Protein 4NDO (pdb70)

Radius of gyration: 23.76 Å; Cα contacts (8 Å, |Δi|>4): 1262; chains: 2; bounding box: 60×61×62 Å

CATH classification: 3.40.1160.10

InterPro domains:
  IPR001048 Aspartate/glutamate/uridylate kinase [PF00696] (41-239)
  IPR030669 Molybdenum storage protein subunit alpha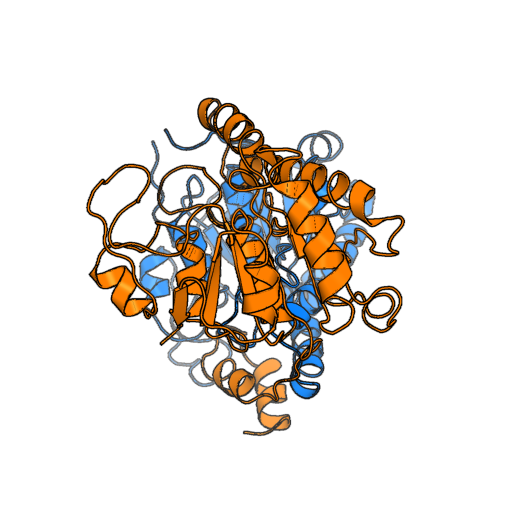/beta [PIRSF039097] (2-271)
  IPR030669 Molybdenum storage protein subunit alpha/beta [cd04255] (10-270)
  IPR036393 Acetylglutamate kinase-like superfamily [G3DSA:3.40.1160.10] (32-276)
  IPR036393 Acetylglutamate kinase-like superfamily [SSF53633] (42-270)

Solvent-accessible surface area: 20508 Å² total; per-residue (Å²): 126,58,75,60,72,16,67,105,13,0,60,119,37,29,15,11,10,64,98,0,51,63,6,0,70,64,21,66,80,105,89,34,30,62,92,1,1,0,0,11,3,2,4,109,12,0,14,51,118,32,172,91,5,12,94,57,3,10,96,19,0,27,50,5,25,155,120,41,70,0,0,0,0,0,0,12,10,69,86,2,105,119,54,5,76,99,4,37,72,113,19,35,11,4,4,28,0,1,39,55,0,23,56,2,0,73,86,0,2,43,92,5,5,136,63,0,66,184,54,36,2,47,70,32,76,55,3,1,100,12,68,103,24,7,78,73,90,127,18,13,0,0,0,11,33,1,17,3,34,0,49,3,0,4,58,28,25,89,155,41,23,53,0,11,24,59,7,3,0,0,0,0,2,10,0,7,8,6,0,1,126,45,1,0,0,0,24,22,34,66,2,3,40,67,42,85,45,125,115,40,213,134,22,83,72,18,86,130,6,11,0,90,91,0,89,93,129,52,12,90,88,60,32,4,15,78,10,0,0,56,10,0,59,48,4,80,13,6,104,84,2,15,0,0,14,4,70,55,104,16,13,0,56,81,1,13,68,52,80,133,34,11,0,10,0,23,2,121,252,70,4,86,100,55,14,66,100,0,29,0,0,13,0,5,4,77,0,8,53,135,26,58,134,7,15,94,60,4,18,76,16,0,99,122,2,3,102,75,27,91,0,0,0,0,0,0,8,12,51,88,3,19,96,33,0,10,66,2,1,96,114,1,40,8,10,1,13,0,6,37,68,0,13,57,31,0,6,87,3,0,84,83,0,6,71,86,2,59,113,52,44,1,67,38,14,101,36,82,25,1,11,97,88,4,51,112,53,3,89,87,31,93,0,3,0,0,4,1,8,5,9,3,65,58,26,6,34,12,43,36,18,1,0,36,14,18,6,5,0,0,0,1,10,1,0,13,14,8,0,2,64,12,3,7,0,0,20,44,20,49,1,0,45,67,20,34,42,109,4,98,80,141,80,140,23,158,67,31,68,81,12,16,3,87,80,9,51,154,54,147,31,33,12,37,2,9,65,11,0,6,71,4,1,75,18,14,71,9,6,42,130,0,11,0,0,14,10,56,55,99,34,62,2,27,14,9,13,137,65,90,92,47,3,0,30,0,96,6,66,17,172,92,136

Structure (mmCIF, N/CA/C/O backbone):
data_4NDO
#
_entry.id   4NDO
#
_cell.length_a   115.600
_cell.length_b   115.600
_cell.length_c   234.100
_cell.angle_alpha   90.00
_cell.angle_beta   90.00
_cell.angle_gamma   120.00
#
_symmetry.space_group_name_H-M   'P 63 2 2'
#
loop_
_entity.id
_entity.type
_entity.pdbx_description
1 polymer 'Molybdenum storage protein subunit beta'
2 polymer 'Molybdenum storage protein subunit alpha'
3 non-polymer "ADENOSINE-5'-TRIPHOSPHATE"
4 non-polymer 'bis(mu4-oxo)-tetrakis(mu3-oxo)-hexakis(mu2-oxo)-hexadecaoxo-octamolybdenum (VI)'
5 non-polymer 'MOLYBDENUM ATOM'
6 non-polymer 'PHOSPHATE ION'
7 non-polymer 'MAGNESIUM ION'
8 non-polymer '(mu3-oxo)-tris(mu2-oxo)-nonakisoxo-trimolybdenum (VI)'
9 water water
#
loop_
_atom_site.group_PDB
_atom_site.id
_atom_site.type_symbol
_atom_site.label_atom_id
_atom_site.label_alt_id
_atom_site.label_comp_id
_atom_site.label_asym_id
_atom_site.label_entity_id
_atom_site.label_seq_id
_atom_site.pdbx_PDB_ins_code
_atom_site.Cartn_x
_atom_site.Cartn_y
_atom_site.Cartn_z
_atom_site.occupancy
_atom_site.B_iso_or_equiv
_atom_site.auth_seq_id
_atom_site.auth_comp_id
_atom_site.auth_asym_id
_atom_site.auth_atom_id
_atom_site.pdbx_PDB_model_num
ATOM 1 N N . ASN A 1 3 ? 15.472 28.016 15.156 1.00 77.26 3 ASN B N 1
ATOM 2 C CA . ASN A 1 3 ? 16.779 28.525 15.574 1.00 76.89 3 ASN B CA 1
ATOM 3 C C . ASN A 1 3 ? 17.165 29.889 14.980 1.00 76.41 3 ASN B C 1
ATOM 4 O O . ASN A 1 3 ? 16.852 30.191 13.823 1.00 77.21 3 ASN B O 1
ATOM 9 N N . SER A 1 4 ? 17.830 30.707 15.794 1.00 74.67 4 SER B N 1
ATOM 10 C CA . SER A 1 4 ? 18.260 32.045 15.395 1.00 72.89 4 SER B CA 1
ATOM 11 C C . SER A 1 4 ? 19.431 32.465 16.273 1.00 71.18 4 SER B C 1
ATOM 12 O O . SER A 1 4 ? 19.619 31.905 17.366 1.00 71.17 4 SER B O 1
ATOM 15 N N . THR A 1 5 ? 20.223 33.426 15.797 1.00 69.35 5 THR B N 1
ATOM 16 C CA . THR A 1 5 ? 21.213 34.037 16.664 1.00 67.70 5 THR B CA 1
ATOM 17 C C . THR A 1 5 ? 20.501 34.463 17.937 1.00 65.89 5 THR B C 1
ATOM 18 O O . THR A 1 5 ? 20.940 34.143 19.047 1.00 66.18 5 THR B O 1
ATOM 22 N N . ALA A 1 6 ? 19.389 35.174 17.750 1.00 63.29 6 ALA B N 1
ATOM 23 C CA . ALA A 1 6 ? 18.637 35.756 18.851 1.00 61.92 6 ALA B CA 1
ATOM 24 C C . ALA A 1 6 ? 18.249 34.722 19.890 1.00 61.30 6 ALA B C 1
ATOM 25 O O . ALA A 1 6 ? 18.437 34.936 21.094 1.00 61.72 6 ALA B O 1
ATOM 27 N N . GLU A 1 7 ? 17.690 33.611 19.421 1.00 60.08 7 GLU B N 1
ATOM 28 C CA . GLU A 1 7 ? 17.335 32.507 20.298 1.00 59.09 7 GLU B CA 1
ATOM 29 C C . GLU A 1 7 ? 18.581 32.004 21.049 1.00 54.91 7 GLU B C 1
ATOM 30 O O . GLU A 1 7 ? 18.532 31.756 22.263 1.00 54.51 7 GLU B O 1
ATOM 36 N N . LEU A 1 8 ? 19.689 31.875 20.320 1.00 51.20 8 LEU B N 1
ATOM 37 C CA . LEU A 1 8 ? 20.943 31.387 20.903 1.00 47.36 8 LEU B CA 1
ATOM 38 C C . LEU A 1 8 ? 21.514 32.372 21.916 1.00 47.95 8 LEU B C 1
ATOM 39 O O . LEU A 1 8 ? 21.942 31.983 23.009 1.00 44.57 8 LEU B O 1
ATOM 44 N N . GLU A 1 9 ? 21.546 33.647 21.536 1.00 51.34 9 GLU B N 1
ATOM 45 C CA . GLU A 1 9 ? 22.114 34.660 22.418 1.00 54.03 9 GLU B CA 1
ATOM 46 C C . GLU A 1 9 ? 21.258 34.785 23.688 1.00 52.86 9 GLU B C 1
ATOM 47 O O . GLU A 1 9 ? 21.804 34.895 24.792 1.00 51.89 9 GLU B O 1
ATOM 53 N N . GLU A 1 10 ? 19.936 34.698 23.542 1.00 51.15 10 GLU B N 1
ATOM 54 C CA . GLU A 1 10 ? 19.056 34.723 24.708 1.00 50.65 10 GLU B CA 1
ATOM 55 C C . GLU A 1 10 ? 19.290 33.523 25.626 1.00 46.52 10 GLU B C 1
ATOM 56 O O . GLU A 1 10 ? 19.364 33.659 26.849 1.00 46.47 10 GLU B O 1
ATOM 62 N N . LEU A 1 11 ? 19.436 32.345 25.041 1.00 42.97 11 LEU B N 1
ATOM 63 C CA . LEU A 1 11 ? 19.717 31.162 25.843 1.00 40.14 11 LEU B CA 1
ATOM 64 C C . LEU A 1 11 ? 21.066 31.266 26.522 1.00 37.26 11 LEU B C 1
ATOM 65 O O . LEU A 1 11 ? 21.219 30.864 27.684 1.00 35.83 11 LEU B O 1
ATOM 70 N N . LEU A 1 12 ? 22.067 31.765 25.787 1.00 36.17 12 LEU B N 1
ATOM 71 C CA . LEU A 1 12 ? 23.422 31.889 26.313 1.00 35.33 12 LEU B CA 1
ATOM 72 C C . LEU A 1 12 ? 23.468 32.854 27.504 1.00 36.41 12 LEU B C 1
ATOM 73 O O . LEU A 1 12 ? 24.290 32.707 28.403 1.00 35.09 12 LEU B O 1
ATOM 78 N N . MET A 1 13 ? 22.590 33.843 27.514 1.00 39.57 13 MET B N 1
ATOM 79 C CA . MET A 1 13 ? 22.537 34.763 28.641 1.00 43.66 13 MET B CA 1
ATOM 80 C C . MET A 1 13 ? 21.704 34.252 29.828 1.00 45.98 13 MET B C 1
ATOM 81 O O . MET A 1 13 ? 22.028 34.529 30.997 1.00 46.96 13 MET B O 1
ATOM 86 N N . GLN A 1 14 ? 20.662 33.478 29.545 1.00 46.97 14 GLN B N 1
ATOM 87 C CA A GLN A 1 14 ? 19.667 33.167 30.568 0.61 47.83 14 GLN B CA 1
ATOM 88 C CA B GLN A 1 14 ? 19.656 33.166 30.558 0.39 47.76 14 GLN B CA 1
ATOM 89 C C . GLN A 1 14 ? 19.731 31.769 31.200 1.00 46.77 14 GLN B C 1
ATOM 90 O O . GLN A 1 14 ? 19.026 31.495 32.185 1.00 47.93 14 GLN B O 1
ATOM 101 N N . ARG A 1 15 ? 20.537 30.876 30.642 1.00 42.28 15 ARG B N 1
ATOM 102 C CA . ARG A 1 15 ? 20.606 29.507 31.159 1.00 39.18 15 ARG B CA 1
ATOM 103 C C . ARG A 1 15 ? 22.013 29.113 31.541 1.00 37.43 15 ARG B C 1
ATOM 104 O O . ARG A 1 15 ? 22.990 29.781 31.186 1.00 37.69 15 ARG B O 1
ATOM 112 N N . SER A 1 16 ? 22.113 27.989 32.250 1.00 34.10 16 SER B N 1
ATOM 113 C CA . SER A 1 16 ? 23.394 27.344 32.438 1.00 30.14 16 SER B CA 1
ATOM 114 C C . SER A 1 16 ? 23.854 26.734 31.116 1.00 28.33 16 SER B C 1
ATOM 115 O O . SER A 1 16 ? 23.038 26.288 30.296 1.00 27.41 16 SER B O 1
ATOM 118 N N . LEU A 1 17 ? 25.162 26.675 30.929 1.00 26.50 17 LEU B N 1
ATOM 119 C CA . LEU A 1 17 ? 25.733 26.029 29.738 1.00 26.24 17 LEU B CA 1
ATOM 120 C C . LEU A 1 17 ? 25.342 24.547 29.724 1.00 27.69 17 LEU B C 1
ATOM 121 O O . LEU A 1 17 ? 25.458 23.900 28.706 1.00 27.84 17 LEU B O 1
ATOM 126 N N . THR A 1 18 ? 24.889 24.007 30.867 1.00 28.35 18 THR B N 1
ATOM 127 C CA . THR A 1 18 ? 24.469 22.588 30.967 1.00 28.53 18 THR B CA 1
ATOM 128 C C . THR A 1 18 ? 23.032 22.388 30.490 1.00 30.71 18 THR B C 1
ATOM 129 O O . THR A 1 18 ? 22.547 21.239 30.409 1.00 30.57 18 THR B O 1
ATOM 133 N N . ASP A 1 19 ? 22.320 23.488 30.212 1.00 30.77 19 ASP B N 1
ATOM 134 C CA . ASP A 1 19 ? 20.927 23.385 29.775 1.00 32.00 19 ASP B CA 1
ATOM 135 C C . ASP A 1 19 ? 20.839 22.782 28.361 1.00 32.10 19 ASP B C 1
ATOM 136 O O . ASP A 1 19 ? 21.478 23.244 27.434 1.00 32.47 19 ASP B O 1
ATOM 141 N N . PRO A 1 20 ? 20.087 21.691 28.225 1.00 33.70 20 PRO B N 1
ATOM 142 C CA A PRO A 1 20 ? 19.881 20.979 26.959 0.58 34.71 20 PRO B CA 1
ATOM 143 C CA B PRO A 1 20 ? 19.867 20.979 26.963 0.42 34.63 20 PRO B CA 1
ATOM 144 C C . PRO A 1 20 ? 19.413 21.908 25.855 1.00 35.23 20 PRO B C 1
ATOM 145 O O . PRO A 1 20 ? 19.806 21.683 24.712 1.00 35.95 20 PRO B O 1
ATOM 152 N N . GLN A 1 21 ? 18.607 22.906 26.190 1.00 35.84 21 GLN B N 1
ATOM 153 C CA . GLN A 1 21 ? 18.040 23.789 25.181 1.00 37.64 21 GLN B CA 1
ATOM 154 C C . GLN A 1 21 ? 19.148 24.689 24.605 1.00 34.75 21 GLN B C 1
ATOM 155 O O . GLN A 1 21 ? 19.194 25.009 23.401 1.00 35.52 21 GLN B O 1
ATOM 161 N N . LEU A 1 22 ? 20.059 25.090 25.476 1.00 32.66 22 LEU B N 1
ATOM 162 C CA A LEU A 1 22 ? 21.216 25.881 25.055 0.80 30.15 22 LEU B CA 1
ATOM 163 C CA B LEU A 1 22 ? 21.212 25.868 25.058 0.20 31.60 22 LEU B CA 1
ATOM 164 C C . LEU A 1 22 ? 22.178 25.012 24.232 1.00 31.67 22 LEU B C 1
ATOM 165 O O . LEU A 1 22 ? 22.661 25.418 23.154 1.00 32.30 22 LEU B O 1
ATOM 174 N N . GLN A 1 23 ? 22.508 23.830 24.755 1.00 31.31 23 GLN B N 1
ATOM 175 C CA . GLN A 1 23 ? 23.375 22.905 24.040 1.00 30.74 23 GLN B CA 1
ATOM 176 C C . GLN A 1 23 ? 22.875 22.642 22.627 1.00 30.34 23 GLN B C 1
ATOM 177 O O . GLN A 1 23 ? 23.671 22.565 21.664 1.00 31.00 23 GLN B O 1
ATOM 183 N N . ALA A 1 24 ? 21.566 22.467 22.508 1.00 31.64 24 ALA B N 1
ATOM 184 C CA . ALA A 1 24 ? 20.994 22.216 21.177 1.00 32.24 24 ALA B CA 1
ATOM 185 C C . ALA A 1 24 ? 21.066 23.424 20.248 1.00 34.31 24 ALA B C 1
ATOM 186 O O . ALA A 1 24 ? 21.257 23.292 19.027 1.00 34.32 24 ALA B O 1
ATOM 188 N N . ALA A 1 25 ? 20.814 24.601 20.799 1.00 34.37 25 ALA B N 1
ATOM 189 C CA . ALA A 1 25 ? 20.911 25.809 19.974 1.00 34.41 25 ALA B CA 1
ATOM 190 C C . ALA A 1 25 ? 22.359 26.045 19.497 1.00 32.76 25 ALA B C 1
ATOM 191 O O . ALA A 1 25 ? 22.590 26.453 18.343 1.00 33.68 25 ALA B O 1
ATOM 193 N N . ALA A 1 26 ? 23.330 25.789 20.366 1.00 30.88 26 ALA B N 1
ATOM 194 C CA . ALA A 1 26 ? 24.724 25.936 19.964 1.00 29.67 26 ALA B CA 1
ATOM 195 C C . ALA A 1 26 ? 25.079 24.949 18.826 1.00 30.28 26 ALA B C 1
ATOM 196 O O . ALA A 1 26 ? 25.902 25.249 17.965 1.00 28.99 26 ALA B O 1
ATOM 198 N N . ALA A 1 27 ? 24.473 23.764 18.827 1.00 31.76 27 ALA B N 1
ATOM 199 C CA . ALA A 1 27 ? 24.856 22.732 17.846 1.00 32.35 27 ALA B CA 1
ATOM 200 C C . ALA A 1 27 ? 24.459 23.119 16.429 1.00 31.57 27 ALA B C 1
ATOM 201 O O . ALA A 1 27 ? 24.979 22.573 15.457 1.00 32.26 27 ALA B O 1
ATOM 203 N N . ALA A 1 28 ? 23.508 24.041 16.331 1.00 30.85 28 ALA B N 1
ATOM 204 C CA . ALA A 1 28 ? 23.017 24.512 15.051 1.00 31.60 28 ALA B CA 1
ATOM 205 C C . ALA A 1 28 ? 23.903 25.614 14.447 1.00 30.51 28 ALA B C 1
ATOM 206 O O . ALA A 1 28 ? 23.642 26.093 13.342 1.00 29.34 28 ALA B O 1
ATOM 208 N N . ALA A 1 29 ? 24.915 26.041 15.188 1.00 28.53 29 ALA B N 1
ATOM 209 C CA . ALA A 1 29 ? 25.850 27.076 14.708 1.00 27.88 29 ALA B CA 1
ATOM 210 C C . ALA A 1 29 ? 26.602 26.662 13.450 1.00 27.32 29 ALA B C 1
ATOM 211 O O . ALA A 1 29 ? 26.868 25.462 13.218 1.00 27.13 29 ALA B O 1
ATOM 213 N N . ALA A 1 30 ? 26.976 27.657 12.644 1.00 25.88 30 ALA B N 1
ATOM 214 C CA . ALA A 1 30 ? 27.858 27.429 11.498 1.00 27.06 30 ALA B CA 1
ATOM 215 C C . ALA A 1 30 ? 29.155 26.762 11.892 1.00 24.75 30 ALA B C 1
ATOM 216 O O . ALA A 1 30 ? 29.594 26.846 13.032 1.00 24.12 30 ALA B O 1
ATOM 218 N N . ASP A 1 31 ? 29.797 26.119 10.934 1.00 24.82 31 ASP B N 1
ATOM 219 C CA . ASP A 1 31 ? 30.972 25.317 11.168 1.00 25.49 31 ASP B CA 1
ATOM 220 C C . ASP A 1 31 ? 32.106 25.749 10.247 1.00 24.91 31 ASP B C 1
ATOM 221 O O . ASP A 1 31 ? 32.157 25.356 9.059 1.00 26.91 31 ASP B O 1
ATOM 226 N N . PHE A 1 32 ? 32.985 26.581 10.776 1.00 22.97 32 PHE B N 1
ATOM 227 C CA . PHE A 1 32 ? 34.170 27.053 10.076 1.00 22.83 32 PHE B CA 1
ATOM 228 C C . PHE A 1 32 ? 35.350 26.092 10.240 1.00 22.51 32 PHE B C 1
ATOM 229 O O . PHE A 1 32 ? 35.710 25.726 11.370 1.00 24.31 32 PHE B O 1
ATOM 237 N N . ARG A 1 33 ? 35.994 25.727 9.143 1.00 22.13 33 ARG B N 1
ATOM 238 C CA . ARG A 1 33 ? 37.210 24.922 9.184 1.00 21.35 33 ARG B CA 1
ATOM 239 C C . ARG A 1 33 ? 38.397 25.869 9.053 1.00 20.41 33 ARG B C 1
ATOM 240 O O . ARG A 1 33 ? 38.532 26.614 8.075 1.00 21.63 33 ARG B O 1
ATOM 248 N N . ILE A 1 34 ? 39.276 25.836 10.044 1.00 18.92 34 ILE B N 1
ATOM 249 C CA . ILE A 1 34 ? 40.368 26.811 10.097 1.00 18.75 34 ILE B CA 1
ATOM 250 C C . ILE A 1 34 ? 41.484 26.524 9.099 1.00 19.73 34 ILE B C 1
ATOM 251 O O . ILE A 1 34 ? 41.979 27.442 8.433 1.00 20.42 34 ILE B O 1
ATOM 256 N N . LEU A 1 35 ? 41.859 25.252 8.979 1.00 20.60 35 LEU B N 1
ATOM 257 C CA A LEU A 1 35 ? 42.952 24.836 8.076 0.60 21.44 35 LEU B CA 1
ATOM 258 C CA B LEU A 1 35 ? 42.944 24.831 8.096 0.40 21.46 35 LEU B CA 1
ATOM 259 C C . LEU A 1 35 ? 42.517 23.645 7.248 1.00 21.08 35 LEU B C 1
ATOM 260 O O . LEU A 1 35 ? 43.063 22.539 7.396 1.00 21.22 35 LEU B O 1
ATOM 269 N N . PRO A 1 36 ? 41.533 23.846 6.382 1.00 22.06 36 PRO B N 1
ATOM 270 C CA . PRO A 1 36 ? 40.904 22.707 5.726 1.00 22.64 36 PRO B CA 1
ATOM 271 C C . PRO A 1 36 ? 41.808 21.976 4.743 1.00 24.08 36 PRO B C 1
ATOM 272 O O . PRO A 1 36 ? 41.481 20.833 4.470 1.00 26.19 36 PRO B O 1
ATOM 276 N N . ASP A 1 37 ? 42.869 22.586 4.222 1.00 23.33 37 ASP B N 1
ATOM 277 C CA . ASP A 1 37 ? 43.684 21.913 3.205 1.00 25.21 37 ASP B CA 1
ATOM 278 C C . ASP A 1 37 ? 44.923 21.235 3.767 1.00 25.16 37 ASP B C 1
ATOM 279 O O . ASP A 1 37 ? 45.782 20.771 3.026 1.00 27.89 37 ASP B O 1
ATOM 284 N N . ALA A 1 38 ? 45.035 21.180 5.088 1.00 23.84 38 ALA B N 1
ATOM 285 C CA . ALA A 1 38 ? 46.206 20.566 5.704 1.00 23.28 38 ALA B CA 1
ATOM 286 C C . ALA A 1 38 ? 45.924 19.115 6.071 1.00 22.25 38 ALA B C 1
ATOM 287 O O . ALA A 1 38 ? 44.785 18.737 6.317 1.00 23.16 38 ALA B O 1
ATOM 289 N N . THR A 1 39 ? 46.979 18.313 6.120 1.00 22.44 39 THR B N 1
ATOM 290 C CA . THR A 1 39 ? 46.939 16.959 6.647 1.00 20.58 39 THR B CA 1
ATOM 291 C C . THR A 1 39 ? 47.799 16.932 7.896 1.00 19.32 39 THR B C 1
ATOM 292 O O . THR A 1 39 ? 48.907 17.468 7.903 1.00 20.51 39 THR B O 1
ATOM 296 N N . VAL A 1 40 ? 47.289 16.333 8.959 1.00 18.32 40 VAL B N 1
ATOM 297 C CA . VAL A 1 40 ? 48.085 16.104 10.164 1.00 18.13 40 VAL B CA 1
ATOM 298 C C . VAL A 1 40 ? 48.650 14.703 10.093 1.00 18.34 40 VAL B C 1
ATOM 299 O O . VAL A 1 40 ? 47.917 13.746 9.766 1.00 18.77 40 VAL B O 1
ATOM 303 N N . ILE A 1 41 ? 49.947 14.571 10.361 1.00 18.16 41 ILE B N 1
ATOM 304 C CA A ILE A 1 41 ? 50.609 13.278 10.405 0.59 18.28 41 ILE B CA 1
ATOM 305 C CA B ILE A 1 41 ? 50.551 13.247 10.432 0.41 18.57 41 ILE B CA 1
ATOM 306 C C . ILE A 1 41 ? 51.263 13.118 11.756 1.00 18.87 41 ILE B C 1
ATOM 307 O O . ILE A 1 41 ? 51.881 14.045 12.233 1.00 22.59 41 ILE B O 1
ATOM 316 N N . LYS A 1 42 ? 51.145 11.942 12.362 1.00 17.79 42 LYS B N 1
ATOM 317 C CA . LYS A 1 42 ? 51.910 11.698 13.593 1.00 18.72 42 LYS B CA 1
ATOM 318 C C . LYS A 1 42 ? 53.068 10.769 13.240 1.00 19.40 42 LYS B C 1
ATOM 319 O O . LYS A 1 42 ? 52.845 9.714 12.638 1.00 20.74 42 LYS B O 1
ATOM 325 N N . ILE A 1 43 ? 54.291 11.163 13.580 1.00 20.00 43 ILE B N 1
ATOM 326 C CA . ILE A 1 43 ? 55.454 10.279 13.443 1.00 20.55 43 ILE B CA 1
ATOM 327 C C . ILE A 1 43 ? 55.687 9.578 14.780 1.00 20.39 43 ILE B C 1
ATOM 328 O O . ILE A 1 43 ? 55.965 10.237 15.772 1.00 22.01 43 ILE B O 1
ATOM 333 N N . GLY A 1 44 ? 55.534 8.246 14.826 1.00 20.92 44 GLY B N 1
ATOM 334 C CA . GLY A 1 44 ? 55.620 7.530 16.108 1.00 21.52 44 GLY B CA 1
ATOM 335 C C . GLY A 1 44 ? 56.949 7.721 16.822 1.00 21.62 44 GLY B C 1
ATOM 336 O O . GLY A 1 44 ? 58.014 7.882 16.195 1.00 22.16 44 GLY B O 1
ATOM 337 N N . GLY A 1 45 ? 56.887 7.746 18.153 1.00 21.30 45 GLY B N 1
ATOM 338 C CA . GLY A 1 45 ? 58.076 7.826 18.979 1.00 20.55 45 GLY B CA 1
ATOM 339 C C . GLY A 1 45 ? 58.757 6.490 19.079 1.00 20.53 45 GLY B C 1
ATOM 340 O O . GLY A 1 45 ? 59.854 6.262 18.536 1.00 21.43 45 GLY B O 1
ATOM 341 N N . GLN A 1 46 ? 58.101 5.543 19.709 1.00 21.10 46 GLN B N 1
ATOM 342 C CA . GLN A 1 46 ? 58.689 4.219 19.800 1.00 24.03 46 GLN B CA 1
ATOM 343 C C . GLN A 1 46 ? 58.783 3.563 18.432 1.00 24.28 46 GLN B C 1
ATOM 344 O O . GLN A 1 46 ? 59.763 2.878 18.116 1.00 25.44 46 GLN B O 1
ATOM 350 N N . SER A 1 47 ? 57.759 3.760 17.598 1.00 22.72 47 SER B N 1
ATOM 351 C CA . SER A 1 47 ? 57.698 3.008 16.367 1.00 23.66 47 SER B CA 1
ATOM 352 C C . SER A 1 47 ? 58.638 3.566 15.281 1.00 22.07 47 SER B C 1
ATOM 353 O O . SER A 1 47 ? 59.041 2.823 14.386 1.00 23.83 47 SER B O 1
ATOM 356 N N . VAL A 1 48 ? 58.999 4.847 15.356 1.00 20.71 48 VAL B N 1
ATOM 357 C CA . VAL A 1 48 ? 59.839 5.448 14.320 1.00 21.21 48 VAL B CA 1
ATOM 358 C C . VAL A 1 48 ? 61.051 6.184 14.858 1.00 19.99 48 VAL B C 1
ATOM 359 O O . VAL A 1 48 ? 62.192 5.770 14.582 1.00 20.47 48 VAL B O 1
ATOM 363 N N . ILE A 1 49 ? 60.855 7.238 15.642 1.00 19.07 49 ILE B N 1
ATOM 364 C CA . ILE A 1 49 ? 61.982 8.078 15.955 1.00 18.52 49 ILE B CA 1
ATOM 365 C C . ILE A 1 49 ? 63.019 7.362 16.834 1.00 17.93 49 ILE B C 1
ATOM 366 O O . ILE A 1 49 ? 64.238 7.534 16.638 1.00 19.55 49 ILE B O 1
ATOM 371 N N . ASP A 1 50 ? 62.554 6.546 17.786 1.00 18.06 50 ASP B N 1
ATOM 372 C CA . ASP A 1 50 ? 63.470 5.775 18.631 1.00 19.50 50 ASP B CA 1
ATOM 373 C C . ASP A 1 50 ? 64.356 4.832 17.821 1.00 19.91 50 ASP B C 1
ATOM 374 O O . ASP A 1 50 ? 65.398 4.375 18.313 1.00 21.45 50 ASP B O 1
ATOM 379 N N . ARG A 1 51 ? 63.956 4.506 16.581 1.00 19.42 51 ARG B N 1
ATOM 380 C CA . ARG A 1 51 ? 64.739 3.594 15.737 1.00 20.25 51 ARG B CA 1
ATOM 381 C C . ARG A 1 51 ? 65.900 4.280 15.046 1.00 21.06 51 ARG B C 1
ATOM 382 O O . ARG A 1 51 ? 66.694 3.633 14.365 1.00 23.01 51 ARG B O 1
ATOM 390 N N . GLY A 1 52 ? 65.978 5.598 15.150 1.00 19.61 52 GLY B N 1
ATOM 391 C CA . GLY A 1 52 ? 67.133 6.293 14.611 1.00 19.54 52 GLY B CA 1
ATOM 392 C C . GLY A 1 52 ? 67.109 6.479 13.092 1.00 20.09 52 GLY B C 1
ATOM 393 O O . GLY A 1 52 ? 66.074 6.464 12.442 1.00 19.90 52 GLY B O 1
ATOM 394 N N . ARG A 1 53 ? 68.314 6.622 12.533 1.00 20.42 53 ARG B N 1
ATOM 395 C CA A ARG A 1 53 ? 68.531 7.032 11.155 0.45 21.20 53 ARG B CA 1
ATOM 396 C CA B ARG A 1 53 ? 68.525 7.037 11.148 0.55 21.11 53 ARG B CA 1
ATOM 397 C C . ARG A 1 53 ? 67.819 6.156 10.123 1.00 20.89 53 ARG B C 1
ATOM 398 O O . ARG A 1 53 ? 67.247 6.656 9.127 1.00 21.73 53 ARG B O 1
ATOM 413 N N . ALA A 1 54 ? 67.858 4.843 10.323 1.00 21.22 54 ALA B N 1
ATOM 414 C CA . ALA A 1 54 ? 67.291 3.955 9.292 1.00 22.42 54 ALA B CA 1
ATOM 415 C C . ALA A 1 54 ? 65.809 4.200 9.067 1.00 22.30 54 ALA B C 1
ATOM 416 O O . ALA A 1 54 ? 65.299 3.926 7.982 1.00 24.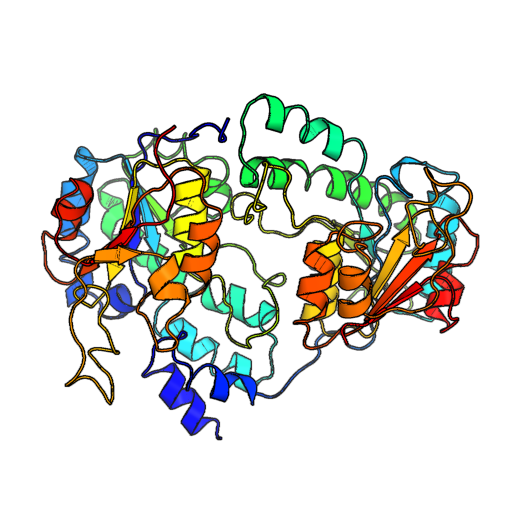16 54 ALA B O 1
ATOM 418 N N . ALA A 1 55 ? 65.110 4.625 10.123 1.00 21.70 55 ALA B N 1
ATOM 419 C CA . ALA A 1 55 ? 63.691 4.908 10.050 1.00 21.30 55 ALA B CA 1
ATOM 420 C C . ALA A 1 55 ? 63.431 6.387 9.729 1.00 19.32 55 ALA B C 1
ATOM 421 O O . ALA A 1 55 ? 62.555 6.736 8.913 1.00 21.17 55 ALA B O 1
ATOM 423 N N . VAL A 1 56 ? 64.191 7.269 10.374 1.00 18.57 56 VAL B N 1
ATOM 424 C CA . VAL A 1 56 ? 63.920 8.694 10.313 1.00 18.47 56 VAL B CA 1
ATOM 425 C C . VAL A 1 56 ? 64.370 9.325 8.997 1.00 19.68 56 VAL B C 1
ATOM 426 O O . VAL A 1 56 ? 63.625 10.129 8.417 1.00 19.44 56 VAL B O 1
ATOM 430 N N . TYR A 1 57 ? 65.567 8.983 8.503 1.00 19.38 57 TYR B N 1
ATOM 431 C CA . TYR A 1 57 ? 66.079 9.654 7.317 1.00 19.98 57 TYR B CA 1
ATOM 432 C C . TYR A 1 57 ? 65.159 9.479 6.101 1.00 20.68 57 TYR B C 1
ATOM 433 O O . TYR A 1 57 ? 64.883 10.452 5.414 1.00 20.67 57 TYR B O 1
ATOM 442 N N . PRO A 1 58 ? 64.647 8.258 5.851 1.00 21.36 58 PRO B N 1
ATOM 443 C CA . PRO A 1 58 ? 63.771 8.151 4.663 1.00 21.76 58 PRO B CA 1
ATOM 444 C C . PRO A 1 58 ? 62.490 8.943 4.866 1.00 21.85 58 PRO B C 1
ATOM 445 O O . PRO A 1 58 ? 61.964 9.487 3.891 1.00 22.36 58 PRO B O 1
ATOM 449 N N . LEU A 1 59 ? 61.993 9.044 6.106 1.00 20.49 59 LEU B N 1
ATOM 450 C CA . LEU A 1 59 ? 60.775 9.817 6.315 1.00 20.79 59 LEU B CA 1
ATOM 451 C C . LEU A 1 59 ? 61.023 11.320 6.161 1.00 20.23 59 LEU B C 1
ATOM 452 O O . LEU A 1 59 ? 60.163 12.049 5.623 1.00 20.86 59 LEU B O 1
ATOM 457 N N . VAL A 1 60 ? 62.183 11.803 6.600 1.00 19.94 60 VAL B N 1
ATOM 458 C CA . VAL A 1 60 ? 62.558 13.193 6.343 1.00 21.55 60 VAL B CA 1
ATOM 459 C C . VAL A 1 60 ? 62.562 13.441 4.842 1.00 21.17 60 VAL B C 1
ATOM 460 O O . VAL A 1 60 ? 61.976 14.419 4.373 1.00 21.25 60 VAL B O 1
ATOM 464 N N . ASP A 1 61 ? 63.167 12.551 4.061 1.00 21.14 61 ASP B N 1
ATOM 465 C CA . ASP A 1 61 ? 63.125 12.741 2.603 1.00 22.84 61 ASP B CA 1
ATOM 466 C C . ASP A 1 61 ? 61.705 12.755 2.039 1.00 22.47 61 ASP B C 1
ATOM 467 O O . ASP A 1 61 ? 61.396 13.557 1.144 1.00 23.16 61 ASP B O 1
ATOM 472 N N . GLU A 1 62 ? 60.836 11.888 2.548 1.00 22.50 62 GLU B N 1
ATOM 473 C CA . GLU A 1 62 ? 59.447 11.886 2.073 1.00 22.40 62 GLU B CA 1
ATOM 474 C C . GLU A 1 62 ? 58.706 13.151 2.401 1.00 21.65 62 GLU B C 1
ATOM 475 O O . GLU A 1 62 ? 57.914 13.644 1.599 1.00 22.86 62 GLU B O 1
ATOM 481 N N . ILE A 1 63 ? 58.946 13.665 3.599 1.00 21.04 63 ILE B N 1
ATOM 482 C CA . ILE A 1 63 ? 58.298 14.893 3.997 1.00 20.60 63 ILE B CA 1
ATOM 483 C C . ILE A 1 63 ? 58.723 16.027 3.095 1.00 21.65 63 ILE B C 1
ATOM 484 O O . ILE A 1 63 ? 57.890 16.810 2.629 1.00 22.72 63 ILE B O 1
ATOM 489 N N . VAL A 1 64 ? 60.028 16.132 2.847 1.00 21.52 64 VAL B N 1
ATOM 490 C CA . VAL A 1 64 ? 60.564 17.197 1.990 1.00 21.76 64 VAL B CA 1
ATOM 491 C C . VAL A 1 64 ? 59.950 17.120 0.597 1.00 21.69 64 VAL B C 1
ATOM 492 O O . VAL A 1 64 ? 59.607 18.142 -0.014 1.00 22.94 64 VAL B O 1
ATOM 496 N N . ALA A 1 65 ? 59.819 15.903 0.081 1.00 21.63 65 ALA B N 1
ATOM 497 C CA . ALA A 1 65 ? 59.233 15.756 -1.241 1.00 23.08 65 ALA B CA 1
ATOM 498 C C . ALA A 1 65 ? 57.717 16.028 -1.227 1.00 23.58 65 ALA B C 1
ATOM 499 O O . ALA A 1 65 ? 57.160 16.634 -2.148 1.00 24.84 65 ALA B O 1
ATOM 501 N N . ALA A 1 66 ? 57.058 15.588 -0.164 1.00 23.86 66 ALA B N 1
ATOM 502 C CA . ALA A 1 66 ? 55.604 15.622 -0.124 1.00 25.29 66 ALA B CA 1
ATOM 503 C C . ALA A 1 66 ? 55.098 17.042 0.039 1.00 25.23 66 ALA B C 1
ATOM 504 O O . ALA A 1 66 ? 54.003 17.383 -0.440 1.00 25.87 66 ALA B O 1
ATOM 506 N N . ARG A 1 67 ? 55.867 17.890 0.702 1.00 24.96 67 ARG B N 1
ATOM 507 C CA . ARG A 1 67 ? 55.348 19.214 0.965 1.00 25.12 67 ARG B CA 1
ATOM 508 C C . ARG A 1 67 ? 55.262 20.023 -0.312 1.00 26.47 67 ARG B C 1
ATOM 509 O O . ARG A 1 67 ? 54.703 21.098 -0.317 1.00 26.40 67 ARG B O 1
ATOM 517 N N . LYS A 1 68 ? 55.786 19.520 -1.426 1.00 27.20 68 LYS B N 1
ATOM 518 C CA A LYS A 1 68 ? 55.625 20.229 -2.688 0.58 28.87 68 LYS B CA 1
ATOM 519 C CA B LYS A 1 68 ? 55.615 20.250 -2.677 0.42 28.93 68 LYS B CA 1
ATOM 520 C C . LYS A 1 68 ? 54.155 20.245 -3.118 1.00 29.31 68 LYS B C 1
ATOM 521 O O . LYS A 1 68 ? 53.702 21.174 -3.783 1.00 30.98 68 LYS B O 1
ATOM 532 N N . ASN A 1 69 ? 53.430 19.190 -2.751 1.00 28.87 69 ASN B N 1
ATOM 533 C CA . ASN A 1 69 ? 52.064 18.983 -3.175 1.00 30.11 69 ASN B CA 1
ATOM 534 C C . ASN A 1 69 ? 51.058 18.952 -2.034 1.00 28.48 69 ASN B C 1
ATOM 535 O O . ASN A 1 69 ? 49.838 18.911 -2.281 1.00 28.62 69 ASN B O 1
ATOM 540 N N . HIS A 1 70 ? 51.543 18.914 -0.793 1.00 26.37 70 HIS B N 1
ATOM 541 C CA . HIS A 1 70 ? 50.656 18.698 0.335 1.00 25.18 70 HIS B CA 1
ATOM 542 C C . HIS A 1 70 ? 51.090 19.527 1.518 1.00 24.86 70 HIS B C 1
ATOM 543 O O . HIS A 1 70 ? 52.263 19.496 1.882 1.00 25.82 70 HIS B O 1
ATOM 550 N N A LYS A 1 71 ? 50.141 20.266 2.118 0.52 22.75 71 LYS B N 1
ATOM 551 N N B LYS A 1 71 ? 50.135 20.211 2.129 0.48 22.79 71 LYS B N 1
ATOM 552 C CA A LYS A 1 71 ? 50.380 21.039 3.348 0.52 22.10 71 LYS B CA 1
ATOM 553 C CA B LYS A 1 71 ? 50.362 21.011 3.313 0.48 22.12 71 LYS B CA 1
ATOM 554 C C A LYS A 1 71 ? 50.333 20.105 4.546 0.52 21.28 71 LYS B C 1
ATOM 555 C C B LYS A 1 71 ? 50.327 20.104 4.545 0.48 21.28 71 LYS B C 1
ATOM 556 O O A LYS A 1 71 ? 49.363 19.369 4.734 0.52 22.03 71 LYS B O 1
ATOM 557 O O B LYS A 1 71 ? 49.355 19.377 4.753 0.48 22.05 71 LYS B O 1
ATOM 568 N N . LEU A 1 72 ? 51.387 20.116 5.348 1.00 19.94 72 LEU B N 1
ATOM 569 C CA . LEU A 1 72 ? 51.533 19.129 6.435 1.00 20.12 72 LEU B CA 1
ATOM 570 C C . LEU A 1 72 ? 51.789 19.710 7.815 1.00 19.91 72 LEU B C 1
ATOM 571 O O . LEU A 1 72 ? 52.587 20.618 7.979 1.00 20.75 72 LEU B O 1
ATOM 576 N N . LEU A 1 73 ? 51.112 19.141 8.806 1.00 19.04 73 LEU B N 1
ATOM 577 C CA A LEU A 1 73 ? 51.400 19.420 10.212 0.64 18.36 73 LEU B CA 1
ATOM 578 C CA B LEU A 1 73 ? 51.386 19.411 10.213 0.36 18.80 73 LEU B CA 1
ATOM 579 C C . LEU A 1 73 ? 51.890 18.103 10.761 1.00 18.47 73 LEU B C 1
ATOM 580 O O . LEU A 1 73 ? 51.153 17.132 10.782 1.00 19.55 73 LEU B O 1
ATOM 589 N N . ILE A 1 74 ? 53.146 18.072 11.180 1.00 18.02 74 ILE B N 1
ATOM 590 C CA . ILE A 1 74 ? 53.799 16.806 11.507 1.00 17.66 74 ILE B CA 1
ATOM 591 C C . ILE A 1 74 ? 54.057 16.749 13.006 1.00 17.61 74 ILE B C 1
ATOM 592 O O . ILE A 1 74 ? 54.922 17.461 13.520 1.00 18.51 74 ILE B O 1
ATOM 597 N N . GLY A 1 75 ? 53.343 15.876 13.709 1.00 16.53 75 GLY B N 1
ATOM 598 C CA . GLY A 1 75 ? 53.500 15.814 15.149 1.00 16.28 75 GLY B CA 1
ATOM 599 C C . GLY A 1 75 ? 54.350 14.646 15.574 1.00 17.48 75 GLY B C 1
ATOM 600 O O . GLY A 1 75 ? 54.355 13.601 14.922 1.00 19.77 75 GLY B O 1
ATOM 601 N N . THR A 1 76 ? 55.055 14.794 16.688 1.00 17.83 76 THR B N 1
ATOM 602 C CA . THR A 1 76 ? 55.921 13.722 17.158 1.00 18.00 76 THR B CA 1
ATOM 603 C C . THR A 1 76 ? 55.312 12.921 18.287 1.00 17.68 76 THR B C 1
ATOM 604 O O . THR A 1 76 ? 54.652 13.470 19.179 1.00 19.26 76 THR B O 1
ATOM 608 N N . GLY A 1 77 ? 55.551 11.619 18.276 1.00 17.58 77 GLY B N 1
ATOM 609 C CA . GLY A 1 77 ? 55.347 10.775 19.441 1.00 17.60 77 GLY B CA 1
ATOM 610 C C . GLY A 1 77 ? 56.468 10.864 20.462 1.00 18.11 77 GLY B C 1
ATOM 611 O O . GLY A 1 77 ? 57.385 11.695 20.359 1.00 19.03 77 GLY B O 1
ATOM 612 N N . ALA A 1 78 ? 56.334 10.061 21.509 1.00 17.83 78 ALA B N 1
ATOM 613 C CA . ALA A 1 78 ? 57.250 10.131 22.690 1.00 18.44 78 ALA B CA 1
ATOM 614 C C . ALA A 1 78 ? 58.152 8.900 22.735 1.00 19.14 78 ALA B C 1
ATOM 615 O O . ALA A 1 78 ? 59.309 8.981 22.391 1.00 20.16 78 ALA B O 1
ATOM 617 N N . GLY A 1 79 ? 57.645 7.747 23.152 1.00 19.17 79 GLY B N 1
ATOM 618 C CA . GLY A 1 79 ? 58.436 6.535 23.015 1.00 19.41 79 GLY B CA 1
ATOM 619 C C . GLY A 1 79 ? 59.094 6.077 24.278 1.00 18.40 79 GLY B C 1
ATOM 620 O O . GLY A 1 79 ? 58.581 6.298 25.411 1.00 19.46 79 GLY B O 1
ATOM 621 N N . THR A 1 80 ? 60.204 5.362 24.127 1.00 18.14 80 THR B N 1
ATOM 622 C CA A THR A 1 80 ? 60.774 4.621 25.253 0.72 19.53 80 THR B CA 1
ATOM 623 C CA B THR A 1 80 ? 60.802 4.651 25.268 0.28 18.35 80 THR B CA 1
ATOM 624 C C . THR A 1 80 ? 61.200 5.508 26.430 1.00 17.86 80 THR B C 1
ATOM 625 O O . THR A 1 80 ? 61.079 5.085 27.595 1.00 19.30 80 THR B O 1
ATOM 632 N N . ARG A 1 81 ? 61.680 6.710 26.176 1.00 17.01 81 ARG B N 1
ATOM 633 C CA . ARG A 1 81 ? 62.058 7.553 27.339 1.00 17.50 81 ARG B CA 1
ATOM 634 C C . ARG A 1 81 ? 60.856 7.969 28.150 1.00 16.78 81 ARG B C 1
ATOM 635 O O . ARG A 1 81 ? 60.956 8.123 29.386 1.00 17.00 81 ARG B O 1
ATOM 643 N N . ALA A 1 82 ? 59.709 8.151 27.492 1.00 16.75 82 ALA B N 1
ATOM 644 C CA . ALA A 1 82 ? 58.483 8.443 28.250 1.00 16.33 82 ALA B CA 1
ATOM 645 C C . ALA A 1 82 ? 58.033 7.226 29.024 1.00 17.26 82 ALA B C 1
ATOM 646 O O . ALA A 1 82 ? 57.605 7.358 30.186 1.00 17.93 82 ALA B O 1
ATOM 648 N N . ARG A 1 83 ? 58.152 6.024 28.459 1.00 17.45 83 ARG B N 1
ATOM 649 C CA . ARG A 1 83 ? 57.794 4.807 29.208 1.00 18.16 83 ARG B CA 1
ATOM 650 C C . ARG A 1 83 ? 58.655 4.670 30.467 1.00 17.63 83 ARG B C 1
ATOM 651 O O . ARG A 1 83 ? 58.172 4.242 31.525 1.00 18.70 83 ARG B O 1
ATOM 659 N N . HIS A 1 84 ? 59.924 5.065 30.365 1.00 16.80 84 HIS B N 1
ATOM 660 C CA . HIS A 1 84 ? 60.835 5.018 31.494 1.00 18.06 84 HIS B CA 1
ATOM 661 C C . HIS A 1 84 ? 60.394 6.013 32.550 1.00 17.81 84 HIS B C 1
ATOM 662 O O . HIS A 1 84 ? 60.293 5.651 33.747 1.00 18.02 84 HIS B O 1
ATOM 669 N N . LEU A 1 85 ? 60.117 7.275 32.171 1.00 16.76 85 LEU B N 1
ATOM 670 C CA . LEU A 1 85 ? 59.603 8.256 33.137 1.00 16.44 85 LEU B CA 1
ATOM 671 C C . LEU A 1 85 ? 58.306 7.779 33.781 1.00 17.10 85 LEU B C 1
ATOM 672 O O . LEU A 1 85 ? 58.117 7.952 34.984 1.00 16.84 85 LEU B O 1
ATOM 677 N N . TYR A 1 86 ? 57.392 7.190 33.005 1.00 16.95 86 TYR B N 1
ATOM 678 C CA . TYR A 1 86 ? 56.136 6.714 33.571 1.00 17.48 86 TYR B CA 1
ATOM 679 C C . TYR A 1 86 ? 56.393 5.610 34.548 1.00 18.04 86 TYR B C 1
ATOM 680 O O . TYR A 1 86 ? 55.740 5.550 35.601 1.00 18.80 86 TYR B O 1
ATOM 689 N N . SER A 1 87 ? 57.351 4.727 34.289 1.00 18.51 87 SER B N 1
ATOM 690 C CA A SER A 1 87 ? 57.626 3.637 35.212 0.73 18.50 87 SER B CA 1
ATOM 691 C CA B SER A 1 87 ? 57.562 3.648 35.242 0.27 18.44 87 SER B CA 1
ATOM 692 C C . SER A 1 87 ? 58.181 4.173 36.532 1.00 18.25 87 SER B C 1
ATOM 693 O O . SER A 1 87 ? 57.760 3.751 37.627 1.00 20.48 87 SER B O 1
ATOM 698 N N . ILE A 1 88 ? 59.143 5.104 36.444 1.00 16.64 88 ILE B N 1
ATOM 699 C CA . ILE A 1 88 ? 59.715 5.682 37.658 1.00 17.59 88 ILE B CA 1
ATOM 700 C C . ILE A 1 88 ? 58.623 6.410 38.454 1.00 17.47 88 ILE B C 1
ATOM 701 O O . ILE A 1 88 ? 58.448 6.219 39.683 1.00 18.07 88 ILE B O 1
ATOM 706 N N . ALA A 1 89 ? 57.848 7.251 37.788 1.00 17.50 89 ALA B N 1
ATOM 707 C CA . ALA A 1 89 ? 56.874 8.074 38.503 1.00 17.00 89 ALA B CA 1
ATOM 708 C C . ALA A 1 89 ? 55.715 7.236 39.026 1.00 17.06 89 ALA B C 1
ATOM 709 O O . ALA A 1 89 ? 55.240 7.474 40.146 1.00 18.16 89 ALA B O 1
ATOM 711 N N . ALA A 1 90 ? 55.253 6.247 38.268 1.00 17.18 90 ALA B N 1
ATOM 712 C CA . ALA A 1 90 ? 54.167 5.404 38.768 1.00 18.33 90 ALA B CA 1
ATOM 713 C C . ALA A 1 90 ? 54.607 4.629 40.003 1.00 19.73 90 ALA B C 1
ATOM 714 O O . ALA A 1 90 ? 53.814 4.419 40.953 1.00 20.53 90 ALA B O 1
ATOM 716 N N . GLY A 1 91 ? 55.860 4.163 40.006 1.00 19.49 91 GLY B N 1
ATOM 717 C CA . GLY A 1 91 ? 56.411 3.429 41.144 1.00 18.47 91 GLY B CA 1
ATOM 718 C C . GLY A 1 91 ? 56.505 4.255 42.400 1.00 18.03 91 GLY B C 1
ATOM 719 O O . GLY A 1 91 ? 56.519 3.691 43.500 1.00 20.08 91 GLY B O 1
ATOM 720 N N . LEU A 1 92 ? 56.581 5.578 42.256 1.00 17.33 92 LEU B N 1
ATOM 721 C CA . LEU A 1 92 ? 56.552 6.519 43.388 1.00 17.03 92 LEU B CA 1
ATOM 722 C C . LEU A 1 92 ? 55.141 6.884 43.817 1.00 19.40 92 LEU B C 1
ATOM 723 O O . LEU A 1 92 ? 54.950 7.634 44.790 1.00 21.46 92 LEU B O 1
ATOM 728 N N . GLY A 1 93 ? 54.138 6.392 43.115 1.00 19.44 93 GLY B N 1
ATOM 729 C CA . GLY A 1 93 ? 52.765 6.741 43.459 1.00 20.09 93 GLY B CA 1
ATOM 730 C C . GLY A 1 93 ? 52.328 8.096 42.946 1.00 19.54 93 GLY B C 1
ATOM 731 O O . GLY A 1 93 ? 51.398 8.691 43.487 1.00 20.90 93 GLY B O 1
ATOM 732 N N . LEU A 1 94 ? 52.995 8.620 41.922 1.00 18.29 94 LEU B N 1
ATOM 733 C CA . LEU A 1 94 ? 52.583 9.932 41.421 1.00 17.72 94 LEU B CA 1
ATOM 734 C C . LEU A 1 94 ? 51.344 9.782 40.528 1.00 18.81 94 LEU B C 1
ATOM 735 O O . LEU A 1 94 ? 51.148 8.739 39.907 1.00 20.61 94 LEU B O 1
ATOM 740 N N . PRO A 1 95 ? 50.485 10.806 40.496 1.00 18.95 95 PRO B N 1
ATOM 741 C CA . PRO A 1 95 ? 49.218 10.684 39.736 1.00 19.63 95 PRO B CA 1
ATOM 742 C C . PRO A 1 95 ? 49.383 10.997 38.265 1.00 19.32 95 PRO B C 1
ATOM 743 O O . PRO A 1 95 ? 50.443 11.472 37.804 1.00 19.84 95 PRO B O 1
ATOM 747 N N . ALA A 1 96 ? 48.355 10.652 37.505 1.00 18.75 96 ALA B N 1
ATOM 748 C CA . ALA A 1 96 ? 48.402 10.777 36.046 1.00 19.74 96 ALA B CA 1
ATOM 749 C C . ALA A 1 96 ? 48.784 12.163 35.595 1.00 19.89 96 ALA B C 1
ATOM 750 O O . ALA A 1 96 ? 49.488 12.298 34.584 1.00 19.87 96 ALA B O 1
ATOM 752 N N . GLY A 1 97 ? 48.327 13.196 36.302 1.00 19.65 97 GLY B N 1
ATOM 753 C CA . GLY A 1 97 ? 48.602 14.560 35.890 1.00 18.94 97 GLY B CA 1
ATOM 754 C C . GLY A 1 97 ? 50.085 14.850 35.982 1.00 19.81 97 GLY B C 1
ATOM 755 O O . GLY A 1 97 ? 50.616 15.579 35.136 1.00 21.53 97 GLY B O 1
ATOM 756 N N . VAL A 1 98 ? 50.787 14.280 36.962 1.00 18.93 98 VAL B N 1
ATOM 757 C CA . VAL A 1 98 ? 52.220 14.505 37.004 1.00 19.26 98 VAL B CA 1
ATOM 758 C C . VAL A 1 98 ? 52.929 13.717 35.884 1.00 19.13 98 VAL B C 1
ATOM 759 O O . VAL A 1 98 ? 53.857 14.243 35.207 1.00 20.35 98 VAL B O 1
ATOM 763 N N . LEU A 1 99 ? 52.513 12.469 35.638 1.00 18.57 99 LEU B N 1
ATOM 764 C CA . LEU A 1 99 ? 53.105 11.704 34.520 1.00 17.93 99 LEU B CA 1
ATOM 765 C C . LEU A 1 99 ? 52.919 12.456 33.201 1.00 19.37 99 LEU B C 1
ATOM 766 O O . LEU A 1 99 ? 53.798 12.432 32.341 1.00 20.09 99 LEU B O 1
ATOM 771 N N . ALA A 1 100 ? 51.777 13.116 33.015 1.00 19.62 100 ALA B N 1
ATOM 772 C CA . ALA A 1 100 ? 51.479 13.777 31.732 1.00 20.25 100 ALA B CA 1
ATOM 773 C C . ALA A 1 100 ? 52.535 14.829 31.389 1.00 22.42 100 ALA B C 1
ATOM 774 O O . ALA A 1 100 ? 53.023 14.923 30.228 1.00 23.47 100 ALA B O 1
ATOM 776 N N . GLN A 1 101 ? 52.897 15.617 32.397 1.00 25.55 101 GLN B N 1
ATOM 777 C CA . GLN A 1 101 ? 53.914 16.630 32.198 1.00 28.62 101 GLN B CA 1
ATOM 778 C C . GLN A 1 101 ? 55.264 16.011 31.781 1.00 27.47 101 GLN B C 1
ATOM 779 O O . GLN A 1 101 ? 55.938 16.487 30.843 1.00 29.03 101 GLN B O 1
ATOM 785 N N . LEU A 1 102 ? 55.639 14.923 32.453 1.00 23.77 102 LEU B N 1
ATOM 786 C CA . LEU A 1 102 ? 56.892 14.241 32.132 1.00 21.98 102 LEU B CA 1
ATOM 787 C C . LEU A 1 102 ? 56.912 13.750 30.675 1.00 22.62 102 LEU B C 1
ATOM 788 O O . LEU A 1 102 ? 57.928 13.884 29.992 1.00 24.32 102 LEU B O 1
ATOM 793 N N . GLY A 1 103 ? 55.808 13.193 30.182 1.00 22.55 103 GLY B N 1
ATOM 794 C CA . GLY A 1 103 ? 55.795 12.670 28.813 1.00 21.53 103 GLY B CA 1
ATOM 795 C C . GLY A 1 103 ? 55.956 13.740 27.743 1.00 21.28 103 GLY B C 1
ATOM 796 O O . GLY A 1 103 ? 56.533 13.508 26.663 1.00 22.22 103 GLY B O 1
ATOM 797 N N . SER A 1 104 ? 55.478 14.946 28.028 1.00 20.67 104 SER B N 1
ATOM 798 C CA A SER A 1 104 ? 55.591 16.052 27.077 0.59 20.86 104 SER B CA 1
ATOM 799 C CA B SER A 1 104 ? 55.565 16.021 27.078 0.41 20.54 104 SER B CA 1
ATOM 800 C C . SER A 1 104 ? 57.024 16.353 26.724 1.00 19.68 104 SER B C 1
ATOM 801 O O . SER A 1 104 ? 57.353 16.623 25.562 1.00 20.04 104 SER B O 1
ATOM 806 N N . SER A 1 105 ? 57.909 16.304 27.708 1.00 19.10 105 SER B N 1
ATOM 807 C CA . SER A 1 105 ? 59.301 16.620 27.482 1.00 18.66 105 SER B CA 1
ATOM 808 C C . SER A 1 105 ? 59.907 15.686 26.408 1.00 17.72 105 SER B C 1
ATOM 809 O O . SER A 1 105 ? 60.771 16.087 25.632 1.00 18.28 105 SER B O 1
ATOM 814 N N . VAL A 1 106 ? 59.470 14.433 26.384 1.00 16.78 106 VAL B N 1
ATOM 815 C CA . VAL A 1 106 ? 60.055 13.457 25.487 1.00 16.81 106 VAL B CA 1
ATOM 816 C C . VAL A 1 106 ? 59.556 13.698 24.061 1.00 16.57 106 VAL B C 1
ATOM 817 O O . VAL A 1 106 ? 60.335 13.630 23.071 1.00 17.95 106 VAL B O 1
ATOM 821 N N . ALA A 1 107 ? 58.260 13.982 23.915 1.00 16.60 107 ALA B N 1
ATOM 822 C CA . ALA A 1 107 ? 57.759 14.385 22.570 1.00 17.52 107 ALA B CA 1
ATOM 823 C C . ALA A 1 107 ? 58.485 15.641 22.094 1.00 17.30 107 ALA B C 1
ATOM 824 O O . ALA A 1 107 ? 58.769 15.744 20.889 1.00 17.95 107 ALA B O 1
ATOM 826 N N . ASP A 1 108 ? 58.802 16.587 22.983 1.00 17.02 108 ASP B N 1
ATOM 827 C CA . ASP A 1 108 ? 59.536 17.801 22.594 1.00 18.14 108 ASP B CA 1
ATOM 828 C C . ASP A 1 108 ? 60.961 17.470 22.133 1.00 17.95 108 ASP B C 1
ATOM 829 O O . ASP A 1 108 ? 61.425 18.035 21.148 1.00 17.98 108 ASP B O 1
ATOM 834 N N . GLN A 1 109 ? 61.686 16.582 22.834 1.00 17.34 109 GLN B N 1
ATOM 835 C CA . GLN A 1 109 ? 63.010 16.146 22.383 1.00 17.21 109 GLN B CA 1
ATOM 836 C C . GLN A 1 109 ? 62.925 15.624 20.958 1.00 16.81 109 GLN B C 1
ATOM 837 O O . GLN A 1 109 ? 63.779 15.907 20.115 1.00 18.18 109 GLN B O 1
ATOM 843 N N . ASN A 1 110 ? 61.923 14.798 20.684 1.00 16.38 110 ASN B N 1
ATOM 844 C CA . ASN A 1 110 ? 61.791 14.180 19.380 1.00 16.73 110 ASN B CA 1
ATOM 845 C C . ASN A 1 110 ? 61.473 15.203 18.305 1.00 17.64 110 ASN B C 1
ATOM 846 O O . ASN A 1 110 ? 61.961 15.093 17.174 1.00 17.87 110 ASN B O 1
ATOM 851 N N . ALA A 1 111 ? 60.631 16.183 18.629 1.00 16.86 111 ALA B N 1
ATOM 852 C CA . ALA A 1 111 ? 60.342 17.285 17.703 1.00 16.96 111 ALA B CA 1
ATOM 853 C C . ALA A 1 111 ? 61.604 18.072 17.401 1.00 16.42 111 ALA B C 1
ATOM 854 O O . ALA A 1 111 ? 61.833 18.439 16.225 1.00 17.89 111 ALA B O 1
ATOM 856 N N . ALA A 1 112 ? 62.447 18.321 18.420 1.00 17.38 112 ALA B N 1
ATOM 857 C CA . ALA A 1 112 ? 63.716 19.047 18.196 1.00 17.96 112 ALA B CA 1
ATOM 858 C C . ALA A 1 112 ? 64.611 18.289 17.243 1.00 18.20 112 ALA B C 1
ATOM 859 O O . ALA A 1 112 ? 65.184 18.877 16.314 1.00 19.25 112 ALA B O 1
ATOM 861 N N . MET A 1 113 ? 64.756 16.969 17.447 1.00 18.40 113 MET B N 1
ATOM 862 C CA . MET A 1 113 ? 65.629 16.153 16.588 1.00 18.35 113 MET B CA 1
ATOM 863 C C . MET A 1 113 ? 65.133 16.143 15.166 1.00 18.61 113 MET B C 1
ATOM 864 O O . MET A 1 113 ? 65.910 16.352 14.216 1.00 19.52 113 MET B O 1
ATOM 869 N N . LEU A 1 114 ? 63.832 15.909 14.975 1.00 18.74 114 LEU B N 1
ATOM 870 C CA A LEU A 1 114 ? 63.276 15.930 13.619 0.71 18.65 114 LEU B CA 1
ATOM 871 C CA B LEU A 1 114 ? 63.244 15.979 13.637 0.29 18.91 114 LEU B CA 1
ATOM 872 C C . LEU A 1 114 ? 63.428 17.329 13.014 1.00 19.45 114 LEU B C 1
ATOM 873 O O . LEU A 1 114 ? 63.768 17.466 11.815 1.00 20.82 114 LEU B O 1
ATOM 882 N N . GLY A 1 115 ? 63.157 18.376 13.799 1.00 20.20 115 GLY B N 1
ATOM 883 C CA . GLY A 1 115 ? 63.225 19.733 13.255 1.00 20.45 115 GLY B CA 1
ATOM 884 C C . GLY A 1 115 ? 64.626 20.068 12.803 1.00 20.05 115 GLY B C 1
ATOM 885 O O . GLY A 1 115 ? 64.823 20.729 11.780 1.00 21.53 115 GLY B O 1
ATOM 886 N N . GLN A 1 116 ? 65.652 19.566 13.490 1.00 19.02 116 GLN B N 1
ATOM 887 C CA . GLN A 1 116 ? 67.017 19.897 13.089 1.00 19.10 116 GLN B CA 1
ATOM 888 C C . GLN A 1 116 ? 67.385 19.278 11.756 1.00 18.36 116 GLN B C 1
ATOM 889 O O . GLN A 1 116 ? 68.173 19.850 10.993 1.00 19.14 116 GLN B O 1
ATOM 895 N N . LEU A 1 117 ? 66.792 18.123 11.449 1.00 18.06 117 LEU B N 1
ATOM 896 C CA . LEU A 1 117 ? 67.025 17.458 10.153 1.00 17.57 117 LEU B CA 1
ATOM 897 C C . LEU A 1 117 ? 66.265 18.166 9.042 1.00 18.79 117 LEU B C 1
ATOM 898 O O . LEU A 1 117 ? 66.622 18.062 7.863 1.00 20.33 117 LEU B O 1
ATOM 903 N N . LEU A 1 118 ? 65.192 18.871 9.395 1.00 18.43 118 LEU B N 1
ATOM 904 C CA . LEU A 1 118 ? 64.348 19.572 8.414 1.00 18.56 118 LEU B CA 1
ATOM 905 C C . LEU A 1 118 ? 64.668 21.052 8.223 1.00 17.96 118 LEU B C 1
ATOM 906 O O . LEU A 1 118 ? 64.194 21.676 7.238 1.00 19.51 118 LEU B O 1
ATOM 911 N N . ALA A 1 119 ? 65.471 21.630 9.120 1.00 18.46 119 ALA B N 1
ATOM 912 C CA . ALA A 1 119 ? 65.681 23.089 9.112 1.00 19.24 119 ALA B CA 1
ATOM 913 C C . ALA A 1 119 ? 66.230 23.609 7.785 1.00 20.08 119 ALA B C 1
ATOM 914 O O . ALA A 1 119 ? 65.766 24.639 7.289 1.00 20.33 119 ALA B O 1
ATOM 916 N N . LYS A 1 120 ? 67.192 22.908 7.181 1.00 19.73 120 LYS B N 1
ATOM 917 C CA A LYS A 1 120 ? 67.795 23.398 5.929 0.73 20.54 120 LYS B CA 1
ATOM 918 C CA B LYS A 1 120 ? 67.794 23.401 5.942 0.27 20.70 120 LYS B CA 1
ATOM 919 C C . LYS A 1 120 ? 66.826 23.324 4.773 1.00 20.99 120 LYS B C 1
ATOM 920 O O . LYS A 1 120 ? 67.100 23.873 3.706 1.00 23.14 120 LYS B O 1
ATOM 931 N N . HIS A 1 121 ? 65.720 22.612 4.975 1.00 20.61 121 HIS B N 1
ATOM 932 C CA . HIS A 1 121 ? 64.632 22.502 3.982 1.00 22.00 121 HIS B CA 1
ATOM 933 C C . HIS A 1 121 ? 63.530 23.532 4.210 1.00 23.92 121 HIS B C 1
ATOM 934 O O . HIS A 1 121 ? 62.548 23.563 3.474 1.00 26.28 121 HIS B O 1
ATOM 941 N N . GLY A 1 122 ? 63.710 24.379 5.213 1.00 23.26 122 GLY B N 1
ATOM 942 C CA . GLY A 1 122 ? 62.799 25.474 5.479 1.00 24.81 122 GLY B CA 1
ATOM 943 C C . GLY A 1 122 ? 61.632 25.134 6.384 1.00 25.84 122 GLY B C 1
ATOM 944 O O . GLY A 1 122 ? 60.758 25.994 6.555 1.00 28.11 122 GLY B O 1
ATOM 945 N N . ILE A 1 123 ? 61.633 23.953 7.005 1.00 23.45 123 ILE B N 1
ATOM 946 C CA . ILE A 1 123 ? 60.483 23.483 7.776 1.00 22.59 123 ILE B CA 1
ATOM 947 C C . ILE A 1 123 ? 60.798 23.654 9.246 1.00 22.55 123 ILE B C 1
ATOM 948 O O . ILE A 1 123 ? 61.756 23.050 9.775 1.00 24.09 123 ILE B O 1
ATOM 953 N N . PRO A 1 124 ? 60.004 24.513 9.920 1.00 21.35 124 PRO B N 1
ATOM 954 C CA . PRO A 1 124 ? 60.275 24.833 11.329 1.00 21.52 124 PRO B CA 1
ATOM 955 C C . PRO A 1 124 ? 59.564 23.909 12.323 1.00 21.16 124 PRO B C 1
ATOM 956 O O . PRO A 1 124 ? 58.550 23.280 12.030 1.00 21.40 124 PRO B O 1
ATOM 960 N N . VAL A 1 125 ? 60.098 23.861 13.546 1.00 21.46 125 VAL B N 1
ATOM 961 C CA . VAL A 1 125 ? 59.372 23.307 14.699 1.00 21.53 125 VAL B CA 1
ATOM 962 C C . VAL A 1 125 ? 58.616 24.464 15.256 1.00 22.86 125 VAL B C 1
ATOM 963 O O . VAL A 1 125 ? 59.173 25.565 15.371 1.00 26.11 125 VAL B O 1
ATOM 967 N N . VAL A 1 126 ? 57.354 24.267 15.589 1.00 20.93 126 VAL B N 1
ATOM 968 C CA . VAL A 1 126 ? 56.552 25.382 16.057 1.00 22.83 126 VAL B CA 1
ATOM 969 C C . VAL A 1 126 ? 55.749 24.962 17.259 1.00 23.89 126 VAL B C 1
ATOM 970 O O . VAL A 1 126 ? 55.496 23.779 17.496 1.00 23.89 126 VAL B O 1
ATOM 974 N N . GLY A 1 127 ? 55.354 25.961 18.034 1.00 26.52 127 GLY B N 1
ATOM 975 C CA . GLY A 1 127 ? 54.225 25.810 18.919 1.00 27.72 127 GLY B CA 1
ATOM 976 C C . GLY A 1 127 ? 53.082 26.480 18.150 1.00 29.61 127 GLY B C 1
ATOM 977 O O . GLY A 1 127 ? 53.291 27.443 17.361 1.00 31.10 127 GLY B O 1
ATOM 978 N N . GLY A 1 128 ? 51.882 25.934 18.279 1.00 28.50 128 GLY B N 1
ATOM 979 C CA . GLY A 1 128 ? 50.730 26.531 17.605 1.00 28.42 128 GLY B CA 1
ATOM 980 C C . GLY A 1 128 ? 50.672 26.122 16.161 1.00 27.90 128 GLY B C 1
ATOM 981 O O . GLY A 1 128 ? 50.584 26.979 15.265 1.00 28.69 128 GLY B O 1
ATOM 982 N N . ALA A 1 129 ? 50.717 24.818 15.918 1.00 26.17 129 ALA B N 1
ATOM 983 C CA . ALA A 1 129 ? 50.824 24.391 14.519 1.00 26.40 129 ALA B CA 1
ATOM 984 C C . ALA A 1 129 ? 49.597 24.767 13.705 1.00 28.60 129 ALA B C 1
ATOM 985 O O . ALA A 1 129 ? 49.714 25.139 12.517 1.00 30.07 129 ALA B O 1
ATOM 987 N N . GLY A 1 130 ? 48.418 24.594 14.306 1.00 29.13 130 GLY B N 1
ATOM 988 C CA . GLY A 1 130 ? 47.151 24.811 13.614 1.00 29.77 130 GLY B CA 1
ATOM 989 C C . GLY A 1 130 ? 47.001 26.216 13.067 1.00 30.38 130 GLY B C 1
ATOM 990 O O . GLY A 1 130 ? 46.312 26.469 12.037 1.00 31.90 130 GLY B O 1
ATOM 991 N N . LEU A 1 131 ? 47.664 27.169 13.700 1.00 29.75 131 LEU B N 1
ATOM 992 C CA A LEU A 1 131 ? 47.539 28.568 13.286 0.85 29.50 131 LEU B CA 1
ATOM 993 C CA B LEU A 1 131 ? 47.544 28.548 13.280 0.15 29.89 131 LEU B CA 1
ATOM 994 C C . LEU A 1 131 ? 48.877 29.087 12.787 1.00 30.51 131 LEU B C 1
ATOM 995 O O . LEU A 1 131 ? 49.142 30.300 12.781 1.00 30.71 131 LEU B O 1
ATOM 1004 N N . SER A 1 132 ? 49.717 28.170 12.349 1.00 32.57 132 SER B N 1
ATOM 1005 C CA A SER A 1 132 ? 50.992 28.545 11.748 0.71 33.17 132 SER B CA 1
ATOM 1006 C CA B SER A 1 132 ? 50.974 28.598 11.778 0.29 33.25 132 SER B CA 1
ATOM 1007 C C . SER A 1 132 ? 50.783 29.003 10.334 1.00 32.02 132 SER B C 1
ATOM 1008 O O . SER A 1 132 ? 51.244 28.331 9.366 1.00 30.60 132 SER B O 1
ATOM 1013 N N . ALA A 1 133 ? 50.112 30.129 10.223 1.00 29.68 133 ALA B N 1
ATOM 1014 C CA . ALA A 1 133 ? 49.631 30.659 8.997 1.00 28.67 133 ALA B CA 1
ATOM 1015 C C . ALA A 1 133 ? 50.753 30.903 8.020 1.00 27.27 133 ALA B C 1
ATOM 1016 O O . ALA A 1 133 ? 50.606 30.595 6.841 1.00 27.68 133 ALA B O 1
ATOM 1018 N N . VAL A 1 134 ? 51.856 31.499 8.473 1.00 26.01 134 VAL B N 1
ATOM 1019 C CA . VAL A 1 134 ? 52.902 31.877 7.502 1.00 25.95 134 VAL B CA 1
ATOM 1020 C C . VAL A 1 134 ? 53.597 30.666 6.821 1.00 25.64 134 VAL B C 1
ATOM 1021 O O . VAL A 1 134 ? 53.546 30.506 5.579 1.00 26.09 134 VAL B O 1
ATOM 1025 N N . PRO A 1 135 ? 54.171 29.758 7.612 1.00 27.14 135 PRO B N 1
ATOM 1026 C CA . PRO A 1 135 ? 54.883 28.636 6.971 1.00 27.79 135 PRO B CA 1
ATOM 1027 C C . PRO A 1 135 ? 53.968 27.824 6.090 1.00 28.63 135 PRO B C 1
ATOM 1028 O O . PRO A 1 135 ? 54.325 27.369 4.980 1.00 28.74 135 PRO B O 1
ATOM 1032 N N . LEU A 1 136 ? 52.727 27.668 6.537 1.00 30.57 136 LEU B N 1
ATOM 1033 C CA A LEU A 1 136 ? 51.779 26.897 5.742 0.76 30.18 136 LEU B CA 1
ATOM 1034 C CA B LEU A 1 136 ? 51.768 26.902 5.759 0.24 30.90 136 LEU B CA 1
ATOM 1035 C C . LEU A 1 136 ? 51.283 27.618 4.483 1.00 31.82 136 LEU B C 1
ATOM 1036 O O . LEU A 1 136 ? 50.533 27.051 3.675 1.00 34.32 136 LEU B O 1
ATOM 1045 N N . SER A 1 137 ? 51.694 28.861 4.250 1.00 30.28 137 SER B N 1
ATOM 1046 C CA A SER A 1 137 ? 51.230 29.540 3.039 0.69 30.74 137 SER B CA 1
ATOM 1047 C CA B SER A 1 137 ? 51.281 29.585 3.057 0.31 30.74 137 SER B CA 1
ATOM 1048 C C . SER A 1 137 ? 52.326 29.693 1.979 1.00 30.02 137 SER B C 1
ATOM 1049 O O . SER A 1 137 ? 52.110 30.330 0.916 1.00 31.52 137 SER B O 1
ATOM 1054 N N . LEU A 1 138 ? 53.460 29.101 2.249 1.00 28.09 138 LEU B N 1
ATOM 1055 C CA . LEU A 1 138 ? 54.621 29.290 1.423 1.00 27.77 138 LEU B CA 1
ATOM 1056 C C . LEU A 1 138 ? 54.988 27.977 0.752 1.00 27.42 138 LEU B C 1
ATOM 1057 O O . LEU A 1 138 ? 55.154 26.941 1.424 1.00 27.61 138 LEU B O 1
ATOM 1062 N N . ALA A 1 139 ? 55.110 28.001 -0.580 1.00 28.21 139 ALA B N 1
ATOM 1063 C CA . ALA A 1 139 ? 55.575 26.813 -1.292 1.00 28.08 139 ALA B CA 1
ATOM 1064 C C . ALA A 1 139 ? 56.953 26.350 -0.811 1.00 28.67 139 ALA B C 1
ATOM 1065 O O . ALA A 1 139 ? 57.232 25.122 -0.822 1.00 29.23 139 ALA B O 1
ATOM 1067 N N . GLU A 1 140 ? 57.792 27.295 -0.357 1.00 29.09 140 GLU B N 1
ATOM 1068 C CA . GLU A 1 140 ? 59.142 26.978 0.135 1.00 29.55 140 GLU B CA 1
ATOM 1069 C C . GLU A 1 140 ? 59.122 26.218 1.442 1.00 28.16 140 GLU B C 1
ATOM 1070 O O . GLU A 1 140 ? 60.167 25.687 1.870 1.00 29.65 140 GLU B O 1
ATOM 1076 N N . VAL A 1 141 ? 57.957 26.218 2.118 1.00 25.66 141 VAL B N 1
ATOM 1077 C CA . VAL A 1 141 ? 57.813 25.660 3.447 1.00 23.48 141 VAL B CA 1
ATOM 1078 C C . VAL A 1 141 ? 56.683 24.643 3.428 1.00 21.96 141 VAL B C 1
ATOM 1079 O O . VAL A 1 141 ? 56.950 23.480 3.161 1.00 23.51 141 VAL B O 1
ATOM 1083 N N . ASN A 1 142 ? 55.430 25.061 3.682 1.00 20.85 142 ASN B N 1
ATOM 1084 C CA A ASN A 1 142 ? 54.257 24.187 3.471 0.61 20.87 142 ASN B CA 1
ATOM 1085 C CA B ASN A 1 142 ? 54.252 24.196 3.482 0.39 21.14 142 ASN B CA 1
ATOM 1086 C C . ASN A 1 142 ? 54.137 23.048 4.475 1.00 20.95 142 ASN B C 1
ATOM 1087 O O . ASN A 1 142 ? 53.369 22.095 4.281 1.00 22.06 142 ASN B O 1
ATOM 1096 N N . ALA A 1 143 ? 54.890 23.153 5.551 1.00 20.63 143 ALA B N 1
ATOM 1097 C CA . ALA A 1 143 ? 54.867 22.110 6.578 1.00 20.31 143 ALA B CA 1
ATOM 1098 C C . ALA A 1 143 ? 55.450 22.665 7.835 1.00 19.97 143 ALA B C 1
ATOM 1099 O O . ALA A 1 143 ? 56.278 23.564 7.773 1.00 21.16 143 ALA B O 1
ATOM 1101 N N . VAL A 1 144 ? 55.022 22.138 8.976 1.00 18.46 144 VAL B N 1
ATOM 1102 C CA . VAL A 1 144 ? 55.642 22.457 10.267 1.00 18.32 144 VAL B CA 1
ATOM 1103 C C . VAL A 1 144 ? 55.707 21.183 11.085 1.00 19.46 144 VAL B C 1
ATOM 1104 O O . VAL A 1 144 ? 54.948 20.243 10.851 1.00 19.82 144 VAL B O 1
ATOM 1108 N N . VAL A 1 145 ? 56.592 21.185 12.074 1.00 18.18 145 VAL B N 1
ATOM 1109 C CA . VAL A 1 145 ? 56.704 20.094 13.049 1.00 17.83 145 VAL B CA 1
ATOM 1110 C C . VAL A 1 145 ? 56.209 20.571 14.395 1.00 17.82 145 VAL B C 1
ATOM 1111 O O . VAL A 1 145 ? 56.509 21.711 14.774 1.00 19.70 145 VAL B O 1
ATOM 1115 N N . PHE A 1 146 ? 55.476 19.737 15.128 1.00 17.37 146 PHE B N 1
ATOM 1116 C CA . PHE A 1 146 ? 55.026 20.119 16.479 1.00 17.87 146 PHE B CA 1
ATOM 1117 C C . PHE A 1 146 ? 55.174 18.929 17.399 1.00 17.23 146 PHE B C 1
ATOM 1118 O O . PHE A 1 146 ? 55.269 17.792 16.951 1.00 17.43 146 PHE B O 1
ATOM 1126 N N . SER A 1 147 ? 55.168 19.180 18.703 1.00 18.19 147 SER B N 1
ATOM 1127 C CA . SER A 1 147 ? 55.264 18.135 19.689 1.00 18.92 147 SER B CA 1
ATOM 1128 C C . SER A 1 147 ? 53.859 17.582 19.962 1.00 18.54 147 SER B C 1
ATOM 1129 O O . SER A 1 147 ? 52.919 18.335 20.201 1.00 19.60 147 SER B O 1
ATOM 1132 N N . GLY A 1 148 ? 53.691 16.261 19.930 1.00 18.64 148 GLY B N 1
ATOM 1133 C CA . GLY A 1 148 ? 52.365 15.676 19.861 1.00 18.74 148 GLY B CA 1
ATOM 1134 C C . GLY A 1 148 ? 51.587 15.513 21.156 1.00 19.02 148 GLY B C 1
ATOM 1135 O O . GLY A 1 148 ? 50.445 15.043 21.112 1.00 20.00 148 GLY B O 1
ATOM 1136 N N . MET A 1 149 ? 52.135 15.851 22.322 1.00 19.09 149 MET B N 1
ATOM 1137 C CA A MET A 1 149 ? 51.355 15.662 23.551 0.67 19.42 149 MET B CA 1
ATOM 1138 C CA B MET A 1 149 ? 51.353 15.669 23.550 0.33 19.66 149 MET B CA 1
ATOM 1139 C C . MET A 1 149 ? 50.279 16.726 23.661 1.00 19.99 149 MET B C 1
ATOM 1140 O O . MET A 1 149 ? 50.447 17.858 23.167 1.00 23.74 149 MET B O 1
ATOM 1149 N N . PRO A 1 150 ? 49.152 16.377 24.283 1.00 18.83 150 PRO B N 1
ATOM 1150 C CA . PRO A 1 150 ? 48.177 17.439 24.571 1.00 18.31 150 PRO B CA 1
ATOM 1151 C C . PRO A 1 150 ? 48.618 18.340 25.722 1.00 19.33 150 PRO B C 1
ATOM 1152 O O . PRO A 1 150 ? 49.551 18.022 26.436 1.00 20.68 150 PRO B O 1
ATOM 1156 N N . PRO A 1 151 ? 47.943 19.477 25.874 1.00 18.74 151 PRO B N 1
ATOM 1157 C CA . PRO A 1 151 ? 48.347 20.513 26.826 1.00 20.20 151 PRO B CA 1
ATOM 1158 C C . PRO A 1 151 ? 47.882 20.205 28.268 1.00 20.79 151 PRO B C 1
ATOM 1159 O O . PRO A 1 151 ? 48.106 21.034 29.157 1.00 20.78 151 PRO B O 1
ATOM 1163 N N . TYR A 1 152 ? 47.216 19.071 28.539 1.00 20.56 152 TYR B N 1
ATOM 1164 C CA . TYR A 1 152 ? 46.425 18.965 29.793 1.00 19.17 152 TYR B CA 1
ATOM 1165 C C . TYR A 1 152 ? 47.229 18.972 31.028 1.00 20.84 152 TYR B C 1
ATOM 1166 O O . TYR A 1 152 ? 46.818 19.497 32.049 1.00 19.51 152 TYR B O 1
ATOM 1175 N N . LYS A 1 153 ? 48.335 18.267 30.903 1.00 23.51 153 LYS B N 1
ATOM 1176 C CA A LYS A 1 153 ? 49.325 18.180 31.946 0.34 23.23 153 LYS B CA 1
ATOM 1177 C CA B LYS A 1 153 ? 49.341 18.208 31.933 0.66 23.40 153 LYS B CA 1
ATOM 1178 C C . LYS A 1 153 ? 48.719 17.856 33.299 1.00 21.30 153 LYS B C 1
ATOM 1179 O O . LYS A 1 153 ? 48.046 16.871 33.400 1.00 20.30 153 LYS B O 1
ATOM 1190 N N . LEU A 1 154 ? 48.926 18.669 34.344 1.00 20.41 154 LEU B N 1
ATOM 1191 C CA . LEU A 1 154 ? 48.350 18.329 35.667 1.00 18.70 154 LEU B CA 1
ATOM 1192 C C . LEU A 1 154 ? 46.836 18.164 35.685 1.00 18.23 154 LEU B C 1
ATOM 1193 O O . LEU A 1 154 ? 46.289 17.457 36.548 1.00 19.64 154 LEU B O 1
ATOM 1198 N N . TRP A 1 155 ? 46.155 18.749 34.686 1.00 17.24 155 TRP B N 1
ATOM 1199 C CA . TRP A 1 155 ? 44.720 18.643 34.520 1.00 16.66 155 TRP B CA 1
ATOM 1200 C C . TRP A 1 155 ? 44.285 17.476 33.611 1.00 16.79 155 TRP B C 1
ATOM 1201 O O . TRP A 1 155 ? 43.113 17.410 33.218 1.00 18.38 155 TRP B O 1
ATOM 1212 N N . MET A 1 156 ? 45.204 16.553 33.331 1.00 16.27 156 MET B N 1
ATOM 1213 C CA . MET A 1 156 ? 44.901 15.348 32.571 1.00 17.58 156 MET B CA 1
ATOM 1214 C C . MET A 1 156 ? 43.824 14.523 33.288 1.00 18.55 156 MET B C 1
ATOM 1215 O O . MET A 1 156 ? 43.956 14.266 34.496 1.00 19.22 156 MET B O 1
ATOM 1220 N N . ARG A 1 157 ? 42.774 14.055 32.599 1.00 20.41 157 ARG B N 1
ATOM 1221 C CA A ARG A 1 157 ? 41.855 13.152 33.277 0.74 21.96 157 ARG B CA 1
ATOM 1222 C CA B ARG A 1 157 ? 41.816 13.129 33.207 0.26 22.02 157 ARG B CA 1
ATOM 1223 C C . ARG A 1 157 ? 42.512 11.792 33.318 1.00 21.63 157 ARG B C 1
ATOM 1224 O O . ARG A 1 157 ? 43.033 11.303 32.311 1.00 22.09 157 ARG B O 1
ATOM 1239 N N . PRO A 1 158 ? 42.538 11.178 34.506 1.00 20.98 158 PRO B N 1
ATOM 1240 C CA . PRO A 1 158 ? 43.111 9.827 34.548 1.00 20.81 158 PRO B CA 1
ATOM 1241 C C . PRO A 1 158 ? 42.229 8.801 33.875 1.00 21.58 158 PRO B C 1
ATOM 1242 O O . PRO A 1 158 ? 41.042 9.002 33.639 1.00 22.26 158 PRO B O 1
ATOM 1246 N N . ALA A 1 159 ? 42.839 7.679 33.539 1.00 21.67 159 ALA B N 1
ATOM 1247 C CA . ALA A 1 159 ? 42.092 6.509 33.119 1.00 21.96 159 ALA B CA 1
ATOM 1248 C C . ALA A 1 159 ? 41.289 5.930 34.294 1.00 24.44 159 ALA B C 1
ATOM 1249 O O . ALA A 1 159 ? 41.464 6.331 35.451 1.00 24.31 159 ALA B O 1
ATOM 1251 N N . ALA A 1 160 ? 40.429 4.968 33.994 1.00 26.50 160 ALA B N 1
ATOM 1252 C CA . ALA A 1 160 ? 39.636 4.327 35.034 1.00 26.85 160 ALA B CA 1
ATOM 1253 C C . ALA A 1 160 ? 40.532 3.517 35.988 1.00 27.90 160 ALA B C 1
ATOM 1254 O O . ALA A 1 160 ? 40.211 3.359 37.161 1.00 28.96 160 ALA B O 1
ATOM 1256 N N . GLU A 1 161 ? 41.666 3.034 35.485 1.00 28.54 161 GLU B N 1
ATOM 1257 C CA . GLU A 1 161 ? 42.601 2.250 36.291 1.00 29.96 161 GLU B CA 1
ATOM 1258 C C . GLU A 1 161 ? 44.005 2.726 36.010 1.00 27.47 161 GLU B C 1
ATOM 1259 O O . GLU A 1 161 ? 44.360 2.978 34.847 1.00 27.83 161 GLU B O 1
ATOM 1265 N N . GLY A 1 162 ? 44.792 2.844 37.064 1.00 26.26 162 GLY B N 1
ATOM 1266 C CA . GLY A 1 162 ? 46.202 3.194 36.961 1.00 24.29 162 GLY B CA 1
ATOM 1267 C C . GLY A 1 162 ? 46.477 4.660 36.676 1.00 22.62 162 GLY B C 1
ATOM 1268 O O . GLY A 1 162 ? 45.536 5.455 36.547 1.00 23.13 162 GLY B O 1
ATOM 1269 N N . VAL A 1 163 ? 47.755 5.023 36.577 1.00 21.23 163 VAL B N 1
ATOM 1270 C CA . VAL A 1 163 ? 48.156 6.433 36.506 1.00 19.88 163 VAL B CA 1
ATOM 1271 C C . VAL A 1 163 ? 48.806 6.769 35.164 1.00 19.08 163 VAL B C 1
ATOM 1272 O O . VAL A 1 163 ? 49.298 7.879 35.006 1.00 20.22 163 VAL B O 1
ATOM 1276 N N . ILE A 1 164 ? 48.838 5.847 34.191 1.00 19.90 164 ILE B N 1
ATOM 1277 C CA . ILE A 1 164 ? 49.392 6.221 32.881 1.00 20.08 164 ILE B CA 1
ATOM 1278 C C . ILE A 1 164 ? 48.421 7.223 32.229 1.00 19.74 164 ILE B C 1
ATOM 1279 O O . ILE A 1 164 ? 47.218 6.972 32.149 1.00 20.45 164 ILE B O 1
ATOM 1284 N N . PRO A 1 165 ? 48.935 8.356 31.734 1.00 19.73 165 PRO B N 1
ATOM 1285 C CA . PRO A 1 165 ? 48.023 9.344 31.129 1.00 20.14 165 PRO B CA 1
ATOM 1286 C C . PRO A 1 165 ? 47.309 8.705 29.943 1.00 19.31 165 PRO B C 1
ATOM 1287 O O . PRO A 1 165 ? 47.966 8.114 29.099 1.00 19.84 165 PRO B O 1
ATOM 1291 N N . PRO A 1 166 ? 45.983 8.808 29.861 1.00 19.23 166 PRO B N 1
ATOM 1292 C CA . PRO A 1 166 ? 45.312 8.090 28.766 1.00 19.86 166 PRO B CA 1
ATOM 1293 C C . PRO A 1 166 ? 45.307 8.887 27.486 1.00 19.17 166 PRO B C 1
ATOM 1294 O O . PRO A 1 166 ? 45.100 8.247 26.439 1.00 21.72 166 PRO B O 1
ATOM 1298 N N . TYR A 1 167 ? 45.513 10.207 27.536 1.00 18.48 167 TYR B N 1
ATOM 1299 C CA . TYR A 1 167 ? 45.558 11.012 26.300 1.00 17.81 167 TYR B CA 1
ATOM 1300 C C . TYR A 1 167 ? 47.003 11.339 26.061 1.00 18.47 167 TYR B C 1
ATOM 1301 O O . TYR A 1 167 ? 47.588 12.151 26.794 1.00 20.91 167 TYR B O 1
ATOM 1310 N N . ARG A 1 168 ? 47.620 10.684 25.087 1.00 17.90 168 ARG B N 1
ATOM 1311 C CA . ARG A 1 168 ? 49.041 10.917 24.829 1.00 17.35 168 ARG B CA 1
ATOM 1312 C C . ARG A 1 168 ? 49.203 11.434 23.405 1.00 17.09 168 ARG B C 1
ATOM 1313 O O . ARG A 1 168 ? 48.349 12.203 22.963 1.00 17.58 168 ARG B O 1
ATOM 1321 N N . THR A 1 169 ? 50.247 11.052 22.677 1.00 17.39 169 THR B N 1
ATOM 1322 C CA . THR A 1 169 ? 50.507 11.729 21.418 1.00 17.00 169 THR B CA 1
ATOM 1323 C C . THR A 1 169 ? 49.569 11.350 20.270 1.00 17.63 169 THR B C 1
ATOM 1324 O O . THR A 1 169 ? 49.385 12.161 19.345 1.00 19.24 169 THR B O 1
ATOM 1328 N N . ASP A 1 170 ? 48.966 10.184 20.302 1.00 17.28 170 ASP B N 1
ATOM 1329 C CA . ASP A 1 170 ? 47.938 9.917 19.289 1.00 17.84 170 ASP B CA 1
ATOM 1330 C C . ASP A 1 170 ? 46.775 10.871 19.491 1.00 18.28 170 ASP B C 1
ATOM 1331 O O . ASP A 1 170 ? 46.241 11.421 18.526 1.00 19.12 170 ASP B O 1
ATOM 1336 N N . ALA A 1 171 ? 46.323 11.048 20.729 1.00 17.68 171 ALA B N 1
ATOM 1337 C CA . ALA A 1 171 ? 45.221 11.951 21.017 1.00 18.14 171 ALA B CA 1
ATOM 1338 C C . ALA A 1 171 ? 45.595 13.410 20.746 1.00 18.76 171 ALA B C 1
ATOM 1339 O O . ALA A 1 171 ? 44.756 14.173 20.234 1.00 18.89 171 ALA B O 1
ATOM 1341 N N . GLY A 1 172 ? 46.825 13.805 21.077 1.00 18.25 172 GLY B N 1
ATOM 1342 C CA . GLY A 1 172 ? 47.266 15.175 20.854 1.00 18.69 172 GLY B CA 1
ATOM 1343 C C . GLY A 1 172 ? 47.157 15.504 19.380 1.00 19.20 172 GLY B C 1
ATOM 1344 O O . GLY A 1 172 ? 46.583 16.528 18.982 1.00 19.91 172 GLY B O 1
ATOM 1345 N N . CYS A 1 173 ? 47.705 14.631 18.549 1.00 18.01 173 CYS B N 1
ATOM 1346 C CA . CYS A 1 173 ? 47.707 14.914 17.107 1.00 18.53 173 CYS B CA 1
ATOM 1347 C C . CYS A 1 173 ? 46.290 14.873 16.537 1.00 17.92 173 CYS B C 1
ATOM 1348 O O . CYS A 1 173 ? 45.915 15.690 15.684 1.00 18.71 173 CYS B O 1
ATOM 1351 N N . PHE A 1 174 ? 45.508 13.881 16.952 1.00 17.69 174 PHE B N 1
ATOM 1352 C CA . PHE A 1 174 ? 44.143 13.773 16.475 1.00 18.30 174 PHE B CA 1
ATOM 1353 C C . PHE A 1 174 ? 43.314 15.015 16.775 1.00 18.19 174 PHE B C 1
ATOM 1354 O O . PHE A 1 174 ? 42.553 15.511 15.919 1.00 19.03 174 PHE B O 1
ATOM 1362 N N . LEU A 1 175 ? 43.389 15.475 18.019 1.00 18.33 175 LEU B N 1
ATOM 1363 C CA . LEU A 1 175 ? 42.578 16.621 18.395 1.00 18.48 175 LEU B CA 1
ATOM 1364 C C . LEU A 1 175 ? 42.991 17.890 17.656 1.00 20.17 175 LEU B C 1
ATOM 1365 O O . LEU A 1 175 ? 42.144 18.752 17.393 1.00 20.59 175 LEU B O 1
ATOM 1370 N N . LEU A 1 176 ? 44.275 18.030 17.333 1.00 19.87 176 LEU B N 1
ATOM 1371 C CA . LEU A 1 176 ? 44.708 19.178 16.549 1.00 19.72 176 LEU B CA 1
ATOM 1372 C C . LEU A 1 176 ? 44.073 19.087 15.151 1.00 19.47 176 LEU B C 1
ATOM 1373 O O . LEU A 1 176 ? 43.530 20.069 14.640 1.00 21.54 176 LEU B O 1
ATOM 1378 N N . ALA A 1 177 ? 44.121 17.915 14.522 1.00 18.89 177 ALA B N 1
ATOM 1379 C CA . ALA A 1 177 ? 43.432 17.736 13.239 1.00 18.20 177 ALA B CA 1
ATOM 1380 C C . ALA A 1 177 ? 41.942 18.084 13.298 1.00 19.32 177 ALA B C 1
ATOM 1381 O O . ALA A 1 177 ? 41.377 18.751 12.411 1.00 19.24 177 ALA B O 1
ATOM 1383 N N . GLU A 1 178 ? 41.287 17.629 14.359 1.00 19.05 178 GLU B N 1
ATOM 1384 C CA . GLU A 1 178 ? 39.880 17.863 14.540 1.00 19.84 178 GLU B CA 1
ATOM 1385 C C . GLU A 1 178 ? 39.589 19.343 14.754 1.00 19.82 178 GLU B C 1
ATOM 1386 O O . GLU A 1 178 ? 38.690 19.914 14.118 1.00 21.66 178 GLU B O 1
ATOM 1392 N N . GLN A 1 179 ? 40.310 19.983 15.679 1.00 19.57 179 GLN B N 1
ATOM 1393 C CA . GLN A 1 179 ? 40.092 21.394 15.978 1.00 20.79 179 GLN B CA 1
ATOM 1394 C C . GLN A 1 179 ? 40.263 22.286 14.747 1.00 20.61 179 GLN B C 1
ATOM 1395 O O . GLN A 1 179 ? 39.471 23.213 14.519 1.00 22.29 179 GLN B O 1
ATOM 1401 N N . PHE A 1 180 ? 41.303 22.002 13.966 1.00 20.21 180 PHE B N 1
ATOM 1402 C CA . PHE A 1 180 ? 41.601 22.843 12.823 1.00 20.81 180 PHE B CA 1
ATOM 1403 C C . PHE A 1 180 ? 40.884 22.452 11.576 1.00 20.64 180 PHE B C 1
ATOM 1404 O O . PHE A 1 180 ? 41.018 23.109 10.546 1.00 21.23 180 PHE B O 1
ATOM 1412 N N . GLY A 1 181 ? 40.058 21.420 11.659 1.00 20.17 181 GLY B N 1
ATOM 1413 C CA . GLY A 1 181 ? 39.230 21.061 10.507 1.00 21.07 181 GLY B CA 1
ATOM 1414 C C . GLY A 1 181 ? 40.033 20.553 9.340 1.00 21.90 181 GLY B C 1
ATOM 1415 O O . GLY A 1 181 ? 39.641 20.737 8.178 1.00 22.82 181 GLY B O 1
ATOM 1416 N N . CYS A 1 182 ? 41.139 19.878 9.621 1.00 20.97 182 CYS B N 1
ATOM 1417 C CA . CYS A 1 182 ? 42.036 19.376 8.575 1.00 20.86 182 CYS B CA 1
ATOM 1418 C C . CYS A 1 182 ? 41.364 18.280 7.779 1.00 22.75 182 CYS B C 1
ATOM 1419 O O . CYS A 1 182 ? 40.384 17.648 8.200 1.00 23.89 182 CYS B O 1
ATOM 1422 N N . LYS A 1 183 ? 41.896 18.060 6.589 1.00 22.94 183 LYS B N 1
ATOM 1423 C CA . LYS A 1 183 ? 41.237 17.118 5.682 1.00 23.94 183 LYS B CA 1
ATOM 1424 C C . LYS A 1 18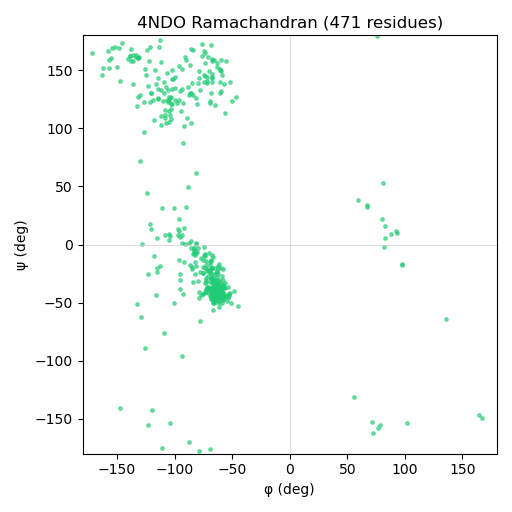3 ? 41.571 15.662 5.937 1.00 23.83 183 LYS B C 1
ATOM 1425 O O . LYS A 1 183 ? 40.874 14.774 5.441 1.00 25.64 183 LYS B O 1
ATOM 1431 N N . GLN A 1 184 ? 42.620 15.390 6.702 1.00 22.69 184 GLN B N 1
ATOM 1432 C CA . GLN A 1 184 ? 43.131 14.022 6.756 1.00 23.77 184 GLN B CA 1
ATOM 1433 C C . GLN A 1 184 ? 44.027 13.902 7.980 1.00 21.78 184 GLN B C 1
ATOM 1434 O O . GLN A 1 184 ? 44.690 14.871 8.343 1.00 21.60 184 GLN B O 1
ATOM 1440 N N . MET A 1 185 ? 44.031 12.735 8.625 1.00 21.55 185 MET B N 1
ATOM 1441 C CA . MET A 1 185 ? 44.885 12.425 9.771 1.00 20.56 185 MET B CA 1
ATOM 1442 C C . MET A 1 185 ? 45.525 11.071 9.524 1.00 19.54 185 MET B C 1
ATOM 1443 O O . MET A 1 185 ? 44.810 10.075 9.367 1.00 20.80 185 MET B O 1
ATOM 1448 N N . ILE A 1 186 ? 46.860 11.029 9.465 1.00 18.42 186 ILE B N 1
ATOM 1449 C CA . ILE A 1 186 ? 47.614 9.806 9.182 1.00 19.29 186 ILE B CA 1
ATOM 1450 C C . ILE A 1 186 ? 48.554 9.533 10.336 1.00 19.36 186 ILE B C 1
ATOM 1451 O O . ILE A 1 186 ? 49.376 10.377 10.689 1.00 20.98 186 ILE B O 1
ATOM 1456 N N . PHE A 1 187 ? 48.421 8.356 10.936 1.00 18.90 187 PHE B N 1
ATOM 1457 C CA . PHE A 1 187 ? 49.333 7.912 11.999 1.00 18.68 187 PHE B CA 1
ATOM 1458 C C . PHE A 1 187 ? 50.396 7.046 11.355 1.00 19.93 187 PHE B C 1
ATOM 1459 O O . PHE A 1 187 ? 50.072 6.061 10.670 1.00 20.68 187 PHE B O 1
ATOM 1467 N N . VAL A 1 188 ? 51.659 7.414 11.563 1.00 19.52 188 VAL B N 1
ATOM 1468 C CA . VAL A 1 188 ? 52.788 6.677 10.986 1.00 20.17 188 VAL B CA 1
ATOM 1469 C C . VAL A 1 188 ? 53.452 5.842 12.054 1.00 20.93 188 VAL B C 1
ATOM 1470 O O . VAL A 1 188 ? 54.047 6.374 13.001 1.00 22.00 188 VAL B O 1
ATOM 1474 N N . LYS A 1 189 ? 53.319 4.528 11.928 1.00 20.93 189 LYS B N 1
ATOM 1475 C CA . LYS A 1 189 ? 53.794 3.588 12.936 1.00 23.04 189 LYS B CA 1
ATOM 1476 C C . LYS A 1 189 ? 54.765 2.614 12.309 1.00 21.53 189 LYS B C 1
ATOM 1477 O O . LYS A 1 189 ? 55.358 2.912 11.276 1.00 21.69 189 LYS B O 1
ATOM 1483 N N . ASP A 1 190 ? 54.913 1.439 12.891 1.00 21.23 190 ASP B N 1
ATOM 1484 C CA . ASP A 1 190 ? 55.886 0.456 12.426 1.00 22.15 190 ASP B CA 1
ATOM 1485 C C . ASP A 1 190 ? 55.262 -0.865 12.023 1.00 22.78 190 ASP B C 1
ATOM 1486 O O . ASP A 1 190 ? 55.956 -1.888 11.938 1.00 24.59 190 ASP B O 1
ATOM 1491 N N . GLU A 1 191 ? 53.951 -0.853 11.784 1.00 23.19 191 GLU B N 1
ATOM 1492 C CA . GLU A 1 191 ? 53.263 -2.017 11.250 1.00 23.64 191 GLU B CA 1
ATOM 1493 C C . GLU A 1 191 ? 52.403 -1.576 10.094 1.00 23.83 191 GLU B C 1
ATOM 1494 O O . GLU A 1 191 ? 52.057 -0.395 9.991 1.00 23.39 191 GLU B O 1
ATOM 1500 N N . ASP A 1 192 ? 52.032 -2.525 9.252 1.00 23.73 192 ASP B N 1
ATOM 1501 C CA . ASP A 1 192 ? 51.308 -2.163 8.040 1.00 24.00 192 ASP B CA 1
ATOM 1502 C C . ASP A 1 192 ? 49.941 -1.566 8.315 1.00 24.01 192 ASP B C 1
ATOM 1503 O O . ASP A 1 192 ? 49.393 -0.829 7.493 1.00 24.99 192 ASP B O 1
ATOM 1508 N N . GLY A 1 193 ? 49.356 -1.903 9.450 1.00 24.32 193 GLY B N 1
ATOM 1509 C CA . GLY A 1 193 ? 48.086 -1.319 9.818 1.00 24.90 193 GLY B CA 1
ATOM 1510 C C . GLY A 1 193 ? 47.555 -2.134 10.970 1.00 26.10 193 GLY B C 1
ATOM 1511 O O . GLY A 1 193 ? 48.331 -2.705 11.757 1.00 26.19 193 GLY B O 1
ATOM 1512 N N . LEU A 1 194 ? 46.227 -2.209 11.059 1.00 26.17 194 LEU B N 1
ATOM 1513 C CA . LEU A 1 194 ? 45.566 -2.958 12.098 1.00 27.63 194 LEU B CA 1
ATOM 1514 C C . LEU A 1 194 ? 45.435 -4.429 11.729 1.00 27.84 194 LEU B C 1
ATOM 1515 O O . LEU A 1 194 ? 45.157 -4.766 10.564 1.00 27.36 194 LEU B O 1
ATOM 1520 N N . TYR A 1 195 ? 45.664 -5.307 12.699 1.00 28.89 195 TYR B N 1
ATOM 1521 C CA . TYR A 1 195 ? 45.453 -6.737 12.529 1.00 30.17 195 TYR B CA 1
ATOM 1522 C C . TYR A 1 195 ? 44.453 -7.234 13.559 1.00 32.16 195 TYR B C 1
ATOM 1523 O O . TYR A 1 195 ? 44.105 -6.517 14.514 1.00 32.96 195 TYR B O 1
ATOM 1532 N N . THR A 1 196 ? 44.017 -8.479 13.379 1.00 33.92 196 THR B N 1
ATOM 1533 C CA . THR A 1 196 ? 43.075 -9.099 14.316 1.00 36.26 196 THR B CA 1
ATOM 1534 C C . THR A 1 196 ? 43.693 -9.368 15.688 1.00 38.34 196 THR B C 1
ATOM 1535 O O . THR A 1 196 ? 42.972 -9.638 16.669 1.00 38.57 196 THR B O 1
ATOM 1539 N N . ALA A 1 197 ? 45.019 -9.285 15.760 1.00 39.81 197 ALA B N 1
ATOM 1540 C CA . ALA A 1 197 ? 45.748 -9.319 17.028 1.00 42.28 197 ALA B CA 1
ATOM 1541 C C . ALA A 1 197 ? 47.109 -8.678 16.822 1.00 44.80 197 ALA B C 1
ATOM 1542 O O . ALA A 1 197 ? 47.525 -8.484 15.682 1.00 44.53 197 ALA B O 1
ATOM 1544 N N . ASN A 1 198 ? 47.815 -8.364 17.907 1.00 47.34 198 ASN B N 1
ATOM 1545 C CA . ASN A 1 198 ? 49.126 -7.720 17.803 1.00 48.57 198 ASN B CA 1
ATOM 1546 C C . ASN A 1 198 ? 50.096 -8.538 16.954 1.00 47.32 198 ASN B C 1
ATOM 1547 O O . ASN A 1 198 ? 50.504 -9.633 17.339 1.00 47.61 198 ASN B O 1
ATOM 1552 N N . PRO A 1 199 ? 50.472 -8.000 15.780 1.00 45.43 199 PRO B N 1
ATOM 1553 C CA . PRO A 1 199 ? 51.284 -8.795 14.860 1.00 45.75 199 PRO B CA 1
ATOM 1554 C C . PRO A 1 199 ? 52.668 -9.118 15.412 1.00 48.43 199 PRO B C 1
ATOM 1555 O O . PRO A 1 199 ? 53.286 -10.062 14.921 1.00 48.76 199 PRO B O 1
ATOM 1559 N N . LYS A 1 200 ? 53.150 -8.371 16.402 1.00 50.81 200 LYS B N 1
ATOM 1560 C CA . LYS A 1 200 ? 54.487 -8.632 16.933 1.00 53.37 200 LYS B CA 1
ATOM 1561 C C . LYS A 1 200 ? 54.487 -9.874 17.812 1.00 56.44 200 LYS B C 1
ATOM 1562 O O . LYS A 1 200 ? 55.541 -10.418 18.141 1.00 57.38 200 LYS B O 1
ATOM 1568 N N . THR A 1 201 ? 53.289 -10.321 18.171 1.00 58.80 201 THR B N 1
ATOM 1569 C CA . THR A 1 201 ? 53.104 -11.332 19.202 1.00 62.04 201 THR B CA 1
ATOM 1570 C C . THR A 1 201 ? 52.342 -12.537 18.666 1.00 64.36 201 THR B C 1
ATOM 1571 O O . THR A 1 201 ? 52.476 -13.661 19.162 1.00 64.36 201 THR B O 1
ATOM 1575 N N . SER A 1 202 ? 51.541 -12.306 17.636 1.00 66.72 202 SER B N 1
ATOM 1576 C CA . SER A 1 202 ? 50.739 -13.378 17.069 1.00 68.63 202 SER B CA 1
ATOM 1577 C C . SER A 1 202 ? 51.095 -13.633 15.615 1.00 69.56 202 SER B C 1
ATOM 1578 O O . SER A 1 202 ? 51.019 -12.726 14.780 1.00 69.63 202 SER B O 1
ATOM 1581 N N . LYS A 1 203 ? 51.440 -14.881 15.315 1.00 70.77 203 LYS B N 1
ATOM 1582 C CA . LYS A 1 203 ? 52.007 -15.236 14.015 1.00 71.37 203 LYS B CA 1
ATOM 1583 C C . LYS A 1 203 ? 50.979 -15.219 12.877 1.00 69.16 203 LYS B C 1
ATOM 1584 O O . LYS A 1 203 ? 51.311 -14.892 11.730 1.00 69.02 203 LYS B O 1
ATOM 1590 N N . ASP A 1 204 ? 49.733 -15.549 13.208 1.00 66.73 204 ASP B N 1
ATOM 1591 C CA . ASP A 1 204 ? 48.673 -15.661 12.211 1.00 63.88 204 ASP B CA 1
ATOM 1592 C C . ASP A 1 204 ? 47.600 -14.578 12.309 1.00 58.30 204 ASP B C 1
ATOM 1593 O O . ASP A 1 204 ? 46.430 -14.826 12.004 1.00 57.91 204 ASP B O 1
ATOM 1598 N N . ALA A 1 205 ? 47.986 -13.386 12.751 1.00 53.53 205 ALA B N 1
ATOM 1599 C CA . ALA A 1 205 ? 47.044 -12.286 12.786 1.00 49.00 205 ALA B CA 1
ATOM 1600 C C . ALA A 1 205 ? 46.700 -11.915 11.341 1.00 46.06 205 ALA B C 1
ATOM 1601 O O . ALA A 1 205 ? 47.547 -12.002 10.446 1.00 46.61 205 ALA B O 1
ATOM 1603 N N . THR A 1 206 ? 45.461 -11.486 11.135 1.00 42.60 206 THR B N 1
ATOM 1604 C CA . THR A 1 206 ? 44.953 -11.162 9.808 1.00 39.68 206 THR B CA 1
ATOM 1605 C C . THR A 1 206 ? 44.788 -9.662 9.620 1.00 34.55 206 THR B C 1
ATOM 1606 O O . THR A 1 206 ? 44.297 -8.953 10.502 1.00 34.22 206 THR B O 1
ATOM 1610 N N . PHE A 1 207 ? 45.232 -9.161 8.471 1.00 31.00 207 PHE B N 1
ATOM 1611 C CA . PHE A 1 207 ? 45.237 -7.732 8.207 1.00 28.51 207 PHE B CA 1
ATOM 1612 C C . PHE A 1 207 ? 43.812 -7.219 7.983 1.00 28.27 207 PHE B C 1
ATOM 1613 O O . PHE A 1 207 ? 43.008 -7.862 7.292 1.00 29.61 207 PHE B O 1
ATOM 1621 N N . ILE A 1 208 ? 43.533 -6.036 8.508 1.00 27.13 208 ILE B N 1
ATOM 1622 C CA . ILE A 1 208 ? 42.234 -5.379 8.386 1.00 27.11 208 ILE B CA 1
ATOM 1623 C C . ILE A 1 208 ? 42.407 -4.059 7.630 1.00 26.34 208 ILE B C 1
ATOM 1624 O O . ILE A 1 208 ? 42.938 -3.077 8.168 1.00 27.20 208 ILE B O 1
ATOM 1629 N N . PRO A 1 209 ? 41.944 -4.025 6.371 1.00 26.55 209 PRO B N 1
ATOM 1630 C CA . PRO A 1 209 ? 42.130 -2.784 5.603 1.00 27.13 209 PRO B CA 1
ATOM 1631 C C . PRO A 1 209 ? 41.232 -1.635 6.039 1.00 26.45 209 PRO B C 1
ATOM 1632 O O . PRO A 1 209 ? 41.589 -0.474 5.869 1.00 25.08 209 PRO B O 1
ATOM 1636 N N . ARG A 1 210 ? 40.060 -1.958 6.564 1.00 27.42 210 ARG B N 1
ATOM 1637 C CA A ARG A 1 210 ? 39.065 -0.937 6.842 0.72 27.84 210 ARG B CA 1
ATOM 1638 C CA B ARG A 1 210 ? 39.064 -0.945 6.845 0.28 27.69 210 ARG B CA 1
ATOM 1639 C C . ARG A 1 210 ? 38.116 -1.416 7.939 1.00 27.48 210 ARG B C 1
ATOM 1640 O O . ARG A 1 210 ? 37.606 -2.542 7.886 1.00 28.38 210 ARG B O 1
ATOM 1655 N N . ILE A 1 211 ? 37.869 -0.560 8.924 1.00 27.37 211 ILE B N 1
ATOM 1656 C CA . ILE A 1 211 ? 37.017 -0.971 10.022 1.00 27.42 211 ILE B CA 1
ATOM 1657 C C . ILE A 1 211 ? 36.426 0.251 10.698 1.00 27.39 211 ILE B C 1
ATOM 1658 O O . ILE A 1 211 ? 37.032 1.317 10.674 1.00 27.26 211 ILE B O 1
ATOM 1663 N N . SER A 1 212 ? 35.241 0.099 11.292 1.00 28.05 212 SER B N 1
ATOM 1664 C CA . SER A 1 212 ? 34.672 1.170 12.101 1.00 29.36 212 SER B CA 1
ATOM 1665 C C . SER A 1 212 ? 35.088 1.014 13.562 1.00 29.18 212 SER B C 1
ATOM 1666 O O . SER A 1 212 ? 35.471 -0.069 14.005 1.00 29.59 212 SER B O 1
ATOM 1669 N N . VAL A 1 213 ? 34.968 2.099 14.311 1.00 29.69 213 VAL B N 1
ATOM 1670 C CA . VAL A 1 213 ? 35.215 2.056 15.746 1.00 30.58 213 VAL B CA 1
ATOM 1671 C C . VAL A 1 213 ? 34.311 1.045 16.456 1.00 31.81 213 VAL B C 1
ATOM 1672 O O . VAL A 1 213 ? 34.804 0.259 17.290 1.00 32.42 213 VAL B O 1
ATOM 1676 N N . ASP A 1 214 ? 33.009 1.029 16.132 1.00 33.62 214 ASP B N 1
ATOM 1677 C CA . ASP A 1 214 ? 32.119 0.044 16.767 1.00 36.01 214 ASP B CA 1
ATOM 1678 C C . ASP A 1 214 ? 32.580 -1.393 16.506 1.00 36.62 214 ASP B C 1
ATOM 1679 O O . ASP A 1 214 ? 32.558 -2.231 17.420 1.00 37.38 214 ASP B O 1
ATOM 1684 N N . GLU A 1 215 ? 32.994 -1.666 15.258 1.00 36.16 215 GLU B N 1
ATOM 1685 C CA . GLU A 1 215 ? 33.460 -3.001 14.875 1.00 36.79 215 GLU B CA 1
ATOM 1686 C C . GLU A 1 215 ? 34.737 -3.367 15.642 1.00 36.29 215 GLU B C 1
ATOM 1687 O O . GLU A 1 215 ? 34.890 -4.507 16.088 1.00 37.70 215 GLU B O 1
ATOM 1693 N N . MET A 1 216 ? 35.656 -2.407 15.781 1.00 35.24 216 MET B N 1
ATOM 1694 C CA . MET A 1 216 ? 36.884 -2.634 16.556 1.00 34.54 216 MET B CA 1
ATOM 1695 C C . MET A 1 216 ? 36.568 -3.017 17.991 1.00 36.73 216 MET B C 1
ATOM 1696 O O . MET A 1 216 ? 37.180 -3.926 18.565 1.00 37.67 216 MET B O 1
ATOM 1701 N N . LYS A 1 217 ? 35.625 -2.294 18.578 1.00 37.64 217 LYS B N 1
ATOM 1702 C CA . LYS A 1 217 ? 35.250 -2.567 19.960 1.00 40.08 217 LYS B CA 1
ATOM 1703 C C . LYS A 1 217 ? 34.689 -3.975 20.107 1.00 42.96 217 LYS B C 1
ATOM 1704 O O . LYS A 1 217 ? 35.063 -4.735 21.017 1.00 43.06 217 LYS B O 1
ATOM 1710 N N . ALA A 1 218 ? 33.797 -4.335 19.192 1.00 44.84 218 ALA B N 1
ATOM 1711 C CA . ALA A 1 218 ? 33.164 -5.644 19.228 1.00 47.65 218 ALA B CA 1
ATOM 1712 C C . ALA A 1 218 ? 34.157 -6.811 19.078 1.00 49.86 218 ALA B C 1
ATOM 1713 O O . ALA A 1 218 ? 33.842 -7.950 19.425 1.00 50.22 218 ALA B O 1
ATOM 1715 N N . LYS A 1 219 ? 35.336 -6.543 18.535 1.00 52.21 219 LYS B N 1
ATOM 1716 C CA . LYS A 1 219 ? 36.338 -7.584 18.372 1.00 55.13 219 LYS B CA 1
ATOM 1717 C C . LYS A 1 219 ? 37.456 -7.450 19.401 1.00 58.60 219 LYS B C 1
ATOM 1718 O O . LYS A 1 219 ? 38.493 -8.115 19.271 1.00 60.26 219 LYS B O 1
ATOM 1724 N N . GLY A 1 220 ? 37.269 -6.565 20.381 1.00 59.28 220 GLY B N 1
ATOM 1725 C CA . GLY A 1 220 ? 38.332 -6.173 21.328 1.00 60.66 220 GLY B CA 1
ATOM 1726 C C . GLY A 1 220 ? 39.621 -5.548 20.739 1.00 60.30 220 GLY B C 1
ATOM 1727 O O . GLY A 1 220 ? 40.738 -5.774 21.229 1.00 62.16 220 GLY B O 1
ATOM 1728 N N . LEU A 1 221 ? 39.474 -4.728 19.722 1.00 57.14 221 LEU B N 1
ATOM 1729 C CA . LEU A 1 221 ? 40.633 -3.983 19.272 1.00 54.59 221 LEU B CA 1
ATOM 1730 C C . LEU A 1 221 ? 40.606 -2.534 19.793 1.00 55.30 221 LEU B C 1
ATOM 1731 O O . LEU A 1 221 ? 41.126 -1.642 19.139 1.00 53.94 221 LEU B O 1
ATOM 1736 N N . HIS A 1 222 ? 40.028 -2.296 20.976 1.00 58.35 222 HIS B N 1
ATOM 1737 C CA . HIS A 1 222 ? 39.940 -0.910 21.469 1.00 61.29 222 HIS B CA 1
ATOM 1738 C C . HIS A 1 222 ? 41.300 -0.254 21.784 1.00 61.53 222 HIS B C 1
ATOM 1739 O O . HIS A 1 222 ? 41.485 0.932 21.520 1.00 60.41 222 HIS B O 1
ATOM 1746 N N . ASP A 1 223 ? 42.258 -1.030 22.290 1.00 62.57 223 ASP B N 1
ATOM 1747 C CA . ASP A 1 223 ? 43.537 -0.466 22.725 1.00 63.01 223 ASP B CA 1
ATOM 1748 C C . ASP A 1 223 ? 44.741 -1.128 22.031 1.00 60.00 223 ASP B C 1
ATOM 1749 O O . ASP A 1 223 ? 45.749 -1.437 22.669 1.00 61.89 223 ASP B O 1
ATOM 1754 N N . SER A 1 224 ? 44.634 -1.333 20.721 1.00 53.99 224 SER B N 1
ATOM 1755 C CA . SER A 1 224 ? 45.672 -2.018 19.956 1.00 48.30 224 SER B CA 1
ATOM 1756 C C . SER A 1 224 ? 46.655 -1.011 19.341 1.00 45.43 224 SER B C 1
ATOM 1757 O O . SER A 1 224 ? 47.599 -0.580 19.998 1.00 46.15 224 SER B O 1
ATOM 1760 N N . ILE A 1 225 ? 46.456 -0.634 18.080 1.00 42.00 225 ILE B N 1
ATOM 1761 C CA . ILE A 1 225 ? 47.477 0.187 17.410 1.00 38.82 225 ILE B CA 1
ATOM 1762 C C . ILE A 1 225 ? 47.301 1.701 17.665 1.00 35.01 225 ILE B C 1
ATOM 1763 O O . ILE A 1 225 ? 48.238 2.487 17.503 1.00 34.68 225 ILE B O 1
ATOM 1768 N N . LEU A 1 226 ? 46.115 2.092 18.111 1.00 33.09 226 LEU B N 1
ATOM 1769 C CA . LEU A 1 226 ? 45.900 3.468 18.578 1.00 32.84 226 LEU B CA 1
ATOM 1770 C C . LEU A 1 226 ? 45.518 3.556 20.067 1.00 33.43 226 LEU B C 1
ATOM 1771 O O . LEU A 1 226 ? 44.879 2.661 20.582 1.00 34.04 226 LEU B O 1
ATOM 1776 N N . GLU A 1 227 ? 45.874 4.652 20.747 1.00 33.12 227 GLU B N 1
ATOM 1777 C CA . GLU A 1 227 ? 45.289 4.898 22.072 1.00 33.35 227 GLU B CA 1
ATOM 1778 C C . GLU A 1 227 ? 43.746 4.684 22.049 1.00 34.88 227 GLU B C 1
ATOM 1779 O O . GLU A 1 227 ? 43.071 5.250 21.221 1.00 33.79 227 GLU B O 1
ATOM 1785 N N . PHE A 1 228 ? 43.192 3.850 22.941 1.00 36.70 228 PHE B N 1
ATOM 1786 C CA . PHE A 1 228 ? 41.729 3.628 22.927 1.00 37.55 228 PHE B CA 1
ATOM 1787 C C . PHE A 1 228 ? 40.906 4.928 23.062 1.00 34.38 228 PHE B C 1
ATOM 1788 O O . PHE A 1 228 ? 39.879 5.102 22.413 1.00 32.73 228 PHE B O 1
ATOM 1796 N N . PRO A 1 229 ? 41.383 5.871 23.878 1.00 33.00 229 PRO B N 1
ATOM 1797 C CA . PRO A 1 229 ? 40.552 7.070 23.939 1.00 32.77 229 PRO B CA 1
ATOM 1798 C C . PRO A 1 229 ? 40.455 7.803 22.606 1.00 31.32 229 PRO B C 1
ATOM 1799 O O . PRO A 1 229 ? 39.452 8.476 22.393 1.00 32.97 229 PRO B O 1
ATOM 1803 N N . VAL A 1 230 ? 41.415 7.622 21.690 1.00 29.47 230 VAL B N 1
ATOM 1804 C CA . VAL A 1 230 ? 41.295 8.261 20.382 1.00 30.02 230 VAL B CA 1
ATOM 1805 C C . VAL A 1 230 ? 40.083 7.772 19.594 1.00 29.45 230 VAL B C 1
ATOM 1806 O O . VAL A 1 230 ? 39.463 8.536 18.830 1.00 28.98 230 VAL B O 1
ATOM 1810 N N . LEU A 1 231 ? 39.746 6.493 19.763 1.00 28.63 231 LEU B N 1
ATOM 1811 C CA . LEU A 1 231 ? 38.618 5.943 19.043 1.00 29.72 231 LEU B CA 1
ATOM 1812 C C . LEU A 1 231 ? 37.333 6.595 19.489 1.00 29.12 231 LEU B C 1
ATOM 1813 O O . LEU A 1 231 ? 36.417 6.814 18.686 1.00 29.13 231 LEU B O 1
ATOM 1818 N N . ASP A 1 232 ? 37.272 6.909 20.787 1.00 29.01 232 ASP B N 1
ATOM 1819 C CA . ASP A 1 232 ? 36.114 7.601 21.298 1.00 30.11 232 ASP B CA 1
ATOM 1820 C C . ASP A 1 232 ? 36.080 9.052 20.872 1.00 28.75 232 ASP B C 1
ATOM 1821 O O . ASP A 1 232 ? 35.008 9.568 20.547 1.00 30.07 232 ASP B O 1
ATOM 1826 N N . LEU A 1 233 ? 37.239 9.704 20.845 1.00 26.14 233 LEU B N 1
ATOM 1827 C CA . LEU A 1 233 ? 37.286 11.082 20.336 1.00 24.56 233 LEU B CA 1
ATOM 1828 C C . LEU A 1 233 ? 36.848 11.112 18.870 1.00 25.43 233 LEU B C 1
ATOM 1829 O O . LEU A 1 233 ? 36.165 12.035 18.419 1.00 26.08 233 LEU B O 1
ATOM 1834 N N . LEU A 1 234 ? 37.261 10.093 18.132 1.00 25.39 234 LEU B N 1
ATOM 1835 C CA . LEU A 1 234 ? 36.961 10.022 16.713 1.00 25.01 234 LEU B CA 1
ATOM 1836 C C . LEU A 1 234 ? 35.438 9.951 16.516 1.00 26.69 234 LEU B C 1
ATOM 1837 O O . LEU A 1 234 ? 34.886 10.571 15.594 1.00 26.81 234 LEU B O 1
ATOM 1842 N N . GLN A 1 235 ? 34.737 9.210 17.373 1.00 27.91 235 GLN B N 1
ATOM 1843 C CA . GLN A 1 235 ? 33.288 9.077 17.200 1.00 29.32 235 GLN B CA 1
ATOM 1844 C C . GLN A 1 235 ? 32.558 10.387 17.490 1.00 29.75 235 GLN B C 1
ATOM 1845 O O . GLN A 1 235 ? 31.447 10.613 16.990 1.00 31.86 235 GLN B O 1
ATOM 1851 N N . SER A 1 236 ? 33.175 11.255 18.289 1.00 27.85 236 SER B N 1
ATOM 1852 C CA A SER A 1 236 ? 32.576 12.533 18.667 0.63 27.10 236 SER B CA 1
ATOM 1853 C CA B SER A 1 236 ? 32.513 12.507 18.623 0.37 27.29 236 SER B CA 1
ATOM 1854 C C . SER A 1 236 ? 33.016 13.668 17.752 1.00 26.25 236 SER B C 1
ATOM 1855 O O . SER A 1 236 ? 32.542 14.795 17.873 1.00 26.08 236 SER B O 1
ATOM 1860 N N . ALA A 1 237 ? 33.947 13.378 16.846 1.00 23.98 237 ALA B N 1
ATOM 1861 C CA . ALA A 1 237 ? 34.563 14.443 16.036 1.00 23.52 237 ALA B CA 1
ATOM 1862 C C . ALA A 1 237 ? 33.585 15.105 15.038 1.00 24.27 237 ALA B C 1
ATOM 1863 O O . ALA A 1 237 ? 32.706 14.467 14.516 1.00 25.83 237 ALA B O 1
ATOM 1865 N N . GLN A 1 238 ? 33.756 16.410 14.835 1.00 24.43 238 GLN B N 1
ATOM 1866 C CA A GLN A 1 238 ? 32.928 17.181 13.900 0.52 25.17 238 GLN B CA 1
ATOM 1867 C CA B GLN A 1 238 ? 32.917 17.161 13.902 0.48 25.20 238 GLN B CA 1
ATOM 1868 C C . GLN A 1 238 ? 33.512 17.164 12.494 1.00 25.11 238 GLN B C 1
ATOM 1869 O O . GLN A 1 238 ? 32.776 17.230 11.500 1.00 27.06 238 GLN B O 1
ATOM 1880 N N . HIS A 1 239 ? 34.830 17.098 12.420 1.00 23.86 239 HIS B N 1
ATOM 1881 C CA . HIS A 1 239 ? 35.557 17.327 11.168 1.00 23.81 239 HIS B CA 1
ATOM 1882 C C . HIS A 1 239 ? 36.314 16.162 10.641 1.00 23.88 239 HIS B C 1
ATOM 1883 O O . HIS A 1 239 ? 36.265 15.924 9.452 1.00 27.37 239 HIS B O 1
ATOM 1890 N N . VAL A 1 240 ? 37.013 15.431 11.488 1.00 23.88 240 VAL B N 1
ATOM 1891 C CA . VAL A 1 240 ? 37.819 14.311 11.053 1.00 23.25 240 VAL B CA 1
ATOM 1892 C C . VAL A 1 240 ? 37.121 13.058 11.496 1.00 25.43 240 VAL B C 1
ATOM 1893 O O . VAL A 1 240 ? 37.166 12.724 12.695 1.00 26.06 240 VAL B O 1
ATOM 1897 N N . ARG A 1 241 ? 36.482 12.380 10.545 1.00 25.76 241 ARG B N 1
ATOM 1898 C CA . ARG A 1 241 ? 35.616 11.241 10.855 1.00 28.88 241 ARG B CA 1
ATOM 1899 C C . ARG A 1 241 ? 36.218 9.925 10.435 1.00 27.98 241 ARG B C 1
ATOM 1900 O O . ARG A 1 241 ? 35.530 8.918 10.437 1.00 28.95 241 ARG B O 1
ATOM 1908 N N . GLU A 1 242 ? 37.475 9.942 10.011 1.00 26.17 242 GLU B N 1
ATOM 1909 C CA . GLU A 1 242 ? 38.213 8.698 9.775 1.00 26.51 242 GLU B CA 1
ATOM 1910 C C . GLU A 1 242 ? 39.688 9.021 9.923 1.00 25.47 242 GLU B C 1
ATOM 1911 O O . GLU A 1 242 ? 40.070 10.202 9.891 1.00 25.87 242 GLU B O 1
ATOM 1917 N N . VAL A 1 243 ? 40.503 7.990 10.149 1.00 23.80 243 VAL B N 1
ATOM 1918 C CA . VAL A 1 243 ? 41.953 8.153 10.254 1.00 22.31 243 VAL B CA 1
ATOM 1919 C C . VAL A 1 243 ? 42.619 7.014 9.493 1.00 22.43 243 VAL B C 1
ATOM 1920 O O . VAL A 1 243 ? 41.993 5.997 9.226 1.00 23.42 243 VAL B O 1
ATOM 1924 N N . GLN A 1 244 ? 43.868 7.208 9.085 1.00 22.34 244 GLN B N 1
ATOM 1925 C CA . GLN A 1 244 ? 44.554 6.164 8.364 1.00 22.06 244 GLN B CA 1
ATOM 1926 C C . GLN A 1 244 ? 45.818 5.846 9.144 1.00 22.17 244 GLN B C 1
ATOM 1927 O O . GLN A 1 244 ? 46.501 6.745 9.642 1.00 24.42 244 GLN B O 1
ATOM 1933 N N . VAL A 1 245 ? 46.107 4.561 9.284 1.00 21.17 245 VAL B N 1
ATOM 1934 C CA . VAL A 1 245 ? 47.306 4.099 9.994 1.00 20.91 245 VAL B CA 1
ATOM 1935 C C . VAL A 1 245 ? 48.207 3.412 8.984 1.00 20.87 245 VAL B C 1
ATOM 1936 O O . VAL A 1 245 ? 47.741 2.516 8.280 1.00 22.21 245 VAL B O 1
ATOM 1940 N N . VAL A 1 246 ? 49.466 3.859 8.886 1.00 20.01 246 VAL B N 1
ATOM 1941 C CA . VAL A 1 246 ? 50.394 3.336 7.885 1.00 20.19 246 VAL B CA 1
ATOM 1942 C C . VAL A 1 246 ? 51.749 3.005 8.476 1.00 19.55 246 VAL B C 1
ATOM 1943 O O . VAL A 1 246 ? 52.111 3.459 9.561 1.00 20.83 246 VAL B O 1
ATOM 1947 N N . ASN A 1 247 ? 52.506 2.185 7.753 1.00 20.13 247 ASN B N 1
ATOM 1948 C CA . ASN A 1 247 ? 53.832 1.792 8.185 1.00 19.83 247 ASN B CA 1
ATOM 1949 C C . ASN A 1 247 ? 54.891 2.764 7.673 1.00 20.32 247 ASN B C 1
ATOM 1950 O O . ASN A 1 247 ? 55.174 2.807 6.470 1.00 21.78 247 ASN B O 1
ATOM 1955 N N . GLY A 1 248 ? 55.478 3.571 8.542 1.00 20.95 248 GLY B N 1
ATOM 1956 C CA . GLY A 1 248 ? 56.508 4.472 8.089 1.00 22.14 248 GLY B CA 1
ATOM 1957 C C . GLY A 1 248 ? 57.830 3.827 7.757 1.00 22.49 248 GLY B C 1
ATOM 1958 O O . GLY A 1 248 ? 58.718 4.507 7.223 1.00 23.61 248 GLY B O 1
ATOM 1959 N N . LEU A 1 249 ? 57.986 2.542 8.070 1.00 22.18 249 LEU B N 1
ATOM 1960 C CA . LEU A 1 249 ? 59.231 1.839 7.737 1.00 23.61 249 LEU B CA 1
ATOM 1961 C C . LEU A 1 249 ? 59.259 1.344 6.306 1.00 25.33 249 LEU B C 1
ATOM 1962 O O . LEU A 1 249 ? 60.280 0.841 5.863 1.00 29.03 249 LEU B O 1
ATOM 1967 N N . VAL A 1 250 ? 58.135 1.426 5.607 1.00 24.05 250 VAL B N 1
ATOM 1968 C CA . VAL A 1 250 ? 58.059 1.025 4.201 1.00 24.94 250 VAL B CA 1
ATOM 1969 C C . VAL A 1 250 ? 58.328 2.275 3.366 1.00 26.47 250 VAL B C 1
ATOM 1970 O O . VAL A 1 250 ? 57.592 3.256 3.425 1.00 24.59 250 VAL B O 1
ATOM 1974 N N . PRO A 1 251 ? 59.357 2.229 2.518 1.00 29.15 251 PRO B N 1
ATOM 1975 C CA A PRO A 1 251 ? 59.674 3.440 1.748 0.70 30.03 251 PRO B CA 1
ATOM 1976 C CA B PRO A 1 251 ? 59.684 3.412 1.706 0.30 29.29 251 PRO B CA 1
ATOM 1977 C C . PRO A 1 251 ? 58.498 3.915 0.881 1.00 28.27 251 PRO B C 1
ATOM 1978 O O . PRO A 1 251 ? 57.854 3.123 0.191 1.00 28.81 251 PRO B O 1
ATOM 1985 N N . GLY A 1 252 ? 58.217 5.210 0.974 1.00 27.30 252 GLY B N 1
ATOM 1986 C CA . GLY A 1 252 ? 57.191 5.831 0.153 1.00 25.97 252 GLY B CA 1
ATOM 1987 C C . GLY A 1 252 ? 55.763 5.670 0.638 1.00 25.88 252 GLY B C 1
ATOM 1988 O O . GLY A 1 252 ? 54.830 6.189 0.033 1.00 25.73 252 GLY B O 1
ATOM 1989 N N . ASN A 1 253 ? 55.585 4.935 1.736 1.00 25.12 253 ASN B N 1
ATOM 1990 C CA . ASN A 1 253 ? 54.242 4.679 2.238 1.00 26.04 253 ASN B CA 1
ATOM 1991 C C . ASN A 1 253 ? 53.487 5.959 2.628 1.00 24.86 253 ASN B C 1
ATOM 1992 O O . ASN A 1 253 ? 52.306 6.122 2.304 1.00 25.61 253 ASN B O 1
ATOM 1997 N N . LEU A 1 254 ? 54.171 6.864 3.314 1.00 24.48 254 LEU B N 1
ATOM 1998 C CA . LEU A 1 254 ? 53.548 8.130 3.640 1.00 24.77 254 LEU B CA 1
ATOM 1999 C C . LEU A 1 254 ? 53.139 8.933 2.380 1.00 26.14 254 LEU B C 1
ATOM 2000 O O . LEU A 1 254 ? 52.016 9.451 2.281 1.00 26.39 254 LEU B O 1
ATOM 2005 N N . THR A 1 255 ? 54.056 8.983 1.414 1.00 26.33 255 THR B N 1
ATOM 2006 C CA . THR A 1 255 ? 53.844 9.650 0.142 1.00 27.57 255 THR B CA 1
ATOM 2007 C C . THR A 1 255 ? 52.609 9.079 -0.558 1.00 25.85 255 THR B C 1
ATOM 2008 O O . THR A 1 255 ? 51.756 9.822 -1.061 1.00 26.30 255 THR B O 1
ATOM 2012 N N . ARG A 1 256 ? 52.516 7.755 -0.569 1.00 23.72 256 ARG B N 1
ATOM 2013 C CA . ARG A 1 256 ? 51.391 7.082 -1.199 1.00 23.21 256 ARG B CA 1
ATOM 2014 C C . ARG A 1 256 ? 50.078 7.386 -0.487 1.00 24.34 256 ARG B C 1
ATOM 2015 O O . ARG A 1 256 ? 49.054 7.634 -1.146 1.00 24.62 256 ARG B O 1
ATOM 2029 N N . ALA A 1 257 ? 50.104 7.402 0.840 1.00 23.12 257 ALA B N 1
ATOM 2030 C CA . ALA A 1 257 ? 48.892 7.736 1.571 1.00 23.23 257 ALA B CA 1
ATOM 2031 C C . ALA A 1 257 ? 48.441 9.163 1.254 1.00 23.33 257 ALA B C 1
ATOM 2032 O O . ALA A 1 257 ? 47.248 9.432 1.078 1.00 23.96 257 ALA B O 1
ATOM 2034 N N . LEU A 1 258 ? 49.392 10.092 1.196 1.00 23.22 258 LEU B N 1
ATOM 2035 C CA . LEU A 1 258 ? 49.051 11.487 0.851 1.00 22.92 258 LEU B CA 1
ATOM 2036 C C . LEU A 1 258 ? 48.486 11.608 -0.575 1.00 24.94 258 LEU B C 1
ATOM 2037 O O . LEU A 1 258 ? 47.727 12.548 -0.875 1.00 27.12 258 LEU B O 1
ATOM 2042 N N . ALA A 1 259 ? 48.884 10.693 -1.470 1.00 24.97 259 ALA B N 1
ATOM 2043 C CA . ALA A 1 259 ? 48.381 10.665 -2.832 1.00 25.74 259 ALA B CA 1
ATOM 2044 C C . ALA A 1 259 ? 47.006 9.983 -2.953 1.00 26.66 259 ALA B C 1
ATOM 2045 O O . ALA A 1 259 ? 46.469 9.848 -4.048 1.00 28.10 259 ALA B O 1
ATOM 2047 N N . GLY A 1 260 ? 46.453 9.521 -1.846 1.00 27.07 260 GLY B N 1
ATOM 2048 C CA . GLY A 1 260 ? 45.136 8.905 -1.887 1.00 26.49 260 GLY B CA 1
ATOM 2049 C C . GLY A 1 260 ? 45.189 7.399 -2.043 1.00 26.66 260 GLY B C 1
ATOM 2050 O O . GLY A 1 260 ? 44.155 6.781 -2.277 1.00 27.20 260 GLY B O 1
ATOM 2051 N N . GLU A 1 261 ? 46.365 6.791 -1.922 1.00 24.72 261 GLU B N 1
ATOM 2052 C CA . GLU A 1 261 ? 46.426 5.324 -2.015 1.00 25.39 261 GLU B CA 1
ATOM 2053 C C . GLU A 1 261 ? 45.977 4.710 -0.708 1.00 27.62 261 GLU B C 1
ATOM 2054 O O . GLU A 1 261 ? 46.256 5.254 0.380 1.00 27.98 261 GLU B O 1
ATOM 2060 N N . HIS A 1 262 ? 45.280 3.583 -0.816 1.00 28.97 262 HIS B N 1
ATOM 2061 C CA . HIS A 1 262 ? 44.682 2.980 0.362 1.00 32.81 262 HIS B CA 1
ATOM 2062 C C . HIS A 1 262 ? 45.576 2.032 1.091 1.00 32.71 262 HIS B C 1
ATOM 2063 O O . 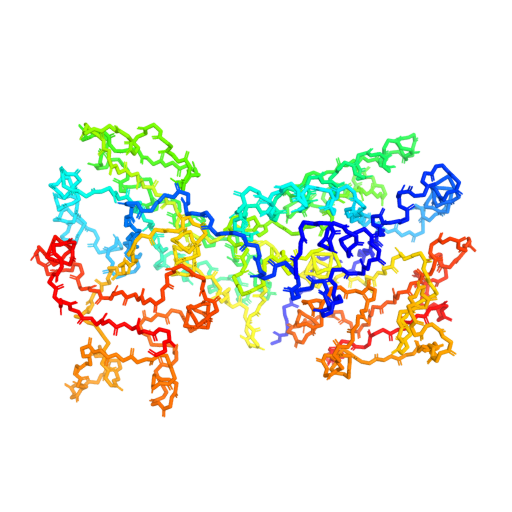HIS A 1 262 ? 45.203 0.911 1.490 1.00 36.54 262 HIS B O 1
ATOM 2070 N N . VAL A 1 263 ? 46.760 2.525 1.325 1.00 28.10 263 VAL B N 1
ATOM 2071 C CA A VAL A 1 263 ? 47.721 1.741 2.085 0.86 25.98 263 VAL B CA 1
ATOM 2072 C CA B VAL A 1 263 ? 47.773 1.860 2.061 0.14 26.59 263 VAL B CA 1
ATOM 2073 C C . VAL A 1 263 ? 47.352 1.785 3.562 1.00 27.02 263 VAL B C 1
ATOM 2074 O O . VAL A 1 263 ? 46.658 2.672 4.049 1.00 30.42 263 VAL B O 1
ATOM 2081 N N . GLY A 1 264 ? 47.748 0.753 4.261 1.00 26.00 264 GLY B N 1
ATOM 2082 C CA . GLY A 1 264 ? 47.446 0.675 5.675 1.00 23.54 264 GLY B CA 1
ATOM 2083 C C . GLY A 1 264 ? 45.980 0.420 5.970 1.00 23.48 264 GLY B C 1
ATOM 2084 O O . GLY A 1 264 ? 45.243 -0.184 5.191 1.00 24.59 264 GLY B O 1
ATOM 2085 N N . THR A 1 265 ? 45.554 0.893 7.142 1.00 22.75 265 THR B N 1
ATOM 2086 C CA . THR A 1 265 ? 44.188 0.674 7.590 1.00 22.93 265 THR B CA 1
ATOM 2087 C C . THR A 1 265 ? 43.466 1.984 7.706 1.00 22.39 265 THR B C 1
ATOM 2088 O O . THR A 1 265 ? 43.999 2.953 8.259 1.00 23.69 265 THR B O 1
ATOM 2092 N N . ILE A 1 266 ? 42.223 2.009 7.266 1.00 22.83 266 ILE B N 1
ATOM 2093 C CA . ILE A 1 266 ? 41.364 3.168 7.458 1.00 24.22 266 ILE B CA 1
ATOM 2094 C C . ILE A 1 266 ? 40.373 2.813 8.561 1.00 24.26 266 ILE B C 1
ATOM 2095 O O . ILE A 1 266 ? 39.655 1.807 8.460 1.00 25.55 266 ILE B O 1
ATOM 2100 N N . ILE A 1 267 ? 40.347 3.622 9.624 1.00 23.82 267 ILE B N 1
ATOM 2101 C CA . ILE A 1 267 ? 39.453 3.405 10.760 1.00 23.36 267 ILE B CA 1
ATOM 2102 C C . ILE A 1 267 ? 38.429 4.529 10.700 1.00 23.66 267 ILE B C 1
ATOM 2103 O O . ILE A 1 267 ? 38.798 5.721 10.660 1.00 24.38 267 ILE B O 1
ATOM 2108 N N . THR A 1 268 ? 37.155 4.161 10.642 1.00 25.98 268 THR B N 1
ATOM 2109 C CA . THR A 1 268 ? 36.087 5.140 10.508 1.00 26.86 268 THR B CA 1
ATOM 2110 C C . THR A 1 268 ? 35.294 5.332 11.799 1.00 27.65 268 THR B C 1
ATOM 2111 O O . THR A 1 268 ? 35.129 4.392 12.586 1.00 28.69 268 THR B O 1
ATOM 2115 N N . ALA A 1 269 ? 34.806 6.556 12.009 1.00 28.72 269 ALA B N 1
ATOM 2116 C CA . ALA A 1 269 ? 33.979 6.853 13.177 1.00 30.38 269 ALA B CA 1
ATOM 2117 C C . ALA A 1 269 ? 32.718 6.002 13.129 1.00 33.57 269 ALA B C 1
ATOM 2118 O O . ALA A 1 269 ? 32.279 5.453 14.145 1.00 34.23 269 ALA B O 1
ATOM 2120 N N . SER A 1 270 ? 32.123 5.883 11.948 1.00 35.39 270 SER B N 1
ATOM 2121 C CA . SER A 1 270 ? 30.875 5.134 11.857 1.00 38.99 270 SER B CA 1
ATOM 2122 C C . SER A 1 270 ? 30.922 4.170 10.689 1.00 39.66 270 SER B C 1
ATOM 2123 O O . SER A 1 270 ? 31.822 4.251 9.842 1.00 38.96 270 SER B O 1
ATOM 2127 N N . LYS B 2 32 ? 48.194 0.679 45.114 1.00 56.36 32 LYS A N 1
ATOM 2128 C CA . LYS B 2 32 ? 47.600 1.784 45.864 1.00 52.84 32 LYS A CA 1
ATOM 2129 C C . LYS B 2 32 ? 47.209 2.980 44.985 1.00 48.60 32 LYS A C 1
ATOM 2130 O O . LYS B 2 32 ? 47.704 3.167 43.872 1.00 52.31 32 LYS A O 1
ATOM 2136 N N . ARG B 2 33 ? 46.330 3.809 45.518 1.00 37.93 33 ARG A N 1
ATOM 2137 C CA . ARG B 2 33 ? 46.022 5.057 44.861 1.00 32.51 33 ARG A CA 1
ATOM 2138 C C . ARG B 2 33 ? 47.281 5.942 44.929 1.00 29.17 33 ARG A C 1
ATOM 2139 O O . ARG B 2 33 ? 48.155 5.757 45.801 1.00 29.29 33 ARG A O 1
ATOM 2147 N N . PRO B 2 34 ? 47.370 6.905 44.020 1.00 25.01 34 PRO A N 1
ATOM 2148 C CA . PRO B 2 34 ? 48.540 7.787 44.052 1.00 22.71 34 PRO A CA 1
ATOM 2149 C C . PRO B 2 34 ? 48.577 8.583 45.334 1.00 21.88 34 PRO A C 1
ATOM 2150 O O . PRO B 2 34 ? 47.552 8.816 46.011 1.00 23.36 34 PRO A O 1
ATOM 2154 N N . ILE B 2 35 ? 49.779 9.004 45.690 1.00 20.20 35 ILE A N 1
ATOM 2155 C CA . ILE B 2 35 ? 49.971 9.793 46.896 1.00 20.90 35 ILE A CA 1
ATOM 2156 C C . ILE B 2 35 ? 49.305 11.146 46.788 1.00 19.95 35 ILE A C 1
ATOM 2157 O O . ILE B 2 35 ? 49.084 11.644 45.675 1.00 21.27 35 ILE A O 1
ATOM 2162 N N . ARG B 2 36 ? 49.033 11.766 47.931 1.00 19.21 36 ARG A N 1
ATOM 2163 C CA . ARG B 2 36 ? 48.576 13.139 47.956 1.00 17.30 36 ARG A CA 1
ATOM 2164 C C . ARG B 2 36 ? 49.783 14.061 47.894 1.00 18.78 36 ARG A C 1
ATOM 2165 O O . ARG B 2 36 ? 50.707 13.957 48.698 1.00 24.61 36 ARG A O 1
ATOM 2173 N N . LEU B 2 37 ? 49.774 15.011 46.970 1.00 16.50 37 LEU A N 1
ATOM 2174 C CA . LEU B 2 37 ? 50.874 15.950 46.846 1.00 17.15 37 LEU A CA 1
ATOM 2175 C C . LEU B 2 37 ? 50.824 17.056 47.882 1.00 15.78 37 LEU A C 1
ATOM 2176 O O . LEU B 2 37 ? 51.853 17.423 48.467 1.00 16.62 37 LEU A O 1
ATOM 2181 N N . LEU B 2 38 ? 49.635 17.636 48.069 1.00 15.76 38 LEU A N 1
ATOM 2182 C CA . LEU B 2 38 ? 49.395 18.784 48.969 1.00 14.94 38 LEU A CA 1
ATOM 2183 C C . LEU B 2 38 ? 48.202 18.478 49.881 1.00 15.30 38 LEU A C 1
ATOM 2184 O O . LEU B 2 38 ? 47.074 19.002 49.686 1.00 15.24 38 LEU A O 1
ATOM 2189 N N . PRO B 2 39 ? 48.400 17.568 50.845 1.00 15.87 39 PRO A N 1
ATOM 2190 C CA . PRO B 2 39 ? 47.248 17.043 51.594 1.00 15.72 39 PRO A CA 1
ATOM 2191 C C . PRO B 2 39 ? 46.581 18.083 52.482 1.00 15.27 39 PRO A C 1
ATOM 2192 O O . PRO B 2 39 ? 45.423 17.912 52.866 1.00 16.93 39 PRO A O 1
ATOM 2196 N N . TRP B 2 40 ? 47.309 19.142 52.797 1.00 14.94 40 TRP A N 1
ATOM 2197 C CA . TRP B 2 40 ? 46.841 20.198 53.678 1.00 15.26 40 TRP A CA 1
ATOM 2198 C C . TRP B 2 40 ? 46.148 21.340 52.917 1.00 15.00 40 TRP A C 1
ATOM 2199 O O . TRP B 2 40 ? 45.716 22.306 53.551 1.00 17.06 40 TRP A O 1
ATOM 2210 N N . LEU B 2 41 ? 46.032 21.251 51.586 1.00 14.81 41 LEU A N 1
ATOM 2211 C CA . LEU B 2 41 ? 45.442 22.315 50.778 1.00 14.49 41 LEU A CA 1
ATOM 2212 C C . LEU B 2 41 ? 43.928 22.303 50.793 1.00 14.39 41 LEU A C 1
ATOM 2213 O O . LEU B 2 41 ? 43.301 21.242 50.700 1.00 15.29 41 LEU A O 1
ATOM 2218 N N . GLN B 2 42 ? 43.308 23.482 50.884 1.00 14.88 42 GLN A N 1
ATOM 2219 C CA . GLN B 2 42 ? 41.868 23.607 50.604 1.00 15.72 42 GLN A CA 1
ATOM 2220 C C . GLN B 2 42 ? 41.704 24.354 49.294 1.00 15.02 42 GLN A C 1
ATOM 2221 O O . GLN B 2 42 ? 42.301 25.421 49.132 1.00 15.84 42 GLN A O 1
ATOM 2227 N N . VAL B 2 43 ? 40.890 23.814 48.388 1.00 15.15 43 VAL A N 1
ATOM 2228 C CA . VAL B 2 43 ? 40.625 24.478 47.112 1.00 14.18 43 VAL A CA 1
ATOM 2229 C C . VAL B 2 43 ? 39.219 25.077 47.133 1.00 14.11 43 VAL A C 1
ATOM 2230 O O . VAL B 2 43 ? 38.272 24.421 47.561 1.00 15.74 43 VAL A O 1
ATOM 2234 N N . VAL B 2 44 ? 39.081 26.332 46.713 1.00 14.28 44 VAL A N 1
ATOM 2235 C CA . VAL B 2 44 ? 37.789 27.009 46.719 1.00 14.49 44 VAL A CA 1
ATOM 2236 C C . VAL B 2 44 ? 37.573 27.538 45.314 1.00 14.89 44 VAL A C 1
ATOM 2237 O O . VAL B 2 44 ? 38.408 28.281 44.819 1.00 16.12 44 VAL A O 1
ATOM 2241 N N . LYS B 2 45 ? 36.480 27.148 44.653 1.00 14.75 45 LYS A N 1
ATOM 2242 C CA . LYS B 2 45 ? 36.163 27.669 43.311 1.00 15.21 45 LYS A CA 1
ATOM 2243 C C . LYS B 2 45 ? 35.059 28.703 43.477 1.00 14.87 45 LYS A C 1
ATOM 2244 O O . LYS B 2 45 ? 34.021 28.436 44.115 1.00 16.11 45 LYS A O 1
ATOM 2250 N N . ILE B 2 46 ? 35.275 29.913 42.953 1.00 14.76 46 ILE A N 1
ATOM 2251 C CA . ILE B 2 46 ? 34.303 30.993 43.033 1.00 16.20 46 ILE A CA 1
ATOM 2252 C C . ILE B 2 46 ? 33.616 31.135 41.687 1.00 15.88 46 ILE A C 1
ATOM 2253 O O . ILE B 2 46 ? 34.289 31.342 40.653 1.00 16.77 46 ILE A O 1
ATOM 2258 N N . GLY B 2 47 ? 32.283 30.992 41.640 1.00 16.24 47 GLY A N 1
ATOM 2259 C CA . GLY B 2 47 ? 31.587 31.069 40.350 1.00 16.81 47 GLY A CA 1
ATOM 2260 C C . GLY B 2 47 ?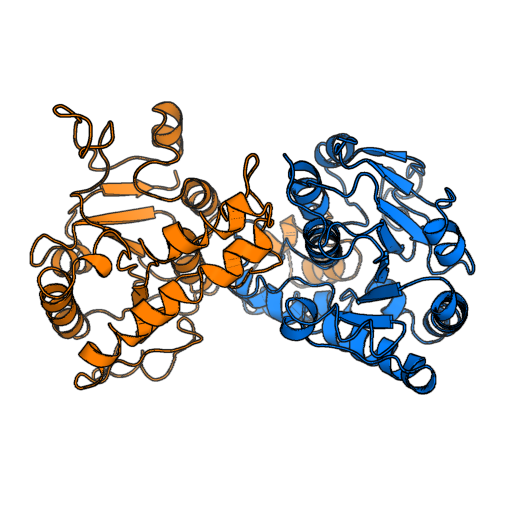 31.760 32.395 39.659 1.00 17.08 47 GLY A C 1
ATOM 2261 O O . GLY B 2 47 ? 31.734 33.460 40.316 1.00 16.88 47 GLY A O 1
ATOM 2262 N N . GLY B 2 48 ? 31.937 32.369 38.341 1.00 17.12 48 GLY A N 1
ATOM 2263 C CA . GLY B 2 48 ? 32.004 33.607 37.581 1.00 17.46 48 GLY A CA 1
ATOM 2264 C C . GLY B 2 48 ? 30.752 34.453 37.763 1.00 17.74 48 GLY A C 1
ATOM 2265 O O . GLY B 2 48 ? 30.821 35.677 37.764 1.00 19.25 48 GLY A O 1
ATOM 2266 N N . ARG B 2 49 ? 29.581 33.834 37.922 1.00 18.24 49 ARG A N 1
ATOM 2267 C CA . ARG B 2 49 ? 28.365 34.618 38.107 1.00 18.90 49 ARG A CA 1
ATOM 2268 C C . ARG B 2 49 ? 28.262 35.297 39.471 1.00 20.36 49 ARG A C 1
ATOM 2269 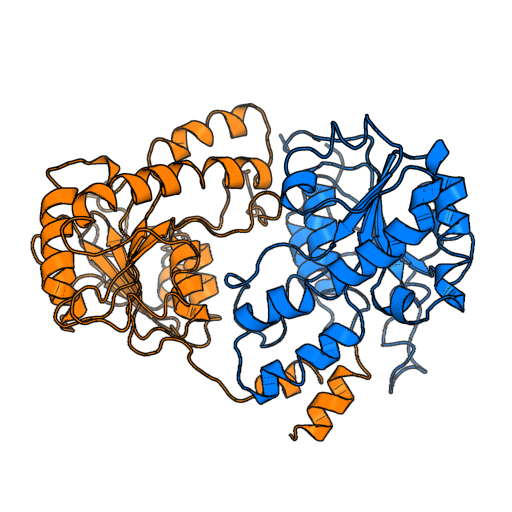O O . ARG B 2 49 ? 27.514 36.265 39.642 1.00 23.46 49 ARG A O 1
ATOM 2277 N N . VAL B 2 50 ? 29.012 34.788 40.456 1.00 18.69 50 VAL A N 1
ATOM 2278 C CA . VAL B 2 50 ? 29.148 35.542 41.688 1.00 18.86 50 VAL A CA 1
ATOM 2279 C C . VAL B 2 50 ? 29.962 36.796 41.438 1.00 18.10 50 VAL A C 1
ATOM 2280 O O . VAL B 2 50 ? 29.556 37.904 41.865 1.00 19.06 50 VAL A O 1
ATOM 2284 N N . MET B 2 51 ? 31.100 36.672 40.746 1.00 17.35 51 MET A N 1
ATOM 2285 C CA . MET B 2 51 ? 31.911 37.858 40.451 1.00 17.65 51 MET A CA 1
ATOM 2286 C C . MET B 2 51 ? 31.116 38.854 39.601 1.00 17.89 51 MET A C 1
ATOM 2287 O O . MET B 2 51 ? 31.271 40.073 39.752 1.00 19.45 51 MET A O 1
ATOM 2292 N N . ASP B 2 52 ? 30.246 38.363 38.712 1.00 17.32 52 ASP A N 1
ATOM 2293 C CA . ASP B 2 52 ? 29.467 39.269 37.853 1.00 17.62 52 ASP A CA 1
ATOM 2294 C C . ASP B 2 52 ? 28.539 40.189 38.625 1.00 18.82 52 ASP A C 1
ATOM 2295 O O . ASP B 2 52 ? 28.025 41.194 38.074 1.00 20.32 52 ASP A O 1
ATOM 2300 N N . ARG B 2 53 ? 28.252 39.827 39.868 1.00 18.58 53 ARG A N 1
ATOM 2301 C CA . ARG B 2 53 ? 27.365 40.665 40.676 1.00 19.17 53 ARG A CA 1
ATOM 2302 C C . ARG B 2 53 ? 28.062 41.927 41.158 1.00 20.39 53 ARG A C 1
ATOM 2303 O O . ARG B 2 53 ? 27.419 42.836 41.711 1.00 21.90 53 ARG A O 1
ATOM 2311 N N . GLY B 2 54 ? 29.378 42.004 40.957 1.00 20.03 54 GLY A N 1
ATOM 2312 C CA . GLY B 2 54 ? 30.130 43.196 41.331 1.00 19.95 54 GLY A CA 1
ATOM 2313 C C . GLY B 2 54 ? 30.313 43.363 42.828 1.00 19.82 54 GLY A C 1
ATOM 2314 O O . GLY B 2 54 ? 30.160 42.425 43.605 1.00 19.43 54 GLY A O 1
ATOM 2315 N N . ALA B 2 55 ? 30.653 44.592 43.229 1.00 18.94 55 ALA A N 1
ATOM 2316 C CA . ALA B 2 55 ? 30.973 44.927 44.605 1.00 19.00 55 ALA A CA 1
ATOM 2317 C C . ALA B 2 55 ? 29.964 44.408 45.634 1.00 19.38 55 ALA A C 1
ATOM 2318 O O . ALA B 2 55 ? 30.374 43.966 46.724 1.00 19.97 55 ALA A O 1
ATOM 2320 N N . ASP B 2 56 ? 28.664 44.464 45.330 1.00 20.56 56 ASP A N 1
ATOM 2321 C CA . ASP B 2 56 ? 27.687 44.011 46.309 1.00 22.94 56 ASP A CA 1
ATOM 2322 C C . ASP B 2 56 ? 27.902 42.567 46.769 1.00 22.55 56 ASP A C 1
ATOM 2323 O O . ASP B 2 56 ? 27.653 42.243 47.932 1.00 22.76 56 ASP A O 1
ATOM 2328 N N . ALA B 2 57 ? 28.388 41.716 45.869 1.00 21.23 57 ALA A N 1
ATOM 2329 C CA . ALA B 2 57 ? 28.717 40.326 46.203 1.00 20.31 57 ALA A CA 1
ATOM 2330 C C . ALA B 2 57 ? 30.172 40.157 46.544 1.00 19.97 57 ALA A C 1
ATOM 2331 O O . ALA B 2 57 ? 30.539 39.351 47.418 1.00 20.74 57 ALA A O 1
ATOM 2333 N N . ILE B 2 58 ? 31.026 40.868 45.828 1.00 18.26 58 ILE A N 1
ATOM 2334 C CA . ILE B 2 58 ? 32.468 40.677 45.974 1.00 18.00 58 ILE A CA 1
ATOM 2335 C C . ILE B 2 58 ? 33.019 41.198 47.307 1.00 18.37 58 ILE A C 1
ATOM 2336 O O . ILE B 2 58 ? 33.871 40.548 47.928 1.00 18.72 58 ILE A O 1
ATOM 2341 N N . LEU B 2 59 ? 32.562 42.369 47.758 1.00 18.97 59 LEU A N 1
ATOM 2342 C CA . LEU B 2 59 ? 33.131 42.932 48.987 1.00 19.29 59 LEU A CA 1
ATOM 2343 C C . LEU B 2 59 ? 32.871 42.008 50.203 1.00 18.90 59 LEU A C 1
ATOM 2344 O O . LEU B 2 59 ? 33.814 41.750 50.961 1.00 18.79 59 LEU A O 1
ATOM 2349 N N . PRO B 2 60 ? 31.631 41.482 50.377 1.00 19.26 60 PRO A N 1
ATOM 2350 C CA . PRO B 2 60 ? 31.467 40.559 51.525 1.00 19.11 60 PRO A CA 1
ATOM 2351 C C . PRO B 2 60 ? 32.261 39.281 51.383 1.00 19.08 60 PRO A C 1
ATOM 2352 O O . PRO B 2 60 ? 32.793 38.762 52.374 1.00 19.61 60 PRO A O 1
ATOM 2356 N N . LEU B 2 61 ? 32.368 38.768 50.158 1.00 18.67 61 LEU A N 1
ATOM 2357 C CA A LEU B 2 61 ? 33.195 37.578 49.917 0.78 19.38 61 LEU A CA 1
ATOM 2358 C CA B LEU B 2 61 ? 33.194 37.580 49.903 0.22 19.16 61 LEU A CA 1
ATOM 2359 C C . LEU B 2 61 ? 34.657 37.838 50.242 1.00 18.40 61 LEU A C 1
ATOM 2360 O O . LEU B 2 61 ? 35.352 36.991 50.867 1.00 19.28 61 LEU A O 1
ATOM 2369 N N . VAL B 2 62 ? 35.161 39.001 49.846 1.00 17.32 62 VAL A N 1
ATOM 2370 C CA . VAL B 2 62 ? 36.537 39.351 50.145 1.00 17.29 62 VAL A CA 1
ATOM 2371 C C . VAL B 2 62 ? 36.771 39.450 51.651 1.00 18.37 62 VAL A C 1
ATOM 2372 O O . VAL B 2 62 ? 37.800 38.990 52.154 1.00 18.42 62 VAL A O 1
ATOM 2376 N N . GLU B 2 63 ? 35.817 40.029 52.383 1.00 18.30 63 GLU A N 1
ATOM 2377 C CA . GLU B 2 63 ? 35.986 40.140 53.820 1.00 19.85 63 GLU A CA 1
ATOM 2378 C C . GLU B 2 63 ? 35.950 38.743 54.437 1.00 18.19 63 GLU A C 1
ATOM 2379 O O . GLU B 2 63 ? 36.735 38.447 55.356 1.00 18.76 63 GLU A O 1
ATOM 2385 N N . GLU B 2 64 ? 35.096 37.855 53.936 1.00 17.65 64 GLU A N 1
ATOM 2386 C CA . GLU B 2 64 ? 35.077 36.481 54.449 1.00 17.52 64 GLU A CA 1
ATOM 2387 C C . GLU B 2 64 ? 36.402 35.745 54.156 1.00 17.22 64 GLU A C 1
ATOM 2388 O O . GLU B 2 64 ? 36.982 35.061 55.041 1.00 17.77 64 GLU A O 1
ATOM 2394 N N . LEU B 2 65 ? 36.915 35.900 52.938 1.00 17.53 65 LEU A N 1
ATOM 2395 C CA . LEU B 2 65 ? 38.194 35.273 52.594 1.00 16.84 65 LEU A CA 1
ATOM 2396 C C . LEU B 2 65 ? 39.306 35.827 53.462 1.00 15.86 65 LEU A C 1
ATOM 2397 O O . LEU B 2 65 ? 40.166 35.068 53.921 1.00 17.70 65 LEU A O 1
ATOM 2402 N N . ARG B 2 66 ? 39.343 37.146 53.708 1.00 16.22 66 ARG A N 1
ATOM 2403 C CA . ARG B 2 66 ? 40.386 37.732 54.563 1.00 17.15 66 ARG A CA 1
ATOM 2404 C C . ARG B 2 66 ? 40.420 37.021 55.919 1.00 16.53 66 ARG A C 1
ATOM 2405 O O . ARG B 2 66 ? 41.508 36.684 56.439 1.00 18.38 66 ARG A O 1
ATOM 2413 N N . LYS B 2 67 ? 39.247 36.749 56.492 1.00 17.07 67 LYS A N 1
ATOM 2414 C CA . LYS B 2 67 ? 39.172 36.144 57.824 1.00 17.79 67 LYS A CA 1
ATOM 2415 C C . LYS B 2 67 ? 39.561 34.668 57.805 1.00 17.04 67 LYS A C 1
ATOM 2416 O O . LYS B 2 67 ? 39.951 34.118 58.855 1.00 19.61 67 LYS A O 1
ATOM 2422 N N . LEU B 2 68 ? 39.492 34.039 56.614 1.00 17.01 68 LEU A N 1
ATOM 2423 C CA . LEU B 2 68 ? 39.848 32.635 56.438 1.00 16.91 68 LEU A CA 1
ATOM 2424 C C . LEU B 2 68 ? 41.345 32.434 56.224 1.00 16.35 68 LEU A C 1
ATOM 2425 O O . LEU B 2 68 ? 41.839 31.310 56.416 1.00 16.75 68 LEU A O 1
ATOM 2430 N N . LEU B 2 69 ? 42.064 33.473 55.796 1.00 16.78 69 LEU A N 1
ATOM 2431 C CA . LEU B 2 69 ? 43.507 33.347 55.511 1.00 16.36 69 LEU A CA 1
ATOM 2432 C C . LEU B 2 69 ? 44.308 32.720 56.677 1.00 15.79 69 LEU A C 1
ATOM 2433 O O . LEU B 2 69 ? 45.183 31.884 56.436 1.00 17.42 69 LEU A O 1
ATOM 2438 N N . PRO B 2 70 ? 44.037 33.097 57.945 1.00 15.89 70 PRO A N 1
ATOM 2439 C CA . PRO B 2 70 ? 44.857 32.477 59.007 1.00 15.91 70 PRO A CA 1
ATOM 2440 C C . PRO B 2 70 ? 44.440 31.048 59.326 1.00 16.55 70 PRO A C 1
ATOM 2441 O O . PRO B 2 70 ? 45.167 30.370 60.040 1.00 18.70 70 PRO A O 1
ATOM 2445 N N . GLU B 2 71 ? 43.302 30.596 58.826 1.00 15.79 71 GLU A N 1
ATOM 2446 C CA . GLU B 2 71 ? 42.723 29.330 59.209 1.00 15.53 71 GLU A CA 1
ATOM 2447 C C . GLU B 2 71 ? 43.110 28.199 58.237 1.00 15.79 71 GLU A C 1
ATOM 2448 O O . GLU B 2 71 ? 43.184 27.030 58.620 1.00 17.59 71 GLU A O 1
ATOM 2454 N N . HIS B 2 72 ? 43.320 28.536 56.970 1.00 16.34 72 HIS A N 1
ATOM 2455 C CA . HIS B 2 72 ? 43.477 27.507 55.927 1.00 16.63 72 HIS A CA 1
ATOM 2456 C C . HIS B 2 72 ? 44.573 27.886 54.973 1.00 17.57 72 HIS A C 1
ATOM 2457 O O . HIS B 2 72 ? 44.969 29.056 54.924 1.00 21.53 72 HIS A O 1
ATOM 2464 N N . ARG B 2 73 ? 45.078 26.925 54.200 1.00 16.72 73 ARG A N 1
ATOM 2465 C CA . ARG B 2 73 ? 46.046 27.179 53.126 1.00 17.14 73 ARG A CA 1
ATOM 2466 C C . ARG B 2 73 ? 45.212 27.093 51.862 1.00 16.43 73 ARG A C 1
ATOM 2467 O O . ARG B 2 73 ? 44.778 25.990 51.483 1.00 17.69 73 ARG A O 1
ATOM 2475 N N . LEU B 2 74 ? 44.944 28.208 51.214 1.00 15.92 74 LEU A N 1
ATOM 2476 C CA . LEU B 2 74 ? 43.892 28.232 50.171 1.00 15.94 74 LEU A CA 1
ATOM 2477 C C . LEU B 2 74 ? 44.381 28.425 48.773 1.00 14.46 74 LEU A C 1
ATOM 2478 O O . LEU B 2 74 ? 45.188 29.346 48.505 1.00 15.23 74 LEU A O 1
ATOM 2483 N N . LEU B 2 75 ? 43.887 27.611 47.848 1.00 13.30 75 LEU A N 1
ATOM 2484 C CA . LEU B 2 75 ? 43.994 27.903 46.406 1.00 13.58 75 LEU A CA 1
ATOM 2485 C C . LEU B 2 75 ? 42.613 28.359 45.989 1.00 13.72 75 LEU A C 1
ATOM 2486 O O . LEU B 2 75 ? 41.662 27.562 46.066 1.00 14.51 75 LEU A O 1
ATOM 2491 N N . ILE B 2 76 ? 42.488 29.624 45.569 1.00 14.26 76 ILE A N 1
ATOM 2492 C CA . ILE B 2 76 ? 41.185 30.172 45.209 1.00 13.68 76 ILE A CA 1
ATOM 2493 C C . ILE B 2 76 ? 41.124 30.271 43.703 1.00 14.50 76 ILE A C 1
ATOM 2494 O O . ILE B 2 76 ? 41.976 30.927 43.098 1.00 15.91 76 ILE A O 1
ATOM 2499 N N . LEU B 2 77 ? 40.141 29.626 43.092 1.00 14.08 77 LEU A N 1
ATOM 2500 C CA . LEU B 2 77 ? 40.104 29.547 41.618 1.00 14.61 77 LEU A CA 1
ATOM 2501 C C . LEU B 2 77 ? 38.828 30.170 41.130 1.00 15.13 77 LEU A C 1
ATOM 2502 O O . LEU B 2 77 ? 37.755 29.817 41.623 1.00 16.85 77 LEU A O 1
ATOM 2507 N N . THR B 2 78 ? 38.878 31.072 40.161 1.00 14.68 78 THR A N 1
ATOM 2508 C CA . THR B 2 78 ? 37.673 31.769 39.697 1.00 14.07 78 THR A CA 1
ATOM 2509 C C . THR B 2 78 ? 37.167 31.181 38.387 1.00 14.53 78 THR A C 1
ATOM 2510 O O . THR B 2 78 ? 37.958 30.815 37.483 1.00 15.38 78 THR A O 1
ATOM 2514 N N . GLY B 2 79 ? 35.845 31.105 38.259 1.00 15.03 79 GLY A N 1
ATOM 2515 C CA . GLY B 2 79 ? 35.210 30.796 36.987 1.00 15.17 79 GLY A CA 1
ATOM 2516 C C . GLY B 2 79 ? 34.960 32.028 36.135 1.00 15.93 79 GLY A C 1
ATOM 2517 O O . GLY B 2 79 ? 35.476 33.137 36.399 1.00 16.66 79 GLY A O 1
ATOM 2518 N N . ALA B 2 80 ? 34.202 31.839 35.058 1.00 15.60 80 ALA A N 1
ATOM 2519 C CA . ALA B 2 80 ? 34.152 32.818 33.946 1.00 16.66 80 ALA A CA 1
ATOM 2520 C C . ALA B 2 80 ? 32.939 33.715 33.975 1.00 17.23 80 ALA A C 1
ATOM 2521 O O . ALA B 2 80 ? 33.051 34.958 33.843 1.00 18.38 80 ALA A O 1
ATOM 2523 N N . GLY B 2 81 ? 31.753 33.131 34.097 1.00 17.46 81 GLY A N 1
ATOM 2524 C CA . GLY B 2 81 ? 30.557 33.971 34.144 1.00 17.87 81 GLY A CA 1
ATOM 2525 C C . GLY B 2 81 ? 30.110 34.531 32.792 1.00 18.09 81 GLY A C 1
ATOM 2526 O O . GLY B 2 81 ? 30.392 33.962 31.699 1.00 18.15 81 GLY A O 1
ATOM 2527 N N . VAL B 2 82 ? 29.356 35.624 32.827 1.00 18.37 82 VAL A N 1
ATOM 2528 C CA . VAL B 2 82 ? 28.586 36.083 31.660 1.00 18.97 82 VAL A CA 1
ATOM 2529 C C . VAL B 2 82 ? 29.447 36.538 30.503 1.00 17.74 82 VAL A C 1
ATOM 2530 O O . VAL B 2 82 ? 29.031 36.409 29.330 1.00 19.47 82 VAL A O 1
ATOM 2534 N N . ARG B 2 83 ? 30.647 37.085 30.741 1.00 17.60 83 ARG A N 1
ATOM 2535 C CA . ARG B 2 83 ? 31.466 37.483 29.584 1.00 17.75 83 ARG A CA 1
ATOM 2536 C C . ARG B 2 83 ? 31.803 36.296 28.712 1.00 18.12 83 ARG A C 1
ATOM 2537 O O . ARG B 2 83 ? 31.924 36.439 27.486 1.00 18.64 83 ARG A O 1
ATOM 2545 N N . ALA B 2 84 ? 31.966 35.098 29.286 1.00 18.37 84 ALA A N 1
ATOM 2546 C CA . ALA B 2 84 ? 32.214 33.925 28.413 1.00 18.54 84 ALA A CA 1
ATOM 2547 C C . ALA B 2 84 ? 30.991 33.616 27.564 1.00 18.35 84 ALA A C 1
ATOM 2548 O O . ALA B 2 84 ? 31.120 33.095 26.442 1.00 18.75 84 ALA A O 1
ATOM 2550 N N . ARG B 2 85 ? 29.778 33.885 28.064 1.00 19.21 85 ARG A N 1
ATOM 2551 C CA . ARG B 2 85 ? 28.580 33.689 27.221 1.00 19.56 85 ARG A CA 1
ATOM 2552 C C . ARG B 2 85 ? 28.613 34.638 26.034 1.00 19.21 85 ARG A C 1
ATOM 2553 O O . ARG B 2 85 ? 28.204 34.266 24.924 1.00 20.74 85 ARG A O 1
ATOM 2561 N N . HIS B 2 86 ? 29.104 35.861 26.236 1.00 18.73 86 HIS A N 1
ATOM 2562 C CA . HIS B 2 86 ? 29.197 36.799 25.137 1.00 18.40 86 HIS A CA 1
ATOM 2563 C C . HIS B 2 86 ? 30.247 36.340 24.118 1.00 18.73 86 HIS A C 1
ATOM 2564 O O . HIS B 2 86 ? 29.996 36.352 22.903 1.00 19.89 86 HIS A O 1
ATOM 2571 N N . VAL B 2 87 ? 31.432 35.906 24.574 1.00 18.75 87 VAL A N 1
ATOM 2572 C CA . VAL B 2 87 ? 32.424 35.479 23.604 1.00 18.59 87 VAL A CA 1
ATOM 2573 C C . VAL B 2 87 ? 31.949 34.208 22.883 1.00 18.52 87 VAL A C 1
ATOM 2574 O O . VAL B 2 87 ? 32.259 34.013 21.684 1.00 19.21 87 VAL A O 1
ATOM 2578 N N . PHE B 2 88 ? 31.167 33.348 23.550 1.00 18.73 88 PHE A N 1
ATOM 2579 C CA . PHE B 2 88 ? 30.578 32.192 22.845 1.00 18.73 88 PHE A CA 1
ATOM 2580 C C . PHE B 2 88 ? 29.604 32.653 21.793 1.00 19.77 88 PHE A C 1
ATOM 2581 O O . PHE B 2 88 ? 29.543 32.099 20.683 1.00 20.49 88 PHE A O 1
ATOM 2589 N N . SER B 2 89 ? 28.801 33.674 22.101 1.00 18.46 89 SER A N 1
ATOM 2590 C CA A SER B 2 89 ? 27.852 34.189 21.126 0.69 19.83 89 SER A CA 1
ATOM 2591 C CA B SER B 2 89 ? 27.845 34.153 21.108 0.31 19.20 89 SER A CA 1
ATOM 2592 C C . SER B 2 89 ? 28.580 34.673 19.872 1.00 19.02 89 SER A C 1
ATOM 2593 O O . SER B 2 89 ? 28.203 34.342 18.733 1.00 21.49 89 SER A O 1
ATOM 2598 N N . VAL B 2 90 ? 29.628 35.475 20.061 1.00 18.86 90 VAL A N 1
ATOM 2599 C CA . VAL B 2 90 ? 30.396 35.963 18.905 1.00 18.59 90 VAL A CA 1
ATOM 2600 C C . VAL B 2 90 ? 31.090 34.814 18.185 1.00 18.43 90 VAL A C 1
ATOM 2601 O O . VAL B 2 90 ? 31.029 34.690 16.952 1.00 18.21 90 VAL A O 1
ATOM 2605 N N . GLY B 2 91 ? 31.800 33.965 18.931 1.00 17.50 91 GLY A N 1
ATOM 2606 C CA . GLY B 2 91 ? 32.589 32.888 18.339 1.00 18.31 91 GLY A CA 1
ATOM 2607 C C . GLY B 2 91 ? 31.730 31.891 17.597 1.00 17.96 91 GLY A C 1
ATOM 2608 O O . GLY B 2 91 ? 32.087 31.454 16.483 1.00 18.72 91 GLY A O 1
ATOM 2609 N N . LEU B 2 92 ? 30.575 31.528 18.153 1.00 18.49 92 LEU A N 1
ATOM 2610 C CA . LEU B 2 92 ? 29.646 30.612 17.458 1.00 18.95 92 LEU A CA 1
ATOM 2611 C C . LEU B 2 92 ? 29.085 31.281 16.216 1.00 19.31 92 LEU A C 1
ATOM 2612 O O . LEU B 2 92 ? 28.859 30.616 15.185 1.00 21.10 92 LEU A O 1
ATOM 2617 N N . ASP B 2 93 ? 28.821 32.590 16.281 1.00 19.39 93 ASP A N 1
ATOM 2618 C CA . ASP B 2 93 ? 28.282 33.280 15.094 1.00 20.18 93 ASP A CA 1
ATOM 2619 C C . ASP B 2 93 ? 29.353 33.278 13.996 1.00 18.88 93 ASP A C 1
ATOM 2620 O O . ASP B 2 93 ? 29.038 33.204 12.794 1.00 21.10 93 ASP A O 1
ATOM 2625 N N . LEU B 2 94 ? 30.626 33.353 14.391 1.00 18.45 94 LEU A N 1
ATOM 2626 C CA . LEU B 2 94 ? 31.732 33.266 13.406 1.00 18.88 94 LEU A CA 1
ATOM 2627 C C . LEU B 2 94 ? 32.026 31.820 12.984 1.00 19.90 94 LEU A C 1
ATOM 2628 O O . LEU B 2 94 ? 32.900 31.588 12.132 1.00 21.26 94 LEU A O 1
ATOM 2633 N N . GLY B 2 95 ? 31.318 30.853 13.577 1.00 19.65 95 GLY A N 1
ATOM 2634 C CA . GLY B 2 95 ? 31.460 29.444 13.218 1.00 20.37 95 GLY A CA 1
ATOM 2635 C C . GLY B 2 95 ? 32.621 28.723 13.880 1.00 20.09 95 GLY A C 1
ATOM 2636 O O . GLY B 2 95 ? 32.995 27.610 13.479 1.00 20.83 95 GLY A O 1
ATOM 2637 N N . LEU B 2 96 ? 33.184 29.307 14.932 1.00 18.49 96 LEU A N 1
ATOM 2638 C CA . LEU B 2 96 ? 34.424 28.760 15.462 1.00 18.82 96 LEU A CA 1
ATOM 2639 C C . LEU B 2 96 ? 34.192 27.450 16.228 1.00 18.59 96 LEU A C 1
ATOM 2640 O O . LEU B 2 96 ? 33.151 27.269 16.868 1.00 19.92 96 LEU A O 1
ATOM 2645 N N . PRO B 2 97 ? 35.156 26.502 16.135 1.00 18.37 97 PRO A N 1
ATOM 2646 C CA . PRO B 2 97 ? 34.990 25.177 16.765 1.00 18.37 97 PRO A CA 1
ATOM 2647 C C . PRO B 2 97 ? 35.210 25.224 18.271 1.00 17.93 97 PRO A C 1
ATOM 2648 O O . PRO B 2 97 ? 35.608 26.242 18.866 1.00 18.21 97 PRO A O 1
ATOM 2652 N N . VAL B 2 98 ? 34.923 24.111 18.920 1.00 18.13 98 VAL A N 1
ATOM 2653 C CA . VAL B 2 98 ? 34.852 24.140 20.389 1.00 17.70 98 VAL A CA 1
ATOM 2654 C C . VAL B 2 98 ? 36.227 24.406 20.995 1.00 17.80 98 VAL A C 1
ATOM 2655 O O . VAL B 2 98 ? 36.340 25.061 22.031 1.00 18.60 98 VAL A O 1
ATOM 2659 N N . GLY B 2 99 ? 37.285 23.931 20.322 1.00 17.18 99 GLY A N 1
ATOM 2660 C CA . GLY B 2 99 ? 38.638 24.217 20.786 1.00 18.04 99 GLY A CA 1
ATOM 2661 C C . GLY B 2 99 ? 39.025 25.673 20.652 1.00 17.86 99 GLY A C 1
ATOM 2662 O O . GLY B 2 99 ? 39.891 26.153 21.370 1.00 19.95 99 GLY A O 1
ATOM 2663 N N . SER B 2 100 ? 38.407 26.406 19.746 1.00 17.26 100 SER A N 1
ATOM 2664 C CA . SER B 2 100 ? 38.645 27.855 19.708 1.00 17.46 100 SER A CA 1
ATOM 2665 C C . SER B 2 100 ? 37.967 28.554 20.879 1.00 17.63 100 SER A C 1
ATOM 2666 O O . SER B 2 100 ? 38.485 29.524 21.453 1.00 19.72 100 SER A O 1
ATOM 2669 N N . LEU B 2 101 ? 36.762 28.099 21.209 1.00 17.96 101 LEU A N 1
ATOM 2670 C CA . LEU B 2 101 ? 35.989 28.761 22.260 1.00 17.97 101 LEU A CA 1
ATOM 2671 C C . LEU B 2 101 ? 36.566 28.523 23.647 1.00 17.97 101 LEU A C 1
ATOM 2672 O O . LEU B 2 101 ? 36.358 29.347 24.545 1.00 18.37 101 LEU A O 1
ATOM 2677 N N . ALA B 2 102 ? 37.271 27.401 23.852 1.00 17.67 102 ALA A N 1
ATOM 2678 C CA . ALA B 2 102 ? 37.731 27.045 25.201 1.00 16.85 102 ALA A CA 1
ATOM 2679 C C . ALA B 2 102 ? 38.678 28.103 25.790 1.00 16.59 102 ALA A C 1
ATOM 2680 O O . ALA B 2 102 ? 38.415 28.614 26.888 1.00 17.80 102 ALA A O 1
ATOM 2682 N N . PRO B 2 103 ? 39.758 28.475 25.076 1.00 16.69 103 PRO A N 1
ATOM 2683 C CA . PRO B 2 103 ? 40.638 29.484 25.683 1.00 17.11 103 PRO A CA 1
ATOM 2684 C C . PRO B 2 103 ? 39.986 30.854 25.771 1.00 16.97 103 PRO A C 1
ATOM 2685 O O . PRO B 2 103 ? 40.359 31.651 26.645 1.00 18.48 103 PRO A O 1
ATOM 2689 N N . LEU B 2 104 ? 39.064 31.181 24.850 1.00 17.06 104 LEU A N 1
ATOM 2690 C CA . LEU B 2 104 ? 38.395 32.463 24.926 1.00 18.44 104 LEU A CA 1
ATOM 2691 C C . LEU B 2 104 ? 37.547 32.585 26.190 1.00 17.91 104 LEU A C 1
ATOM 2692 O O . LEU B 2 104 ? 37.481 33.664 26.805 1.00 18.67 104 LEU A O 1
ATOM 2697 N N . ALA B 2 105 ? 36.866 31.521 26.588 1.00 17.81 105 ALA A N 1
ATOM 2698 C CA . ALA B 2 105 ? 36.113 31.529 27.855 1.00 17.96 105 ALA A CA 1
ATOM 2699 C C . ALA B 2 105 ? 37.063 31.585 29.031 1.00 17.35 105 ALA A C 1
ATOM 2700 O O . ALA B 2 105 ? 36.807 32.273 30.057 1.00 18.15 105 ALA A O 1
ATOM 2702 N N . ALA B 2 106 ? 38.164 30.812 28.932 1.00 16.49 106 ALA A N 1
ATOM 2703 C CA . ALA B 2 106 ? 39.118 30.710 30.050 1.00 16.72 106 ALA A CA 1
ATOM 2704 C C . ALA B 2 106 ? 39.629 32.104 30.397 1.00 16.60 106 ALA A C 1
ATOM 2705 O O . ALA B 2 106 ? 39.833 32.416 31.579 1.00 17.35 106 ALA A O 1
ATOM 2707 N N . SER B 2 107 ? 39.821 32.956 29.391 1.00 15.76 107 SER A N 1
ATOM 2708 C CA A SER B 2 107 ? 40.348 34.293 29.617 0.51 16.41 107 SER A CA 1
ATOM 2709 C CA B SER B 2 107 ? 40.343 34.294 29.653 0.49 16.21 107 SER A CA 1
ATOM 2710 C C . SER B 2 107 ? 39.470 35.058 30.592 1.00 16.33 107 SER A C 1
ATOM 2711 O O . SER B 2 107 ? 39.982 35.818 31.410 1.00 16.32 107 SER A O 1
ATOM 2716 N N . GLU B 2 108 ? 38.150 34.847 30.499 1.00 16.30 108 GLU A N 1
ATOM 2717 C CA . GLU B 2 108 ? 37.245 35.590 31.402 1.00 16.50 108 GLU A CA 1
ATOM 2718 C C . GLU B 2 108 ? 37.392 35.115 32.836 1.00 15.81 108 GLU A C 1
ATOM 2719 O O . GLU B 2 108 ? 37.254 35.907 33.770 1.00 17.34 108 GLU A O 1
ATOM 2725 N N . ALA B 2 109 ? 37.701 33.826 33.034 1.00 14.98 109 ALA A N 1
ATOM 2726 C CA . ALA B 2 109 ? 37.973 33.293 34.375 1.00 15.09 109 ALA A CA 1
ATOM 2727 C C . ALA B 2 109 ? 39.274 33.878 34.883 1.00 15.37 109 ALA A C 1
ATOM 2728 O O . ALA B 2 109 ? 39.371 34.254 36.071 1.00 15.96 109 ALA A O 1
ATOM 2730 N N . GLY B 2 110 ? 40.292 34.019 34.027 1.00 15.13 110 GLY A N 1
ATOM 2731 C CA . GLY B 2 110 ? 41.539 34.644 34.450 1.00 15.24 110 GLY A CA 1
ATOM 2732 C C . GLY B 2 110 ? 41.291 36.089 34.865 1.00 14.17 110 GLY A C 1
ATOM 2733 O O . GLY B 2 110 ? 41.881 36.579 35.857 1.00 15.08 110 GLY A O 1
ATOM 2734 N N . GLN B 2 111 ? 40.452 36.828 34.123 1.00 14.77 111 GLN A N 1
ATOM 2735 C CA . GLN B 2 111 ? 40.214 38.240 34.503 1.00 14.92 111 GLN A CA 1
ATOM 2736 C C . GLN B 2 111 ? 39.521 38.333 35.834 1.00 13.89 111 GLN A C 1
ATOM 2737 O O . GLN B 2 111 ? 39.853 39.188 36.647 1.00 15.18 111 GLN A O 1
ATOM 2743 N N . ASN B 2 112 ? 38.530 37.474 36.049 1.00 14.76 112 ASN A N 1
ATOM 2744 C CA . ASN B 2 112 ? 37.895 37.439 37.379 1.00 14.19 112 ASN A CA 1
ATOM 2745 C C . ASN B 2 112 ? 38.925 37.159 38.464 1.00 14.37 112 ASN A C 1
ATOM 2746 O O . ASN B 2 112 ? 38.831 37.734 39.561 1.00 15.40 112 ASN A O 1
ATOM 2751 N N . GLY B 2 113 ? 39.918 36.312 38.185 1.00 14.78 113 GLY A N 1
ATOM 2752 C CA . GLY B 2 113 ? 40.944 36.015 39.185 1.00 14.05 113 GLY A CA 1
ATOM 2753 C C . GLY B 2 113 ? 41.809 37.200 39.473 1.00 13.08 113 GLY A C 1
ATOM 2754 O O . GLY B 2 113 ? 42.174 37.418 40.627 1.00 15.16 113 GLY A O 1
ATOM 2755 N N . HIS B 2 114 ? 42.151 37.985 38.438 1.00 14.03 114 HIS A N 1
ATOM 2756 C CA . HIS B 2 114 ? 42.931 39.206 38.675 1.00 14.38 114 HIS A CA 1
ATOM 2757 C C . HIS B 2 114 ? 42.167 40.232 39.482 1.00 14.50 114 HIS A C 1
ATOM 2758 O O . HIS B 2 114 ? 42.735 40.874 40.371 1.00 16.43 114 HIS A O 1
ATOM 2765 N N . ILE B 2 115 ? 40.862 40.352 39.219 1.00 14.61 115 ILE A N 1
ATOM 2766 C CA . ILE B 2 115 ? 40.035 41.248 40.025 1.00 15.42 115 ILE A CA 1
ATOM 2767 C C . ILE B 2 115 ? 40.025 40.805 41.469 1.00 15.23 115 ILE A C 1
ATOM 2768 O O . ILE B 2 115 ? 40.222 41.642 42.382 1.00 15.75 115 ILE A O 1
ATOM 2773 N N . LEU B 2 116 ? 39.748 39.516 41.718 1.00 15.08 116 LEU A N 1
ATOM 2774 C CA . LEU B 2 116 ? 39.646 39.049 43.105 1.00 15.17 116 LEU A CA 1
ATOM 2775 C C . LEU B 2 116 ? 40.993 39.209 43.789 1.00 14.81 116 LEU A C 1
ATOM 2776 O O . LEU B 2 116 ? 41.041 39.632 44.981 1.00 15.26 116 LEU A O 1
ATOM 2781 N N . ALA B 2 117 ? 42.091 38.827 43.115 1.00 13.69 117 ALA A N 1
ATOM 2782 C CA . ALA B 2 117 ? 43.410 38.933 43.732 1.00 14.28 117 ALA A CA 1
ATOM 2783 C C . ALA B 2 117 ? 43.749 40.401 44.097 1.00 14.41 117 ALA A C 1
ATOM 2784 O O . ALA B 2 117 ? 44.322 40.660 45.154 1.00 15.47 117 ALA A O 1
ATOM 2786 N N . ALA B 2 118 ? 43.391 41.366 43.251 1.00 14.64 118 ALA A N 1
ATOM 2787 C CA . ALA B 2 118 ? 43.682 42.762 43.548 1.00 14.28 118 ALA A CA 1
ATOM 2788 C C . ALA B 2 118 ? 43.004 43.160 44.840 1.00 14.82 118 ALA A C 1
ATOM 2789 O O . ALA B 2 118 ? 43.546 43.960 45.622 1.00 15.99 118 ALA A O 1
ATOM 2791 N N . MET B 2 119 ? 41.781 42.671 45.059 1.00 15.53 119 MET A N 1
ATOM 2792 C CA . MET B 2 119 ? 41.076 43.016 46.308 1.00 15.33 119 MET A CA 1
ATOM 2793 C C . MET B 2 119 ? 41.710 42.423 47.544 1.00 15.93 119 MET A C 1
ATOM 2794 O O . MET B 2 119 ? 41.474 42.950 48.665 1.00 17.00 119 MET A O 1
ATOM 2799 N N . LEU B 2 120 ? 42.513 41.368 47.381 1.00 14.87 120 LEU A N 1
ATOM 2800 C CA . LEU B 2 120 ? 43.195 40.696 48.473 1.00 15.14 120 LEU A CA 1
ATOM 2801 C C . LEU B 2 120 ? 44.681 41.028 48.516 1.00 14.12 120 LEU A C 1
ATOM 2802 O O . LEU B 2 120 ? 45.406 40.497 49.380 1.00 15.31 120 LEU A O 1
ATOM 2807 N N . ALA B 2 121 ? 45.173 41.933 47.644 1.00 14.49 121 ALA A N 1
ATOM 2808 C CA . ALA B 2 121 ? 46.620 42.211 47.537 1.00 15.00 121 ALA A CA 1
ATOM 2809 C C . ALA B 2 121 ? 47.151 42.683 48.881 1.00 14.97 121 ALA A C 1
ATOM 2810 O O . ALA B 2 121 ? 48.275 42.334 49.277 1.00 15.77 121 ALA A O 1
ATOM 2812 N N . SER B 2 122 ? 46.385 43.490 49.611 1.00 15.21 122 SER A N 1
ATOM 2813 C CA . SER B 2 122 ? 46.944 44.041 50.855 1.00 15.51 122 SER A CA 1
ATOM 2814 C C . SER B 2 122 ? 47.156 42.987 51.923 1.00 15.72 122 SER A C 1
ATOM 2815 O O . SER B 2 122 ? 47.875 43.242 52.893 1.00 17.58 122 SER A O 1
ATOM 2818 N N . GLU B 2 123 ? 46.568 41.796 51.716 1.00 15.95 123 GLU A N 1
ATOM 2819 C CA . GLU B 2 123 ? 46.773 40.629 52.585 1.00 17.30 123 GLU A CA 1
ATOM 2820 C C . GLU B 2 123 ? 47.845 39.668 52.097 1.00 17.38 123 GLU A C 1
ATOM 2821 O O . GLU B 2 123 ? 48.007 38.575 52.647 1.00 19.83 123 GLU A O 1
ATOM 2827 N N . GLY B 2 124 ? 48.564 40.048 51.040 1.00 16.68 124 GLY A N 1
ATOM 2828 C CA . GLY B 2 124 ? 49.651 39.206 50.554 1.00 16.52 124 GLY A CA 1
ATOM 2829 C C . GLY B 2 124 ? 49.227 38.241 49.469 1.00 15.63 124 GLY A C 1
ATOM 2830 O O . GLY B 2 124 ? 50.011 37.372 49.074 1.00 17.36 124 GLY A O 1
ATOM 2831 N N . VAL B 2 125 ? 48.021 38.403 48.912 1.00 15.73 125 VAL A N 1
ATOM 2832 C CA . VAL B 2 125 ? 47.470 37.431 47.936 1.00 15.58 125 VAL A CA 1
ATOM 2833 C C . VAL B 2 125 ? 47.670 37.976 46.520 1.00 14.95 125 VAL A C 1
ATOM 2834 O O . VAL B 2 125 ? 47.422 39.169 46.289 1.00 15.74 125 VAL A O 1
ATOM 2838 N N . SER B 2 126 ? 48.142 37.128 45.603 1.00 14.12 126 SER A N 1
ATOM 2839 C CA . SER B 2 126 ? 48.226 37.516 44.191 1.00 14.79 126 SER A CA 1
ATOM 2840 C C . SER B 2 126 ? 47.677 36.411 43.327 1.00 14.03 126 SER A C 1
ATOM 2841 O O . SER B 2 126 ? 47.579 35.247 43.756 1.00 14.75 126 SER A O 1
ATOM 2844 N N . TYR B 2 127 ? 47.370 36.753 42.078 1.00 14.17 127 TYR A N 1
ATOM 2845 C CA . TYR B 2 127 ? 47.040 35.790 41.049 1.00 14.50 127 TYR A CA 1
ATOM 2846 C C . TYR B 2 127 ? 48.306 35.087 40.601 1.00 14.33 127 TYR A C 1
ATOM 2847 O O . TYR B 2 127 ? 49.357 35.730 40.446 1.00 16.77 127 TYR A O 1
ATOM 2856 N N . VAL B 2 128 ? 48.224 33.779 40.369 1.00 13.54 128 VAL A N 1
ATOM 2857 C CA . VAL B 2 128 ? 49.361 33.018 39.805 1.00 14.93 128 VAL A CA 1
ATOM 2858 C C . VAL B 2 128 ? 48.898 32.306 38.556 1.00 15.06 128 VAL A C 1
ATOM 2859 O O . VAL B 2 128 ? 47.729 31.879 38.459 1.00 15.65 128 VAL A O 1
ATOM 2863 N N . GLU B 2 129 ? 49.804 32.189 37.600 1.00 15.32 129 GLU A N 1
ATOM 2864 C CA . GLU B 2 129 ? 49.468 31.575 36.308 1.00 15.98 129 GLU A CA 1
ATOM 2865 C C . GLU B 2 129 ? 49.370 30.058 36.350 1.00 15.84 129 GLU A C 1
ATOM 2866 O O . GLU B 2 129 ? 49.899 29.422 37.283 1.00 16.62 129 GLU A O 1
ATOM 2872 N N . HIS B 2 130 ? 48.737 29.448 35.354 1.00 15.54 130 HIS A N 1
ATOM 2873 C CA . HIS B 2 130 ? 48.577 28.004 35.341 1.00 15.93 130 HIS A CA 1
ATOM 2874 C C . HIS B 2 130 ? 49.889 27.208 35.515 1.00 16.32 130 HIS A C 1
ATOM 2875 O O . HIS B 2 130 ? 49.888 26.231 36.265 1.00 16.96 130 HIS A O 1
ATOM 2882 N N . PRO B 2 131 ? 50.987 27.586 34.827 1.00 16.42 131 PRO A N 1
ATOM 2883 C CA . PRO B 2 131 ? 52.190 26.770 35.052 1.00 17.52 131 PRO A CA 1
ATOM 2884 C C . PRO B 2 131 ? 52.695 26.840 36.475 1.00 18.06 131 PRO A C 1
ATOM 2885 O O . PRO B 2 131 ? 53.253 25.874 36.997 1.00 19.72 131 PRO A O 1
ATOM 2889 N N . THR B 2 132 ? 52.514 28.005 37.096 1.00 16.95 132 THR A N 1
ATOM 2890 C CA . THR B 2 132 ? 52.887 28.195 38.510 1.00 17.48 132 THR A CA 1
ATOM 2891 C C . THR B 2 132 ? 52.006 27.354 39.420 1.00 16.42 132 THR A C 1
ATOM 2892 O O . THR B 2 132 ? 52.494 26.702 40.363 1.00 17.81 132 THR A O 1
ATOM 2896 N N . VAL B 2 133 ? 50.707 27.296 39.129 1.00 16.50 133 VAL A N 1
ATOM 2897 C CA . VAL B 2 133 ? 49.815 26.435 39.884 1.00 16.67 133 VAL A CA 1
ATOM 2898 C C . VAL B 2 133 ? 50.251 24.994 39.725 1.00 17.45 133 VAL A C 1
ATOM 2899 O O . VAL B 2 133 ? 50.302 24.212 40.695 1.00 19.12 133 VAL A O 1
ATOM 2903 N N . ALA B 2 134 ? 50.583 24.623 38.503 1.00 18.02 134 ALA A N 1
ATOM 2904 C CA . ALA B 2 134 ? 50.856 23.211 38.259 1.00 19.20 134 ALA A CA 1
ATOM 2905 C C . ALA B 2 134 ? 52.184 22.745 38.820 1.00 19.45 134 ALA A C 1
ATOM 2906 O O . ALA B 2 134 ? 52.293 21.591 39.254 1.00 22.64 134 ALA A O 1
ATOM 2908 N N . ASP B 2 135 ? 53.195 23.609 38.844 1.00 18.36 135 ASP A N 1
ATOM 2909 C CA . ASP B 2 135 ? 54.524 23.180 39.262 1.00 20.24 135 ASP A CA 1
ATOM 2910 C C . ASP B 2 135 ? 55.079 23.793 40.529 1.00 19.61 135 ASP A C 1
ATOM 2911 O O . ASP B 2 135 ? 56.032 23.247 41.092 1.00 20.89 135 ASP A O 1
ATOM 2916 N N . GLN B 2 136 ? 54.546 24.941 40.950 1.00 18.72 136 GLN A N 1
ATOM 2917 C CA A GLN B 2 136 ? 55.144 25.657 42.082 0.67 18.20 136 GLN A CA 1
ATOM 2918 C CA B GLN B 2 136 ? 55.133 25.671 42.069 0.33 18.24 136 GLN A CA 1
ATOM 2919 C C . GLN B 2 136 ? 54.161 26.082 43.119 1.00 17.39 136 GLN A C 1
ATOM 2920 O O . GLN B 2 136 ? 54.428 27.035 43.880 1.00 17.28 136 GLN A O 1
ATOM 2931 N N . LEU B 2 137 ? 53.039 25.391 43.203 1.00 16.44 137 LEU A N 1
ATOM 2932 C CA . LEU B 2 137 ? 52.094 25.818 44.208 1.00 16.34 137 LEU A CA 1
ATOM 2933 C C . LEU B 2 137 ? 52.668 25.718 45.625 1.00 16.29 137 LEU A C 1
ATOM 2934 O O . LEU B 2 137 ? 52.420 26.623 46.463 1.00 16.99 137 LEU A O 1
ATOM 2939 N N . ALA B 2 138 ? 53.460 24.673 45.899 1.00 15.04 138 ALA A N 1
ATOM 2940 C CA . ALA B 2 138 ? 53.983 24.444 47.246 1.00 15.43 138 ALA A CA 1
ATOM 2941 C C . ALA B 2 138 ? 54.825 25.642 47.691 1.00 15.08 138 ALA A C 1
ATOM 2942 O O . ALA B 2 138 ? 54.703 26.093 48.834 1.00 16.53 138 ALA A O 1
ATOM 2944 N N . ILE B 2 139 ? 55.720 26.159 46.828 1.00 14.90 139 ILE A N 1
ATOM 2945 C CA A ILE B 2 139 ? 56.514 27.292 47.254 0.52 14.95 139 ILE A CA 1
ATOM 2946 C CA B ILE B 2 139 ? 56.520 27.323 47.218 0.48 14.85 139 ILE A CA 1
ATOM 2947 C C . ILE B 2 139 ? 55.640 28.533 47.435 1.00 14.87 139 ILE A C 1
ATOM 2948 O O . ILE B 2 139 ? 55.824 29.302 48.377 1.00 15.01 139 ILE A O 1
ATOM 2957 N N . HIS B 2 140 ? 54.672 28.736 46.544 1.00 14.40 140 HIS A N 1
ATOM 2958 C CA . HIS B 2 140 ? 53.838 29.927 46.669 1.00 13.86 140 HIS A CA 1
ATOM 2959 C C . HIS B 2 140 ? 52.982 29.909 47.939 1.00 15.22 140 HIS A C 1
ATOM 2960 O O . HIS B 2 140 ? 52.765 30.967 48.549 1.00 16.44 140 HIS A O 1
ATOM 2967 N N . LEU B 2 141 ? 52.505 28.740 48.376 1.00 14.83 141 LEU A N 1
ATOM 2968 C CA . LEU B 2 141 ? 51.726 28.677 49.600 1.00 15.23 141 LEU A CA 1
ATOM 2969 C C . LEU B 2 141 ? 52.615 28.614 50.826 1.00 15.20 141 LEU A C 1
ATOM 2970 O O . LEU B 2 141 ? 52.105 28.659 51.934 1.00 17.02 141 LEU A O 1
ATOM 2975 N N . SER B 2 142 ? 53.928 28.502 50.646 1.00 15.27 142 SER A N 1
ATOM 2976 C CA A SER B 2 142 ? 54.908 28.735 51.716 0.68 15.39 142 SER A CA 1
ATOM 2977 C CA B SER B 2 142 ? 54.888 28.717 51.710 0.32 15.63 142 SER A CA 1
ATOM 2978 C C . SER B 2 142 ? 55.171 30.230 51.831 1.00 16.11 142 SER A C 1
ATOM 2979 O O . SER B 2 142 ? 55.380 30.741 52.926 1.00 19.05 142 SER A O 1
ATOM 2984 N N . ALA B 2 143 ? 55.180 30.941 50.695 1.00 16.73 143 ALA A N 1
ATOM 2985 C CA . ALA B 2 143 ? 55.448 32.397 50.673 1.00 17.74 143 ALA A CA 1
ATOM 2986 C C . ALA B 2 143 ? 54.287 33.177 51.287 1.00 17.86 143 ALA A C 1
ATOM 2987 O O . ALA B 2 143 ? 54.473 34.215 51.960 1.00 19.44 143 ALA A O 1
ATOM 2989 N N . THR B 2 144 ? 53.063 32.718 51.032 1.00 16.67 144 THR A N 1
ATOM 2990 C CA . THR B 2 144 ? 51.881 33.473 51.427 1.00 16.00 144 THR A CA 1
ATOM 2991 C C . THR B 2 144 ? 50.717 32.543 51.773 1.00 16.71 144 THR A C 1
ATOM 2992 O O . THR B 2 144 ? 50.780 31.345 51.491 1.00 17.32 144 THR A O 1
ATOM 2996 N N . ARG B 2 145 ? 49.641 33.076 52.357 1.00 16.78 145 ARG A N 1
ATOM 2997 C CA A ARG B 2 145 ? 48.573 32.218 52.856 0.56 17.02 145 ARG A CA 1
ATOM 2998 C CA B ARG B 2 145 ? 48.570 32.210 52.850 0.44 17.19 145 ARG A CA 1
ATOM 2999 C C . ARG B 2 145 ? 47.606 31.712 51.792 1.00 16.01 145 ARG A C 1
ATOM 3000 O O . ARG B 2 145 ? 47.003 30.653 51.953 1.00 16.67 145 ARG A O 1
ATOM 3015 N N . ALA B 2 146 ? 47.399 32.478 50.724 1.00 14.79 146 ALA A N 1
ATOM 3016 C CA . ALA B 2 146 ? 46.474 32.053 49.661 1.00 14.17 146 ALA A CA 1
ATOM 3017 C C . ALA B 2 146 ? 46.961 32.642 48.373 1.00 15.02 146 ALA A C 1
ATOM 3018 O O . ALA B 2 146 ? 47.607 33.712 48.336 1.00 15.37 146 ALA A O 1
ATOM 3020 N N . VAL B 2 147 ? 46.638 31.952 47.285 1.00 15.12 147 VAL A N 1
ATOM 3021 C CA . VAL B 2 147 ? 46.811 32.528 45.949 1.00 14.80 147 VAL A CA 1
ATOM 3022 C C . VAL B 2 147 ? 45.554 32.314 45.150 1.00 14.11 147 VAL A C 1
ATOM 3023 O O . VAL B 2 147 ? 44.701 31.469 45.511 1.00 15.09 147 VAL A O 1
ATOM 3027 N N . VAL B 2 148 ? 45.404 33.114 44.097 1.00 13.15 148 VAL A N 1
ATOM 3028 C CA . VAL B 2 148 ? 44.236 33.015 43.220 1.00 13.41 148 VAL A CA 1
ATOM 3029 C C . VAL B 2 148 ? 44.692 32.552 41.847 1.00 13.03 148 VAL A C 1
ATOM 3030 O O . VAL B 2 148 ? 45.790 32.902 41.411 1.00 15.32 148 VAL A O 1
ATOM 3034 N N . GLY B 2 149 ? 43.902 31.727 41.168 1.00 13.48 149 GLY A N 1
ATOM 3035 C CA . GLY B 2 149 ? 44.241 31.299 39.803 1.00 14.39 149 GLY A CA 1
ATOM 3036 C C . GLY B 2 149 ? 42.970 31.150 39.023 1.00 14.08 149 GLY A C 1
ATOM 3037 O O . GLY B 2 149 ? 41.840 31.218 39.551 1.00 15.07 149 GLY A O 1
ATOM 3038 N N . SER B 2 150 ? 43.089 30.901 37.729 1.00 15.18 150 SER A N 1
ATOM 3039 C CA . SER B 2 150 ? 41.921 30.602 36.902 1.00 15.17 150 SER A CA 1
ATOM 3040 C C . SER B 2 150 ? 41.470 29.161 37.116 1.00 15.62 150 SER A C 1
ATOM 3041 O O . SER B 2 150 ? 42.305 28.237 37.038 1.00 17.39 150 SER A O 1
ATOM 3044 N N . ALA B 2 151 ? 40.163 28.932 37.310 1.00 14.96 151 ALA A N 1
ATOM 3045 C CA . ALA B 2 151 ? 39.623 27.584 37.464 1.00 16.17 151 ALA A CA 1
ATOM 3046 C C . ALA B 2 151 ? 39.553 26.821 36.147 1.00 16.05 151 ALA A C 1
ATOM 3047 O O . ALA B 2 151 ? 39.423 25.587 36.151 1.00 16.52 151 ALA A O 1
ATOM 3049 N N . PHE B 2 152 ? 39.593 27.509 35.005 1.00 16.28 152 PHE A N 1
ATOM 3050 C CA . PHE B 2 152 ? 39.542 26.731 33.776 1.00 16.80 152 PHE A CA 1
ATOM 3051 C C . PHE B 2 152 ? 40.812 25.905 33.602 1.00 16.96 152 PHE A C 1
ATOM 3052 O O . PHE B 2 152 ? 41.907 26.367 33.920 1.00 18.17 152 PHE A O 1
ATOM 3060 N N . PRO B 2 153 ? 40.666 24.682 33.065 1.00 16.53 153 PRO A N 1
ATOM 3061 C CA . PRO B 2 153 ? 41.846 23.861 32.803 1.00 16.93 153 PRO A CA 1
ATOM 3062 C C . PRO B 2 153 ? 42.386 24.235 31.423 1.00 17.64 153 PRO A C 1
ATOM 3063 O O . PRO B 2 153 ? 41.635 24.714 30.552 1.00 18.29 153 PRO A O 1
ATOM 3067 N N . PRO B 2 154 ? 43.684 24.037 31.181 1.00 18.29 154 PRO A N 1
ATOM 3068 C CA . PRO B 2 154 ? 44.291 24.400 29.875 1.00 19.72 154 PRO A CA 1
ATOM 3069 C C . PRO B 2 154 ? 44.035 23.296 28.830 1.00 21.70 154 PRO A C 1
ATOM 3070 O O . PRO B 2 154 ? 44.972 22.641 28.357 1.00 26.22 154 PRO A O 1
ATOM 3074 N N . TYR B 2 155 ? 42.767 23.030 28.511 1.00 19.98 155 TYR A N 1
ATOM 3075 C CA . TYR B 2 155 ? 42.432 22.111 27.405 1.00 19.46 155 TYR A CA 1
ATOM 3076 C C . TYR B 2 155 ? 42.567 22.788 26.053 1.00 21.44 155 TYR A C 1
ATOM 3077 O O . TYR B 2 155 ? 43.076 22.182 25.085 1.00 21.40 155 TYR A O 1
ATOM 3086 N N . HIS B 2 156 ? 42.125 24.046 25.995 1.00 21.43 156 HIS A N 1
ATOM 3087 C CA . HIS B 2 156 ? 42.427 24.915 24.873 1.00 20.47 156 HIS A CA 1
ATOM 3088 C C . HIS B 2 156 ? 42.013 24.335 23.546 1.00 19.43 156 HIS A C 1
ATOM 3089 O O . HIS B 2 156 ? 40.905 23.837 23.421 1.00 20.07 156 HIS A O 1
ATOM 3096 N N . HIS B 2 157 ? 42.910 24.345 22.548 1.00 19.23 157 HIS A N 1
ATOM 3097 C CA . HIS B 2 157 ? 42.531 23.864 21.232 1.00 19.03 157 HIS A CA 1
ATOM 3098 C C . HIS B 2 157 ? 42.404 22.358 21.189 1.00 19.88 157 HIS A C 1
ATOM 3099 O O . HIS B 2 157 ? 41.932 21.805 20.200 1.00 21.96 157 HIS A O 1
ATOM 3106 N N . HIS B 2 158 ? 42.844 21.686 22.253 1.00 17.95 158 HIS A N 1
ATOM 3107 C CA . HIS B 2 158 ? 42.656 20.255 22.418 1.00 18.82 158 HIS A CA 1
ATOM 3108 C C . HIS B 2 158 ? 41.438 19.912 23.263 1.00 19.28 158 HIS A C 1
ATOM 3109 O O . HIS B 2 158 ? 41.339 18.789 23.807 1.00 19.97 158 HIS A O 1
ATOM 3116 N N . GLU B 2 159 ? 40.498 20.844 23.354 1.00 18.83 159 GLU A N 1
ATOM 3117 C CA . GLU B 2 159 ? 39.222 20.539 24.004 1.00 19.01 159 GLU A CA 1
ATOM 3118 C C . GLU B 2 159 ? 38.569 19.388 23.229 1.00 19.67 159 GLU A C 1
ATOM 3119 O O . GLU B 2 159 ? 38.765 19.234 22.004 1.00 21.85 159 GLU A O 1
ATOM 3125 N N . PHE B 2 160 ? 37.794 18.547 23.914 1.00 18.67 160 PHE A N 1
ATOM 3126 C CA . PHE B 2 160 ? 37.130 17.421 23.273 1.00 20.13 160 PHE A CA 1
ATOM 3127 C C . PHE B 2 160 ? 35.985 17.880 22.398 1.00 21.17 160 PHE A C 1
ATOM 3128 O O . PHE B 2 160 ? 35.257 18.832 22.746 1.00 21.74 160 PHE A O 1
ATOM 3136 N N . PRO B 2 161 ? 35.793 17.192 21.281 1.00 22.23 161 PRO A N 1
ATOM 3137 C CA . PRO B 2 161 ? 34.690 17.556 20.398 1.00 22.09 161 PRO A CA 1
ATOM 3138 C C . PRO B 2 16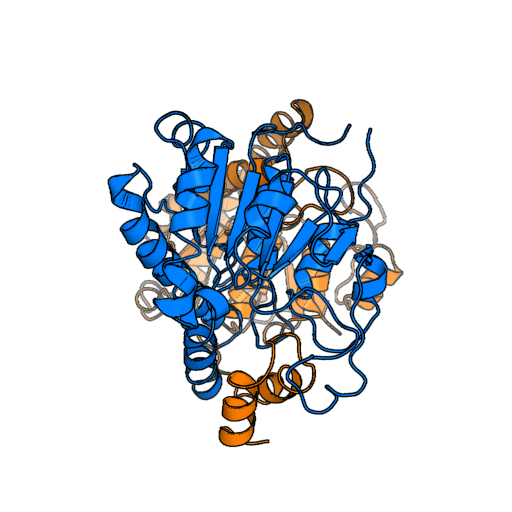1 ? 33.393 16.870 20.824 1.00 23.71 161 PRO A C 1
ATOM 3139 O O . PRO B 2 161 ? 33.376 15.960 21.665 1.00 24.60 161 PRO A O 1
ATOM 3143 N N . GLY B 2 162 ? 32.303 17.321 20.235 1.00 23.76 162 GLY A N 1
ATOM 3144 C CA . GLY B 2 162 ? 30.996 16.716 20.472 1.00 25.98 162 GLY A CA 1
ATOM 3145 C C . GLY B 2 162 ? 29.977 17.828 20.670 1.00 27.51 162 GLY A C 1
ATOM 3146 O O . GLY B 2 162 ? 29.063 17.995 19.878 1.00 33.27 162 GLY A O 1
ATOM 3147 N N . SER B 2 163 ? 30.141 18.603 21.714 1.00 26.08 163 SER A N 1
ATOM 3148 C CA . SER B 2 163 ? 29.331 19.787 21.942 1.00 23.35 163 SER A CA 1
ATOM 3149 C C . SER B 2 163 ? 30.068 20.985 21.343 1.00 21.97 163 SER A C 1
ATOM 3150 O O . SER B 2 163 ? 31.302 21.016 21.331 1.00 21.82 163 SER A O 1
ATOM 3153 N N . ARG B 2 164 ? 29.313 21.989 20.907 1.00 21.40 164 ARG A N 1
ATOM 3154 C CA . ARG B 2 164 ? 29.918 23.242 20.483 1.00 20.08 164 ARG A CA 1
ATOM 3155 C C . ARG B 2 164 ? 30.275 24.149 21.655 1.00 20.04 164 ARG A C 1
ATOM 3156 O O . ARG B 2 164 ? 30.923 25.180 21.460 1.00 20.60 164 ARG A O 1
ATOM 3164 N N . ILE B 2 165 ? 29.881 23.758 22.868 1.00 20.15 165 ILE A N 1
ATOM 3165 C CA . ILE B 2 165 ? 30.256 24.486 24.079 1.00 20.44 165 ILE A CA 1
ATOM 3166 C C . ILE B 2 165 ? 31.356 23.702 24.791 1.00 19.05 165 ILE A C 1
ATOM 3167 O O . ILE B 2 165 ? 31.190 22.494 25.068 1.00 19.52 165 ILE A O 1
ATOM 3172 N N . PRO B 2 166 ? 32.494 24.355 25.090 1.00 18.49 166 PRO A N 1
ATOM 3173 C CA . PRO B 2 166 ? 33.583 23.646 25.801 1.00 18.12 166 PRO A CA 1
ATOM 3174 C C . PRO B 2 166 ? 33.111 22.914 27.043 1.00 18.61 166 PRO A C 1
ATOM 3175 O O . PRO B 2 166 ? 32.504 23.554 27.931 1.00 20.35 166 PRO A O 1
ATOM 3179 N N . PRO B 2 167 ? 33.351 21.592 27.122 1.00 17.73 167 PRO A N 1
ATOM 3180 C CA . PRO B 2 167 ? 32.852 20.836 28.286 1.00 18.41 167 PRO A CA 1
ATOM 3181 C C . PRO B 2 167 ? 33.691 20.971 29.535 1.00 18.01 167 PRO A C 1
ATOM 3182 O O . PRO B 2 167 ? 33.147 20.854 30.657 1.00 18.46 167 PRO A O 1
ATOM 3186 N N . HIS B 2 168 ? 35.005 21.158 29.407 1.00 17.21 168 HIS A N 1
ATOM 3187 C CA . HIS B 2 168 ? 35.842 21.144 30.615 1.00 16.58 168 HIS A CA 1
ATOM 3188 C C . HIS B 2 168 ? 35.997 22.551 31.124 1.00 16.26 168 HIS A C 1
ATOM 3189 O O . HIS B 2 168 ? 36.942 23.247 30.767 1.00 17.23 168 HIS A O 1
ATOM 3196 N N . ARG B 2 169 ? 35.061 22.991 31.953 1.00 16.58 169 ARG A N 1
ATOM 3197 C CA . ARG B 2 169 ? 35.029 24.386 32.371 1.00 16.44 169 ARG A CA 1
ATOM 3198 C C . ARG B 2 169 ? 35.542 24.563 33.807 1.00 16.33 169 ARG A C 1
ATOM 3199 O O . ARG B 2 169 ? 36.434 23.808 34.232 1.00 16.69 169 ARG A O 1
ATOM 3207 N N . ALA B 2 170 ? 35.104 25.600 34.514 1.00 16.08 170 ALA A N 1
ATOM 3208 C CA . ALA B 2 170 ? 35.722 25.980 35.787 1.00 16.03 170 ALA A CA 1
ATOM 3209 C C . ALA B 2 170 ? 35.522 24.963 36.897 1.00 15.90 170 ALA A C 1
ATOM 3210 O O . ALA B 2 170 ? 36.468 24.668 37.652 1.00 16.97 170 ALA A O 1
ATOM 3212 N N . ASP B 2 171 ? 34.305 24.437 37.048 1.00 15.68 171 ASP A N 1
ATOM 3213 C CA . ASP B 2 171 ? 34.115 23.421 38.109 1.00 16.58 171 ASP A CA 1
ATOM 3214 C C . ASP B 2 171 ? 35.008 22.210 37.848 1.00 16.55 171 ASP A C 1
ATOM 3215 O O . ASP B 2 171 ? 35.598 21.602 38.764 1.00 16.89 171 ASP A O 1
ATOM 3220 N N . THR B 2 172 ? 35.084 21.844 36.571 1.00 16.64 172 THR A N 1
ATOM 3221 C CA . THR B 2 172 ? 35.850 20.678 36.201 1.00 16.89 172 THR A CA 1
ATOM 3222 C C . THR B 2 172 ? 37.359 20.882 36.431 1.00 15.98 172 THR A C 1
ATOM 3223 O O . THR B 2 172 ? 38.052 19.986 36.949 1.00 16.68 172 THR A O 1
ATOM 3227 N N . GLY B 2 173 ? 37.897 22.025 35.980 1.00 15.70 173 GLY A N 1
ATOM 3228 C CA . GLY B 2 173 ? 39.302 22.348 36.174 1.00 16.29 173 GLY A CA 1
ATOM 3229 C C . GLY B 2 173 ? 39.652 22.346 37.641 1.00 15.96 173 GLY A C 1
ATOM 3230 O O . GLY B 2 173 ? 40.677 21.806 38.065 1.00 16.27 173 GLY A O 1
ATOM 3231 N N . ALA B 2 174 ? 38.802 22.961 38.463 1.00 15.86 174 ALA A N 1
ATOM 3232 C CA . ALA B 2 174 ? 39.081 23.079 39.888 1.00 15.54 174 ALA A CA 1
ATOM 3233 C C . ALA B 2 174 ? 39.130 21.684 40.518 1.00 14.87 174 ALA A C 1
ATOM 3234 O O . ALA B 2 174 ? 39.968 21.399 41.393 1.00 16.00 174 ALA A O 1
ATOM 3236 N N . PHE B 2 175 ? 38.204 20.807 40.118 1.00 15.58 175 PHE A N 1
ATOM 3237 C CA . PHE B 2 175 ? 38.162 19.449 40.659 1.00 15.59 175 PHE A CA 1
ATOM 3238 C C . PHE B 2 175 ? 39.375 18.633 40.198 1.00 16.28 175 PHE A C 1
ATOM 3239 O O . PHE B 2 175 ? 39.986 17.897 41.003 1.00 16.81 175 PHE A O 1
ATOM 3247 N N . LEU B 2 176 ? 39.723 18.728 38.909 1.00 16.44 176 LEU A N 1
ATOM 3248 C CA . LEU B 2 176 ? 40.909 18.015 38.441 1.00 16.47 176 LEU A CA 1
ATOM 3249 C C . LEU B 2 176 ? 42.136 18.396 39.274 1.00 16.98 176 LEU A C 1
ATOM 3250 O O . LEU B 2 176 ? 42.904 17.516 39.700 1.00 17.78 176 LEU A O 1
ATOM 3255 N N . LEU B 2 177 ? 42.319 19.687 39.548 1.00 16.89 177 LEU A N 1
ATOM 3256 C CA . LEU B 2 177 ? 43.462 20.117 40.368 1.00 17.17 177 LEU A CA 1
ATOM 3257 C C . LEU B 2 177 ? 43.336 19.586 41.790 1.00 17.65 177 LEU A C 1
ATOM 3258 O O . LEU B 2 177 ? 44.309 19.042 42.340 1.00 18.51 177 LEU A O 1
ATOM 3263 N N . ALA B 2 178 ? 42.177 19.795 42.425 1.00 17.05 178 ALA A N 1
ATOM 3264 C CA . ALA B 2 178 ? 42.037 19.426 43.839 1.00 16.32 178 ALA A CA 1
ATOM 3265 C C . ALA B 2 178 ? 42.314 17.921 43.980 1.00 16.61 178 ALA A C 1
ATOM 3266 O O . ALA B 2 178 ? 42.997 17.462 44.918 1.00 17.17 178 ALA A O 1
ATOM 3268 N N . ASP B 2 179 ? 41.809 17.131 43.030 1.00 15.71 179 ASP A N 1
ATOM 3269 C CA . ASP B 2 179 ? 41.975 15.698 43.146 1.00 16.22 179 ASP A CA 1
ATOM 3270 C C . ASP B 2 179 ? 43.420 15.262 42.835 1.00 16.39 179 ASP A C 1
ATOM 3271 O O . ASP B 2 179 ? 43.981 14.364 43.499 1.00 17.57 179 ASP A O 1
ATOM 3276 N N . ALA B 2 180 ? 44.016 15.878 41.814 1.00 15.94 180 ALA A N 1
ATOM 3277 C CA . ALA B 2 180 ? 45.420 15.560 41.486 1.00 17.39 180 ALA A CA 1
ATOM 3278 C C . ALA B 2 180 ? 46.330 15.882 42.666 1.00 17.19 180 ALA A C 1
ATOM 3279 O O . ALA B 2 180 ? 47.248 15.104 42.991 1.00 18.24 180 ALA A O 1
ATOM 3281 N N . PHE B 2 181 ? 46.091 17.018 43.340 1.00 16.04 181 PHE A N 1
ATOM 3282 C CA . PHE B 2 181 ? 46.892 17.406 44.498 1.00 16.54 181 PHE A CA 1
ATOM 3283 C C . PHE B 2 181 ? 46.559 16.535 45.709 1.00 16.19 181 PHE A C 1
ATOM 3284 O O . PHE B 2 181 ? 47.310 16.534 46.708 1.00 17.50 181 PHE A O 1
ATOM 3292 N N . GLY B 2 182 ? 45.421 15.832 45.710 1.00 16.17 182 GLY A N 1
ATOM 3293 C CA . GLY B 2 182 ? 45.000 15.095 46.912 1.00 15.19 182 GLY A CA 1
ATOM 3294 C C . GLY B 2 182 ? 44.651 16.080 48.024 1.00 15.81 182 GLY A C 1
ATOM 3295 O O . GLY B 2 182 ? 44.908 15.822 49.201 1.00 16.63 182 GLY A O 1
ATOM 3296 N N . ALA B 2 183 ? 44.097 17.241 47.646 1.00 15.74 183 ALA A N 1
ATOM 3297 C CA . ALA B 2 183 ? 43.726 18.301 48.601 1.00 15.71 183 ALA A CA 1
ATOM 3298 C C . ALA B 2 183 ? 42.715 17.810 49.623 1.00 15.69 183 ALA A C 1
ATOM 3299 O O . ALA B 2 183 ? 41.973 16.838 49.412 1.00 17.43 183 ALA A O 1
ATOM 3301 N N . ALA B 2 184 ? 42.643 18.510 50.740 1.00 15.71 184 ALA A N 1
ATOM 3302 C CA . ALA B 2 184 ? 41.714 18.169 51.813 1.00 16.71 184 ALA A CA 1
ATOM 3303 C C . ALA B 2 184 ? 40.266 18.454 51.413 1.00 17.44 184 ALA A C 1
ATOM 3304 O O . ALA B 2 184 ? 39.315 17.873 51.987 1.00 19.48 184 ALA A O 1
ATOM 3306 N N . GLY B 2 185 ? 40.047 19.338 50.444 1.00 16.89 185 GLY A N 1
ATOM 3307 C CA . GLY B 2 185 ? 38.690 19.587 49.970 1.00 17.51 185 GLY A CA 1
ATOM 3308 C C . GLY B 2 185 ? 38.621 20.461 48.746 1.00 16.65 185 GLY A C 1
ATOM 3309 O O . GLY B 2 185 ? 39.612 21.116 48.382 1.00 16.22 185 GLY A O 1
ATOM 3310 N N . LEU B 2 186 ? 37.454 20.439 48.111 1.00 16.59 186 LEU A N 1
ATOM 3311 C CA . LEU B 2 186 ? 37.079 21.405 47.092 1.00 16.17 186 LEU A CA 1
ATOM 3312 C C . LEU B 2 186 ? 35.693 21.869 47.452 1.00 15.99 186 LEU A C 1
ATOM 3313 O O . LEU B 2 186 ? 34.778 21.049 47.618 1.00 17.28 186 LEU A O 1
ATOM 3318 N N . THR B 2 187 ? 35.529 23.193 47.546 1.00 15.72 187 THR A N 1
ATOM 3319 C CA . THR B 2 187 ? 34.247 23.827 47.844 1.00 15.41 187 THR A CA 1
ATOM 3320 C C . THR B 2 187 ? 33.913 24.738 46.688 1.00 16.06 187 THR A C 1
ATOM 3321 O O . THR B 2 187 ? 34.754 25.523 46.238 1.00 17.45 187 THR A O 1
ATOM 3325 N N . ILE B 2 188 ? 32.685 24.620 46.178 1.00 15.88 188 ILE A N 1
ATOM 3326 C CA . ILE B 2 188 ? 32.228 25.416 45.031 1.00 15.76 188 ILE A CA 1
ATOM 3327 C C . ILE B 2 188 ? 31.262 26.479 45.545 1.00 17.00 188 ILE A C 1
ATOM 3328 O O . ILE B 2 188 ? 30.256 26.149 46.171 1.00 18.06 188 ILE A O 1
ATOM 3333 N N . VAL B 2 189 ? 31.557 27.747 45.245 1.00 16.69 189 VAL A N 1
ATOM 3334 C CA . VAL B 2 189 ? 30.841 28.880 45.781 1.00 15.87 189 VAL A CA 1
ATOM 3335 C C . VAL B 2 189 ? 30.012 29.454 44.645 1.00 17.43 189 VAL A C 1
ATOM 3336 O O . VAL B 2 189 ? 30.547 29.982 43.697 1.00 19.12 189 VAL A O 1
ATOM 3340 N N . GLU B 2 190 ? 28.709 29.299 44.792 1.00 18.58 190 GLU A N 1
ATOM 3341 C CA . GLU B 2 190 ? 27.728 29.591 43.764 1.00 20.45 190 GLU A CA 1
ATOM 3342 C C . GLU B 2 190 ? 26.829 30.789 44.139 1.00 20.27 190 GLU A C 1
ATOM 3343 O O . GLU B 2 190 ? 26.910 31.320 45.259 1.00 19.74 190 GLU A O 1
ATOM 3349 N N . ASN B 2 191 ? 25.941 31.188 43.227 1.00 20.59 191 ASN A N 1
ATOM 3350 C CA . ASN B 2 191 ? 24.956 32.232 43.499 1.00 21.21 191 ASN A CA 1
ATOM 3351 C C . ASN B 2 191 ? 23.589 31.666 43.911 1.00 22.42 191 ASN A C 1
ATOM 3352 O O . ASN B 2 191 ? 22.607 32.387 43.934 1.00 24.68 191 ASN A O 1
ATOM 3357 N N . VAL B 2 192 ? 23.543 30.372 44.228 1.00 22.47 192 VAL A N 1
ATOM 3358 C CA . VAL B 2 192 ? 22.322 29.689 44.676 1.00 22.69 192 VAL A CA 1
ATOM 3359 C C . VAL B 2 192 ? 22.712 28.779 45.838 1.00 22.08 192 VAL A C 1
ATOM 3360 O O . VAL B 2 192 ? 23.905 28.612 46.112 1.00 21.84 192 VAL A O 1
ATOM 3364 N N . ASP B 2 193 ? 21.711 28.255 46.546 1.00 22.59 193 ASP A N 1
ATOM 3365 C CA . ASP B 2 193 ? 21.954 27.493 47.780 1.00 23.80 193 ASP A CA 1
ATOM 3366 C C . ASP B 2 193 ? 22.645 26.157 47.520 1.00 23.43 193 ASP A C 1
ATOM 3367 O O . ASP B 2 193 ? 23.269 25.603 48.405 1.00 22.96 193 ASP A O 1
ATOM 3372 N N . GLY B 2 194 ? 22.476 25.622 46.318 1.00 22.72 194 GLY A N 1
ATOM 3373 C CA . GLY B 2 194 ? 23.087 24.359 45.968 1.00 23.38 194 GLY A CA 1
ATOM 3374 C C . GLY B 2 194 ? 22.401 23.848 44.721 1.00 23.76 194 GLY A C 1
ATOM 3375 O O . GLY B 2 194 ? 21.991 24.635 43.852 1.00 24.17 194 GLY A O 1
ATOM 3376 N N . ILE B 2 195 ? 22.286 22.531 44.614 1.00 23.36 195 ILE A N 1
ATOM 3377 C CA . ILE B 2 195 ? 21.654 21.903 43.458 1.00 24.21 195 ILE A CA 1
ATOM 3378 C C . ILE B 2 195 ? 20.185 21.662 43.775 1.00 25.04 195 ILE A C 1
ATOM 3379 O O . ILE B 2 195 ? 19.841 21.147 44.866 1.00 25.72 195 ILE A O 1
ATOM 3384 N N . TYR B 2 196 ? 19.312 22.017 42.817 1.00 26.53 196 TYR A N 1
ATOM 3385 C CA . TYR B 2 196 ? 17.879 21.761 42.889 1.00 28.09 196 TYR A CA 1
ATOM 3386 C C . TYR B 2 196 ? 17.477 20.751 41.797 1.00 29.98 196 TYR A C 1
ATOM 3387 O O . TYR B 2 196 ? 18.279 20.431 40.903 1.00 31.04 196 TYR A O 1
ATOM 3396 N N . THR B 2 197 ? 16.250 20.258 41.864 1.00 31.93 197 THR A N 1
ATOM 3397 C CA . THR B 2 197 ? 15.737 19.339 40.858 1.00 32.97 197 THR A CA 1
ATOM 3398 C C . THR B 2 197 ? 15.430 19.998 39.510 1.00 34.91 197 THR A C 1
ATOM 3399 O O . THR B 2 197 ? 15.172 19.297 38.515 1.00 36.01 197 THR A O 1
ATOM 3403 N N . ALA B 2 198 ? 15.384 21.327 39.490 1.00 34.91 198 ALA A N 1
ATOM 3404 C CA . ALA B 2 198 ? 15.272 22.080 38.240 1.00 34.98 198 ALA A CA 1
ATOM 3405 C C . ALA B 2 198 ? 15.933 23.411 38.511 1.00 34.18 198 ALA A C 1
ATOM 3406 O O . ALA B 2 198 ? 16.299 23.715 39.665 1.00 34.65 198 ALA A O 1
ATOM 3408 N N . ASP B 2 199 ? 16.131 24.191 37.452 1.00 34.20 199 ASP A N 1
ATOM 3409 C CA . ASP B 2 199 ? 16.819 25.474 37.604 1.00 33.83 199 ASP A CA 1
ATOM 3410 C C . ASP B 2 199 ? 15.941 26.351 38.467 1.00 34.43 199 ASP A C 1
ATOM 3411 O O . ASP B 2 199 ? 14.813 26.643 38.081 1.00 35.54 199 ASP A O 1
ATOM 3416 N N . PRO B 2 200 ? 16.456 26.792 39.617 1.00 34.23 200 PRO A N 1
ATOM 3417 C CA . PRO B 2 200 ? 15.630 27.575 40.553 1.00 35.63 200 PRO A CA 1
ATOM 3418 C C . PRO B 2 200 ? 15.410 29.009 40.052 1.00 38.37 200 PRO A C 1
ATOM 3419 O O . PRO B 2 200 ? 14.682 29.782 40.677 1.00 39.83 200 PRO A O 1
ATOM 3423 N N . ASN B 2 201 ? 16.000 29.357 38.915 1.00 39.30 201 ASN A N 1
ATOM 3424 C CA . ASN B 2 201 ? 15.773 30.668 38.335 1.00 40.84 201 ASN A CA 1
ATOM 3425 C C . ASN B 2 201 ? 15.174 30.532 36.950 1.00 43.09 201 ASN A C 1
ATOM 3426 O O . ASN B 2 201 ? 15.161 31.494 36.168 1.00 44.12 201 ASN A O 1
ATOM 3431 N N . GLY B 2 202 ? 14.702 29.337 36.615 1.00 44.81 202 GLY A N 1
ATOM 3432 C CA . GLY B 2 202 ? 14.193 29.113 35.269 1.00 45.95 202 GLY A CA 1
ATOM 3433 C C . GLY B 2 202 ? 12.698 28.904 35.134 1.00 47.66 202 GLY A C 1
ATOM 3434 O O . GLY B 2 202 ? 11.971 29.010 36.125 1.00 47.80 202 GLY A O 1
ATOM 3435 N N . PRO B 2 203 ? 12.241 28.590 33.900 1.00 49.13 203 PRO A N 1
ATOM 3436 C CA . PRO B 2 203 ? 10.841 28.326 33.530 1.00 50.81 203 PRO A CA 1
ATOM 3437 C C . PRO B 2 203 ? 10.174 27.419 34.546 1.00 53.11 203 PRO A C 1
ATOM 3438 O O . PRO B 2 203 ? 9.097 27.780 35.047 1.00 53.99 203 PRO A O 1
ATOM 3442 N N . ASP B 2 204 ? 10.786 26.262 34.837 1.00 54.14 204 ASP A N 1
ATOM 3443 C CA . ASP B 2 204 ? 10.160 25.309 35.758 1.00 55.83 204 ASP A CA 1
ATOM 3444 C C . ASP B 2 204 ? 10.563 25.535 37.207 1.00 54.05 204 ASP A C 1
ATOM 3445 O O . ASP B 2 204 ? 10.658 24.574 37.980 1.00 53.35 204 ASP A O 1
ATOM 3450 N N . ARG B 2 205 ? 10.813 26.777 37.600 1.00 53.17 205 ARG A N 1
ATOM 3451 C CA . ARG B 2 205 ? 11.300 27.001 38.961 1.00 52.15 205 ARG A CA 1
ATOM 3452 C C . ARG B 2 205 ? 10.331 26.691 40.119 1.00 51.47 205 ARG A C 1
ATOM 3453 O O . ARG B 2 205 ? 10.750 26.672 41.275 1.00 51.07 205 ARG A O 1
ATOM 3461 N N . GLY B 2 206 ? 9.057 26.447 39.837 1.00 52.66 206 GLY A N 1
ATOM 3462 C CA . GLY B 2 206 ? 8.095 26.255 40.918 1.00 53.54 206 GLY A CA 1
ATOM 3463 C C . GLY B 2 206 ? 8.145 24.829 41.428 1.00 54.22 206 GLY A C 1
ATOM 3464 O O . GLY B 2 206 ? 7.800 24.544 42.579 1.00 54.91 206 GLY A O 1
ATOM 3465 N N . GLN B 2 207 ? 8.586 23.929 40.555 1.00 53.65 207 GLN A N 1
ATOM 3466 C CA . GLN B 2 207 ? 8.767 22.533 40.920 1.00 52.64 207 GLN A CA 1
ATOM 3467 C C . GLN B 2 207 ? 10.218 22.245 41.298 1.00 49.17 207 GLN A C 1
ATOM 3468 O O . GLN B 2 207 ? 10.605 21.081 41.393 1.00 49.18 207 GLN A O 1
ATOM 3474 N N . ALA B 2 208 ? 11.043 23.280 41.479 1.00 45.98 208 ALA A N 1
ATOM 3475 C CA . ALA B 2 208 ? 12.439 23.042 41.827 1.00 43.48 208 ALA A CA 1
ATOM 3476 C C . ALA B 2 208 ? 12.576 22.759 43.322 1.00 42.86 208 ALA A C 1
ATOM 3477 O O . ALA B 2 208 ? 12.231 23.593 44.162 1.00 44.29 208 ALA A O 1
ATOM 3479 N N . ARG B 2 209 ? 13.102 21.586 43.643 1.00 39.57 209 ARG A N 1
ATOM 3480 C CA A ARG B 2 209 ? 13.265 21.180 45.029 0.47 38.12 209 ARG A CA 1
ATOM 3481 C CA B ARG B 2 209 ? 13.279 21.192 45.039 0.53 38.21 209 ARG A CA 1
ATOM 3482 C C . ARG B 2 209 ? 14.749 21.084 45.387 1.00 37.00 209 ARG A C 1
ATOM 3483 O O . ARG B 2 209 ? 15.553 20.555 44.605 1.00 36.37 209 ARG A O 1
ATOM 3498 N N . PHE B 2 210 ? 15.105 21.578 46.572 1.00 34.96 210 PHE A N 1
ATOM 3499 C CA . PHE B 2 210 ? 16.504 21.593 47.006 1.00 32.99 210 PHE A CA 1
ATOM 3500 C C . PHE B 2 210 ? 17.002 20.193 47.355 1.00 31.68 210 PHE A C 1
ATOM 3501 O O . PHE B 2 210 ? 16.278 19.408 47.984 1.00 32.04 210 PHE A O 1
ATOM 3509 N N . LEU B 2 211 ? 18.239 19.895 46.944 1.00 30.21 211 LEU A N 1
ATOM 3510 C CA . LEU B 2 211 ? 18.868 18.619 47.227 1.00 29.16 211 LEU A CA 1
ATOM 3511 C C . LEU B 2 211 ? 20.035 18.789 48.196 1.00 27.39 211 LEU A C 1
ATOM 3512 O O . LEU B 2 211 ? 21.107 19.210 47.796 1.00 27.13 211 LEU A O 1
ATOM 3517 N N . PRO B 2 212 ? 19.830 18.446 49.481 1.00 26.93 212 PRO A N 1
ATOM 3518 C CA . PRO B 2 212 ? 20.924 18.642 50.438 1.00 26.00 212 PRO A CA 1
ATOM 3519 C C . PRO B 2 212 ? 22.112 17.723 50.142 1.00 25.04 212 PRO A C 1
ATOM 3520 O O . PRO B 2 212 ? 23.257 18.051 50.437 1.00 24.20 212 PRO A O 1
ATOM 3524 N N . GLU B 2 213 ? 21.833 16.558 49.576 1.00 26.78 213 GLU A N 1
ATOM 3525 C CA . GLU B 2 213 ? 22.896 15.615 49.326 1.00 28.93 213 GLU A CA 1
ATOM 3526 C C . GLU B 2 213 ? 22.615 14.799 48.070 1.00 28.17 213 GLU A C 1
ATOM 3527 O O . GLU B 2 213 ? 21.467 14.441 47.793 1.00 29.31 213 GLU A O 1
ATOM 3533 N N . THR B 2 214 ? 23.658 14.541 47.291 1.00 27.05 214 THR A N 1
ATOM 3534 C CA . THR B 2 214 ? 23.457 13.738 46.116 1.00 28.59 214 THR A CA 1
ATOM 3535 C C . THR B 2 214 ? 24.748 13.056 45.756 1.00 27.43 214 THR A C 1
ATOM 3536 O O . THR B 2 214 ? 25.776 13.331 46.316 1.00 28.16 214 THR A O 1
ATOM 3540 N N . SER B 2 215 ? 24.693 12.121 44.836 1.00 29.07 215 SER A N 1
ATOM 3541 C CA . SER B 2 215 ? 25.931 11.511 44.385 1.00 29.33 215 SER A CA 1
ATOM 3542 C C . SER B 2 215 ? 26.160 11.926 42.950 1.00 28.32 215 SER A C 1
ATOM 3543 O O . SER B 2 215 ? 25.215 12.277 42.236 1.00 29.87 215 SER A O 1
ATOM 3546 N N . ALA B 2 216 ? 27.416 11.876 42.543 1.00 27.28 216 ALA A N 1
ATOM 3547 C CA . ALA B 2 216 ? 27.784 12.222 41.175 1.00 26.47 216 ALA A CA 1
ATOM 3548 C C . ALA B 2 216 ? 27.096 11.268 40.213 1.00 27.27 216 ALA A C 1
ATOM 3549 O O . ALA B 2 216 ? 26.639 11.694 39.154 1.00 29.44 216 ALA A O 1
ATOM 3551 N N . THR B 2 217 ? 26.993 9.984 40.560 1.00 28.30 217 THR A N 1
ATOM 3552 C CA . THR B 2 217 ? 26.371 9.046 39.633 1.00 30.88 217 THR A CA 1
ATOM 3553 C C . THR B 2 217 ? 24.886 9.349 39.449 1.00 33.03 217 THR A C 1
ATOM 3554 O O . THR B 2 217 ? 24.358 9.237 38.328 1.00 34.92 217 THR A O 1
ATOM 3558 N N . ASP B 2 218 ? 24.200 9.721 40.528 1.00 33.74 218 ASP A N 1
ATOM 3559 C CA . ASP B 2 218 ? 22.778 10.018 40.374 1.00 36.12 218 ASP A CA 1
ATOM 3560 C C . ASP B 2 218 ? 22.594 11.278 39.553 1.00 35.66 218 ASP A C 1
ATOM 3561 O O . ASP B 2 218 ? 21.642 11.390 38.769 1.00 37.01 218 ASP A O 1
ATOM 3566 N N . LEU B 2 219 ? 23.482 12.238 39.743 1.00 33.52 219 LEU A N 1
ATOM 3567 C CA . LEU B 2 219 ? 23.380 13.461 38.966 1.00 33.18 219 LEU A CA 1
ATOM 3568 C C . LEU B 2 219 ? 23.656 13.176 37.488 1.00 34.85 219 LEU A C 1
ATOM 3569 O O . LEU B 2 219 ? 22.998 13.739 36.608 1.00 35.74 219 LEU A O 1
ATOM 3574 N N . ALA B 2 220 ? 24.618 12.289 37.231 1.00 36.18 220 ALA A N 1
ATOM 3575 C CA . ALA B 2 220 ? 25.076 12.000 35.863 1.00 38.40 220 ALA A CA 1
ATOM 3576 C C . ALA B 2 220 ? 23.989 11.425 34.982 1.00 41.33 220 ALA A C 1
ATOM 3577 O O . ALA B 2 220 ? 24.058 11.540 33.747 1.00 42.69 220 ALA A O 1
ATOM 3579 N N . LYS B 2 221 ? 23.010 10.778 35.618 1.00 42.13 221 LYS A N 1
ATOM 3580 C CA . LYS B 2 221 ? 21.946 10.110 34.910 1.00 45.33 221 LYS A CA 1
ATOM 3581 C C . LYS B 2 221 ? 20.733 11.010 34.700 1.00 46.18 221 LYS A C 1
ATOM 3582 O O . LYS B 2 221 ? 19.888 10.712 33.868 1.00 47.08 221 LYS A O 1
ATOM 3588 N N . SER B 2 222 ? 20.654 12.124 35.422 1.00 46.01 222 SER A N 1
ATOM 3589 C CA . SER B 2 222 ? 19.617 13.124 35.126 1.00 45.82 222 SER A CA 1
ATOM 3590 C C . SER B 2 222 ? 19.965 13.886 33.831 1.00 46.65 222 SER A C 1
ATOM 3591 O O . SER B 2 222 ? 21.115 13.825 33.366 1.00 46.50 222 SER A O 1
ATOM 3594 N N . GLU B 2 223 ? 18.996 14.605 33.250 1.00 47.16 223 GLU A N 1
ATOM 3595 C CA . GLU B 2 223 ? 19.234 15.276 31.969 1.00 49.09 223 GLU A CA 1
ATOM 3596 C C . GLU B 2 223 ? 19.189 16.799 31.996 1.00 48.59 223 GLU A C 1
ATOM 3597 O O . GLU B 2 223 ? 19.717 17.463 31.085 1.00 50.79 223 GLU A O 1
ATOM 3603 N N . GLY B 2 224 ? 18.497 17.340 32.984 1.00 44.81 224 GLY A N 1
ATOM 3604 C CA . GLY B 2 224 ? 18.287 18.762 33.035 1.00 39.80 224 GLY A CA 1
ATOM 3605 C C . GLY B 2 224 ? 19.553 19.531 33.337 1.00 35.41 224 GLY A C 1
ATOM 3606 O O . GLY B 2 224 ? 20.661 18.982 33.475 1.00 34.41 224 GLY A O 1
ATOM 3607 N N . PRO B 2 225 ? 19.392 20.845 33.485 1.00 33.08 225 PRO A N 1
ATOM 3608 C CA . PRO B 2 225 ? 20.509 21.713 33.833 1.00 30.46 225 PRO A CA 1
ATOM 3609 C C . PRO B 2 225 ? 20.925 21.553 35.301 1.00 28.93 225 PRO A C 1
ATOM 3610 O O . PRO B 2 225 ? 20.145 21.091 36.163 1.00 28.67 225 PRO A O 1
ATOM 3614 N N . LEU B 2 226 ? 22.176 21.905 35.543 1.00 26.56 226 LEU A N 1
ATOM 3615 C CA . LEU B 2 226 ? 22.778 21.876 36.856 1.00 24.91 226 LEU A CA 1
ATOM 3616 C C . LEU B 2 226 ? 23.569 23.163 37.035 1.00 23.95 226 LEU A C 1
ATOM 3617 O O . LEU B 2 226 ? 23.917 23.828 36.050 1.00 23.59 226 LEU A O 1
ATOM 3622 N N . PRO B 2 227 ? 23.915 23.489 38.282 1.00 21.88 227 PRO A N 1
ATOM 3623 C CA . PRO B 2 227 ? 24.820 24.628 38.498 1.00 22.47 227 PRO A CA 1
ATOM 3624 C C . PRO B 2 227 ? 26.272 24.220 38.390 1.00 21.18 227 PRO A C 1
ATOM 3625 O O . PRO B 2 227 ? 27.157 25.063 38.626 1.00 21.60 227 PRO A O 1
ATOM 3629 N N . VAL B 2 228 ? 26.537 22.957 38.064 1.00 20.87 228 VAL A N 1
ATOM 3630 C CA . VAL B 2 228 ? 27.931 22.510 37.857 1.00 21.22 228 VAL A CA 1
ATOM 3631 C C . VAL B 2 228 ? 28.082 21.857 36.482 1.00 22.14 228 VAL A C 1
ATOM 3632 O O . VAL B 2 228 ? 27.123 21.268 35.964 1.00 22.72 228 VAL A O 1
ATOM 3636 N N . ASP B 2 229 ? 29.286 21.946 35.917 1.00 20.65 229 ASP A N 1
ATOM 3637 C CA . ASP B 2 229 ? 29.589 21.298 34.621 1.00 20.52 229 ASP A CA 1
ATOM 3638 C C . ASP B 2 229 ? 29.194 19.838 34.649 1.00 21.53 229 ASP A C 1
ATOM 3639 O O . ASP B 2 229 ? 29.475 19.148 35.642 1.00 22.19 229 ASP A O 1
ATOM 3644 N N . ARG B 2 230 ? 28.623 19.325 33.571 1.00 22.63 230 ARG A N 1
ATOM 3645 C CA . ARG B 2 230 ? 28.431 17.892 33.502 1.00 23.66 230 ARG A CA 1
ATOM 3646 C C . ARG B 2 230 ? 29.740 17.105 33.515 1.00 22.25 230 ARG A C 1
ATOM 3647 O O . ARG B 2 230 ? 29.789 15.984 34.066 1.00 22.79 230 ARG A O 1
ATOM 3655 N N . ALA B 2 231 ? 30.802 17.686 32.956 1.00 21.59 231 ALA A N 1
ATOM 3656 C CA . ALA B 2 231 ? 32.117 17.029 32.951 1.00 21.26 231 ALA A CA 1
ATOM 3657 C C . ALA B 2 231 ? 32.630 16.846 34.373 1.00 20.94 231 ALA A C 1
ATOM 3658 O O . ALA B 2 231 ? 33.483 15.982 34.619 1.00 21.95 231 ALA A O 1
ATOM 3660 N N . LEU B 2 232 ? 32.157 17.668 35.313 1.00 20.14 232 LEU A N 1
ATOM 3661 C CA . LEU B 2 232 ? 32.592 17.504 36.706 1.00 19.76 232 LEU A CA 1
ATOM 3662 C C . LEU B 2 232 ? 32.194 16.105 37.196 1.00 20.95 232 LEU A C 1
ATOM 3663 O O . LEU B 2 232 ? 32.947 15.435 37.903 1.00 20.24 232 LEU A O 1
ATOM 3668 N N . LEU B 2 233 ? 31.008 15.660 36.821 1.00 22.23 233 LEU A N 1
ATOM 3669 C CA . LEU B 2 233 ? 30.546 14.350 37.276 1.00 23.08 233 LEU A CA 1
ATOM 3670 C C . LEU B 2 233 ? 31.419 13.235 36.694 1.00 23.76 233 LEU A C 1
ATOM 3671 O O . LEU B 2 233 ? 31.657 12.199 37.333 1.00 24.95 233 LEU A O 1
ATOM 3676 N N . ASP B 2 234 ? 31.898 13.435 35.470 1.00 23.75 234 ASP A N 1
ATOM 3677 C CA . ASP B 2 234 ? 32.770 12.446 34.849 1.00 24.89 234 ASP A CA 1
ATOM 3678 C C . ASP B 2 234 ? 34.134 12.374 35.530 1.00 23.81 234 ASP A C 1
ATOM 3679 O O . ASP B 2 234 ? 34.655 11.274 35.793 1.00 24.42 234 ASP A O 1
ATOM 3684 N N . VAL B 2 235 ? 34.733 13.524 35.837 1.00 21.92 235 VAL A N 1
ATOM 3685 C CA . VAL B 2 235 ? 36.033 13.472 36.514 1.00 21.45 235 VAL A CA 1
ATOM 3686 C C . VAL B 2 235 ? 35.863 12.998 37.977 1.00 20.63 235 VAL A C 1
ATOM 3687 O O . VAL B 2 235 ? 36.793 12.421 38.563 1.00 21.51 235 VAL A O 1
ATOM 3691 N N . MET B 2 236 ? 34.664 13.150 38.557 1.00 19.44 236 MET A N 1
ATOM 3692 C CA . MET B 2 236 ? 34.415 12.534 39.861 1.00 20.15 236 MET A CA 1
ATOM 3693 C C . MET B 2 236 ? 34.473 11.014 39.812 1.00 21.29 236 MET A C 1
ATOM 3694 O O . MET B 2 236 ? 34.915 10.371 40.790 1.00 22.79 236 MET A O 1
ATOM 3699 N N . ALA B 2 237 ? 34.057 10.429 38.677 1.00 21.99 237 ALA A N 1
ATOM 3700 C CA . ALA B 2 237 ? 34.002 8.990 38.563 1.00 23.18 237 ALA A CA 1
ATOM 3701 C C . ALA B 2 237 ? 35.397 8.360 38.549 1.00 23.08 237 ALA A C 1
ATOM 3702 O O . ALA B 2 237 ? 35.574 7.203 38.998 1.00 26.52 237 ALA A O 1
ATOM 3704 N N . THR B 2 238 ? 36.388 9.104 38.064 1.00 21.41 238 THR A N 1
ATOM 3705 C CA . THR B 2 238 ? 37.761 8.578 37.962 1.00 21.88 238 THR A CA 1
ATOM 3706 C C . THR B 2 238 ? 38.657 9.150 39.061 1.00 20.85 238 THR A C 1
ATOM 3707 O O . THR B 2 238 ? 39.873 8.937 39.059 1.00 21.87 238 THR A O 1
ATOM 3711 N N . ALA B 2 239 ? 38.046 9.878 39.997 1.00 20.71 239 ALA A N 1
ATOM 3712 C CA . ALA B 2 239 ? 38.786 10.530 41.079 1.00 20.28 239 ALA A CA 1
ATOM 3713 C C . ALA B 2 239 ? 39.472 9.503 41.980 1.00 19.59 239 ALA A C 1
ATOM 3714 O O . ALA B 2 239 ? 38.993 8.367 42.157 1.00 20.30 239 ALA A O 1
ATOM 3716 N N . ARG B 2 240 ? 40.571 9.950 42.594 1.00 18.10 240 ARG A N 1
ATOM 3717 C CA . ARG B 2 240 ? 41.342 9.084 43.498 1.00 19.02 240 ARG A CA 1
ATOM 3718 C C . ARG B 2 240 ? 41.319 9.489 44.949 1.00 18.73 240 ARG A C 1
ATOM 3719 O O . ARG B 2 240 ? 41.618 8.652 45.807 1.00 20.25 240 ARG A O 1
ATOM 3727 N N . HIS B 2 241 ? 40.964 10.735 45.249 1.00 17.28 241 HIS A N 1
ATOM 3728 C CA . HIS B 2 241 ? 41.067 11.226 46.630 1.00 18.39 241 HIS A CA 1
ATOM 3729 C C . HIS B 2 241 ? 39.843 11.952 47.157 1.00 18.65 241 HIS A C 1
AT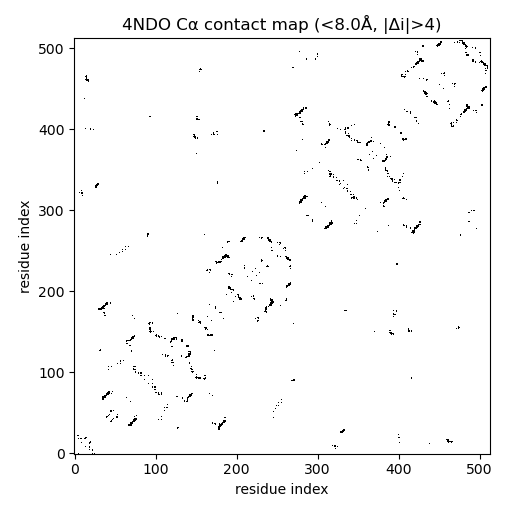OM 3730 O O . HIS B 2 241 ? 39.413 11.696 48.278 1.00 20.77 241 HIS A O 1
ATOM 3737 N N . ILE B 2 242 ? 39.345 12.942 46.423 1.00 18.04 242 ILE A N 1
ATOM 3738 C CA . ILE B 2 242 ? 38.261 13.784 46.944 1.00 18.16 242 ILE A CA 1
ATOM 3739 C C . ILE B 2 242 ? 36.980 12.982 47.046 1.00 19.27 242 ILE A C 1
ATOM 3740 O O . ILE B 2 242 ? 36.468 12.475 46.052 1.00 20.04 242 ILE A O 1
ATOM 3745 N N . GLU B 2 243 ? 36.404 12.898 48.243 1.00 20.18 243 GLU A N 1
ATOM 3746 C CA . GLU B 2 243 ? 35.254 12.048 48.471 1.00 21.07 243 GLU A CA 1
ATOM 3747 C C . GLU B 2 243 ? 33.946 12.820 48.356 1.00 19.82 243 GLU A C 1
ATOM 3748 O O . GLU B 2 243 ? 32.898 12.242 48.126 1.00 20.86 243 GLU A O 1
ATOM 3754 N N . ARG B 2 244 ? 34.005 14.115 48.597 1.00 20.78 244 ARG A N 1
ATOM 3755 C CA A ARG B 2 244 ? 32.808 14.950 48.578 0.66 20.91 244 ARG A CA 1
ATOM 3756 C CA B ARG B 2 244 ? 32.812 14.948 48.564 0.34 21.03 244 ARG A CA 1
ATOM 3757 C C . ARG B 2 244 ? 33.174 16.369 48.199 1.00 19.80 244 ARG A C 1
ATOM 3758 O O . ARG B 2 244 ? 34.279 16.835 48.489 1.00 20.02 244 ARG A O 1
ATOM 3773 N N . VAL B 2 245 ? 32.238 17.036 47.519 1.00 18.30 245 VAL A N 1
ATOM 3774 C CA . VAL B 2 245 ? 32.404 18.430 47.141 1.00 17.46 245 VAL A CA 1
ATOM 3775 C C . VAL B 2 245 ? 31.147 19.141 47.571 1.00 18.32 245 VAL A C 1
ATOM 3776 O O . VAL B 2 245 ? 30.043 18.674 47.261 1.00 19.64 245 VAL A O 1
ATOM 3780 N N . GLN B 2 246 ? 31.259 20.251 48.301 1.00 17.84 246 GLN A N 1
ATOM 3781 C CA . GLN B 2 246 ? 30.054 20.972 48.714 1.00 17.60 246 GLN A CA 1
ATOM 3782 C C . GLN B 2 246 ? 29.876 22.196 47.833 1.00 18.26 246 GLN A C 1
ATOM 3783 O O . GLN B 2 246 ? 30.821 22.944 47.603 1.00 18.23 246 GLN A O 1
ATOM 3789 N N . VAL B 2 247 ? 28.647 22.386 47.369 1.00 17.91 247 VAL A N 1
ATOM 3790 C CA . VAL B 2 247 ? 28.239 23.579 46.615 1.00 18.19 247 VAL A CA 1
ATOM 3791 C C . VAL B 2 247 ? 27.469 24.470 47.585 1.00 18.55 247 VAL A C 1
ATOM 3792 O O . VAL B 2 247 ? 26.472 24.031 48.175 1.00 19.71 247 VAL A O 1
ATOM 3796 N N . VAL B 2 248 ? 27.938 25.696 47.796 1.00 17.98 248 VAL A N 1
ATOM 3797 C CA . VAL B 2 248 ? 27.316 26.595 48.785 1.00 18.24 248 VAL A CA 1
ATOM 3798 C C . VAL B 2 248 ? 27.053 27.955 48.205 1.00 17.98 248 VAL A C 1
ATOM 3799 O O . VAL B 2 248 ? 27.670 28.339 47.223 1.00 18.31 248 VAL A O 1
ATOM 3803 N N . ASN B 2 249 ? 26.172 28.716 48.845 1.00 18.51 249 ASN A N 1
ATOM 3804 C CA . ASN B 2 249 ? 25.798 30.048 48.369 1.00 19.03 249 ASN A CA 1
ATOM 3805 C C . ASN B 2 249 ? 26.772 31.111 48.880 1.00 19.14 249 ASN A C 1
ATOM 3806 O O . ASN B 2 249 ? 26.741 31.482 50.068 1.00 19.44 249 ASN A O 1
ATOM 3811 N N . GLY B 2 250 ? 27.643 31.595 48.012 1.00 18.74 250 GLY A N 1
ATOM 3812 C CA . GLY B 2 250 ? 28.582 32.673 48.355 1.00 19.30 250 GLY A CA 1
ATOM 3813 C C . GLY B 2 250 ? 27.923 34.026 48.621 1.00 20.27 250 GLY A C 1
ATOM 3814 O O . GLY B 2 250 ? 28.580 34.953 49.101 1.00 22.18 250 GLY A O 1
ATOM 3815 N N . LEU B 2 251 ? 26.631 34.156 48.341 1.00 19.75 251 LEU A N 1
ATOM 3816 C CA . LEU B 2 251 ? 25.910 35.400 48.617 1.00 20.56 251 LEU A CA 1
ATOM 3817 C C . LEU B 2 251 ? 25.417 35.478 50.053 1.00 21.05 251 LEU A C 1
ATOM 3818 O O . LEU B 2 251 ? 24.856 36.508 50.469 1.00 23.93 251 LEU A O 1
ATOM 3823 N N . VAL B 2 252 ? 25.554 34.374 50.792 1.00 20.07 252 VAL A N 1
ATOM 3824 C CA . VAL B 2 252 ? 25.186 34.359 52.205 1.00 20.80 252 VAL A CA 1
ATOM 3825 C C . VAL B 2 252 ? 26.470 34.294 53.041 1.00 21.63 252 VAL A C 1
ATOM 3826 O O . VAL B 2 252 ? 27.151 33.264 53.075 1.00 20.87 252 VAL A O 1
ATOM 3830 N N . PRO B 2 253 ? 26.819 35.393 53.728 1.00 23.91 253 PRO A N 1
ATOM 3831 C CA . PRO B 2 253 ? 28.076 35.401 54.489 1.00 24.41 253 PRO A CA 1
ATOM 3832 C C . PRO B 2 253 ? 28.123 34.270 55.501 1.00 22.66 253 PRO A C 1
ATOM 3833 O O . PRO B 2 253 ? 27.112 33.998 56.179 1.00 24.27 253 PRO A O 1
ATOM 3837 N N . GLY B 2 254 ? 29.286 33.635 55.600 1.00 21.32 254 GLY A N 1
ATOM 3838 C CA . GLY B 2 254 ? 29.533 32.596 56.571 1.00 20.93 254 GLY A CA 1
ATOM 3839 C C . GLY B 2 254 ? 29.364 31.207 56.014 1.00 19.79 254 GLY A C 1
ATOM 3840 O O . GLY B 2 254 ? 29.855 30.256 56.620 1.00 20.34 254 GLY A O 1
ATOM 3841 N N . ARG B 2 255 ? 28.688 31.036 54.876 1.00 19.34 255 ARG A N 1
ATOM 3842 C CA . ARG B 2 255 ? 28.559 29.672 54.368 1.00 18.86 255 ARG A CA 1
ATOM 3843 C C . ARG B 2 255 ? 29.858 29.088 53.872 1.00 18.27 255 ARG A C 1
ATOM 3844 O O . ARG B 2 255 ? 30.117 27.907 54.087 1.00 18.98 255 ARG A O 1
ATOM 3852 N N . LEU B 2 256 ? 30.692 29.893 53.212 1.00 16.98 256 LEU A N 1
ATOM 3853 C CA . LEU B 2 256 ? 31.986 29.385 52.814 1.00 16.84 256 LEU A CA 1
ATOM 3854 C C . LEU B 2 256 ? 32.805 28.971 54.055 1.00 17.34 256 LEU A C 1
ATOM 3855 O O . LEU B 2 256 ? 33.418 27.887 54.073 1.00 17.50 256 LEU A O 1
ATOM 3860 N N . THR B 2 257 ? 32.818 29.815 55.077 1.00 18.11 257 THR A N 1
ATOM 3861 C CA . THR B 2 257 ? 33.589 29.526 56.295 1.00 17.94 257 THR A CA 1
ATOM 3862 C C . THR B 2 257 ? 33.105 28.198 56.928 1.00 17.26 257 THR A C 1
ATOM 3863 O O . THR B 2 257 ? 33.916 27.332 57.309 1.00 18.63 257 THR A O 1
ATOM 3867 N N . ALA B 2 258 ? 31.793 28.013 56.977 1.00 17.47 258 ALA A N 1
ATOM 3868 C CA . ALA B 2 258 ? 31.189 26.795 57.535 1.00 17.72 258 ALA A CA 1
ATOM 3869 C C . ALA B 2 258 ? 31.564 25.579 56.694 1.00 18.25 258 ALA A C 1
ATOM 3870 O O . ALA B 2 258 ? 31.946 24.531 57.219 1.00 19.41 258 ALA A O 1
ATOM 3872 N N . ALA B 2 259 ? 31.487 25.725 55.371 1.00 17.57 259 ALA A N 1
ATOM 3873 C CA . ALA B 2 259 ? 31.765 24.600 54.478 1.00 17.89 259 ALA A CA 1
ATOM 3874 C C . ALA B 2 259 ? 33.215 24.162 54.616 1.00 17.95 259 ALA A C 1
ATOM 3875 O O . ALA B 2 259 ? 33.524 22.978 54.491 1.00 19.05 259 ALA A O 1
ATOM 3877 N N . LEU B 2 260 ? 34.129 25.117 54.810 1.00 17.75 260 LEU A N 1
ATOM 3878 C CA . LEU B 2 260 ? 35.556 24.770 54.932 1.00 17.14 260 LEU A CA 1
ATOM 3879 C C . LEU B 2 260 ? 35.858 24.020 56.227 1.00 18.26 260 LEU A C 1
ATOM 3880 O O . LEU B 2 260 ? 36.921 23.415 56.352 1.00 20.70 260 LEU A O 1
ATOM 3885 N N . ARG B 2 261 ? 34.941 24.100 57.199 1.00 17.88 261 ARG A N 1
ATOM 3886 C CA . ARG B 2 261 ? 34.955 23.293 58.414 1.00 18.72 261 ARG A CA 1
ATOM 3887 C C . ARG B 2 261 ? 34.118 22.019 58.318 1.00 20.16 261 ARG A C 1
ATOM 3888 O O . ARG B 2 261 ? 33.873 21.347 59.332 1.00 22.00 261 ARG A O 1
ATOM 3896 N N . GLY B 2 262 ? 33.616 21.700 57.136 1.00 20.02 262 GLY A N 1
ATOM 3897 C CA . GLY B 2 262 ? 32.858 20.485 56.960 1.00 21.28 262 GLY A CA 1
ATOM 3898 C C . GLY B 2 262 ? 31.408 20.575 57.361 1.00 21.80 262 GLY A C 1
ATOM 3899 O O . GLY B 2 262 ? 30.688 19.560 57.347 1.00 23.55 262 GLY A O 1
ATOM 3900 N N . GLU B 2 263 ? 30.934 21.773 57.717 1.00 20.77 263 GLU A N 1
ATOM 3901 C CA . GLU B 2 263 ? 29.530 21.910 58.080 1.00 22.80 263 GLU A CA 1
ATOM 3902 C C . GLU B 2 263 ? 28.639 21.856 56.837 1.00 21.60 263 GLU A C 1
ATOM 3903 O O . GLU B 2 263 ? 29.015 22.340 55.751 1.00 20.87 263 GLU A O 1
ATOM 3909 N N . HIS B 2 264 ? 27.451 21.280 56.985 1.00 22.42 264 HIS A N 1
ATOM 3910 C CA . HIS B 2 264 ? 26.554 21.053 55.856 1.00 22.42 264 HIS A CA 1
ATOM 3911 C C . HIS B 2 264 ? 25.627 22.250 55.725 1.00 22.48 264 HIS A C 1
ATOM 3912 O O . HIS B 2 264 ? 24.642 22.384 56.472 1.00 24.15 264 HIS A O 1
ATOM 3919 N N . VAL B 2 265 ? 25.950 23.109 54.758 1.00 21.55 265 VAL A N 1
ATOM 3920 C CA . VAL B 2 265 ? 25.223 24.361 54.541 1.00 21.93 265 VAL A CA 1
ATOM 3921 C C . VAL B 2 265 ? 24.760 24.555 53.096 1.00 22.29 265 VAL A C 1
ATOM 3922 O O . VAL B 2 265 ? 24.127 25.563 52.780 1.00 24.61 265 VAL A O 1
ATOM 3926 N N . GLY B 2 266 ? 25.052 23.594 52.223 1.00 20.72 266 GLY A N 1
ATOM 3927 C CA . GLY B 2 266 ? 24.574 23.610 50.843 1.00 20.55 266 GLY A CA 1
ATOM 3928 C C . GLY B 2 266 ? 24.351 22.190 50.377 1.00 21.00 266 GLY A C 1
ATOM 3929 O O . GLY B 2 266 ? 23.863 21.350 51.137 1.00 22.50 266 GLY A O 1
ATOM 3930 N N . THR B 2 267 ? 24.693 21.902 49.126 1.00 20.56 267 THR A N 1
ATOM 3931 C CA . THR B 2 267 ? 24.536 20.557 48.598 1.00 19.76 267 THR A CA 1
ATOM 3932 C C . THR B 2 267 ? 25.872 19.812 48.631 1.00 20.31 267 THR A C 1
ATOM 3933 O O . THR B 2 267 ? 26.882 20.266 48.068 1.00 20.06 267 THR A O 1
ATOM 3937 N N . LEU B 2 268 ? 25.885 18.655 49.286 1.00 21.51 268 LEU A N 1
ATOM 3938 C CA . LEU B 2 268 ? 27.057 17.765 49.243 1.00 22.41 268 LEU A CA 1
ATOM 3939 C C . LEU B 2 268 ? 26.943 16.844 48.043 1.00 22.83 268 LEU A C 1
ATOM 3940 O O . LEU B 2 268 ? 25.914 16.190 47.866 1.00 23.95 268 LEU A O 1
ATOM 3945 N N . ILE B 2 269 ? 27.999 16.796 47.237 1.00 21.35 269 ILE A N 1
ATOM 3946 C CA . ILE B 2 269 ? 28.047 15.827 46.137 1.00 21.15 269 ILE A CA 1
ATOM 3947 C C . ILE B 2 269 ? 29.064 14.746 46.470 1.00 22.00 269 ILE A C 1
ATOM 3948 O O . ILE B 2 269 ? 30.250 15.065 46.670 1.00 22.39 269 ILE A O 1
ATOM 3953 N N . ARG B 2 270 ? 28.600 13.502 46.623 1.00 23.32 270 ARG A N 1
ATOM 3954 C CA . ARG B 2 270 ? 29.491 12.367 46.915 1.00 24.51 270 ARG A CA 1
ATOM 3955 C C . ARG B 2 270 ? 30.108 11.907 45.602 1.00 23.56 270 ARG A C 1
ATOM 3956 O O . ARG B 2 270 ? 29.405 11.631 44.627 1.00 24.33 270 ARG A O 1
ATOM 3964 N N . THR B 2 271 ? 31.428 11.829 45.564 1.00 22.32 271 THR A N 1
ATOM 3965 C CA . THR B 2 271 ? 32.095 11.464 44.320 1.00 22.32 271 THR A CA 1
ATOM 3966 C C . THR B 2 271 ? 32.142 9.982 44.043 1.00 25.80 271 THR A C 1
ATOM 3967 O O . THR B 2 271 ? 32.411 9.591 42.902 1.00 28.57 271 THR A O 1
ATOM 3971 N N . GLY B 2 272 ? 31.934 9.150 45.054 1.00 26.34 272 GLY A N 1
ATOM 3972 C CA . GLY B 2 272 ? 32.160 7.730 44.886 1.00 29.47 272 GLY A CA 1
ATOM 3973 C C . GLY B 2 272 ? 33.518 7.228 45.376 1.00 31.66 272 GLY A C 1
ATOM 3974 O O . GLY B 2 272 ? 33.710 6.007 45.503 1.00 33.27 272 GLY A O 1
ATOM 3975 N N . VAL B 2 273 ? 34.483 8.125 45.584 1.00 31.14 273 VAL A N 1
ATOM 3976 C CA . VAL B 2 273 ? 35.744 7.715 46.188 1.00 32.00 273 VAL A CA 1
ATOM 3977 C C . VAL B 2 273 ? 35.500 7.298 47.661 1.00 36.87 273 VAL A C 1
ATOM 3978 O O . VAL B 2 273 ? 34.772 7.984 48.380 1.00 36.05 273 VAL A O 1
ATOM 3982 N N . ARG B 2 274 ? 36.168 6.232 48.108 1.00 42.61 274 ARG A N 1
ATOM 3983 C CA . ARG B 2 274 ? 36.132 5.786 49.508 1.00 49.08 274 ARG A CA 1
ATOM 3984 C C . ARG B 2 274 ? 37.537 5.727 50.127 1.00 50.96 274 ARG A C 1
ATOM 3985 O O . ARG B 2 274 ? 38.530 5.628 49.396 1.00 50.40 274 ARG A O 1
ATOM 3993 N N . PRO B 2 275 ? 37.631 5.781 51.478 1.00 52.53 275 PRO A N 1
ATOM 3994 C CA . PRO B 2 275 ? 38.950 5.749 52.132 1.00 52.23 275 PRO A CA 1
ATOM 3995 C C . PRO B 2 275 ? 39.688 4.463 51.812 1.00 51.19 275 PRO A C 1
ATOM 3996 O O . PRO B 2 275 ? 39.044 3.429 51.599 1.00 49.66 275 PRO A O 1
ATOM 4000 N N . ALA B 2 276 ? 41.019 4.521 51.783 1.00 51.53 276 ALA A N 1
ATOM 4001 C CA . ALA B 2 276 ? 41.798 3.308 51.608 1.00 52.46 276 ALA A CA 1
ATOM 4002 C C . ALA B 2 276 ? 41.640 2.458 52.862 1.00 53.78 276 ALA A C 1
ATOM 4003 O O . ALA B 2 276 ? 41.566 2.991 53.981 1.00 54.30 276 ALA A O 1
#

B-factor: mean 27.0, std 11.69, range [11.54, 80.4]

Foldseek 3Di:
DDVVLQVVCVPPHDCPDPSNVVVVVPDDDDFQAAQAEEEEEEDAFAVVVPDLLQVLVLVLVLVQLLPHQYEYEYHAHDVLVVLQVVCLVVVHAQLQSLVVRQVRLVVSLVVSQVSCVVQPEEEDDPRLPPPVQCVDSSHRYYYYRQAAPCRNVQDADPDGHHRLGGRLNSRLVSCLVNLYNAYEYEGADQADWLAAVVPDPPTHAALEEELVRCVVSVVQPPPGRNVVLVVLLVGPRRFKHFYGYSSDRCTVVCVSVVHSTYHIYGSD/DFDDAQAAQEEEEEEEQQQCVVPPLLLVLLLVLVLVCLVPGQYEYAYFAPDVLVVVLVVCVVVVHAQLQSQVVSQVRRQVSQQVSQVSCVVQVEEEDEPVCLVPPPVVSSVNGRYYYYHQADPCHSVQDHDDRHRQRGRLNSSLVSCQNNLYNAYEYEDQDAEWWPADCPDPPNVPTHFALEEELVVVLPDDHDTPDRNVNSVVLQVGAHHFKYFYGHSSDRPPVVCVVVVHRRGYIYGSPHDDD

Secondary structure (DSSP, 8-state):
-PPPPSSTTEEEEEEPHHHHTTTHHHHHHHHHHHHHHTTT-EEEEEE--THHHHHHHHHHHHTT--HHHHHHHHHHHHHHHHHHHHHHHGGGT--B--HHHHHHHHHHHHHHSSEEEEE-S-TTGGGPPSSSSS-SS-HHHHHHHHHHHHT-SEEEEEESSSS-BSS-TTSTTGGG--B-SEEEHHHHHH--S--SS-HHHHHHHHT-SS--EEEEEETTSTTHHHHHHTT--SSEEEE-S----/--HHHHHHHHHHS-TT-HHHHHHHHTS----SSTTEEEEEE-TTTTGGGTHHHHHHHHHHHHHHTTT-EEEEEE---HHHHHHHHHHHHTT--HHHHHHHHHHHHHHHHHHHHHHHGGGTPPB-S-GGG-TTGGG-TT--EEEEE-S-S-GGGPPPPSSSSS-SS-HHHHHHHHHHHHT-SEEEEEESSSSEESS-TTT-TT--EESEEEHHHHHHTT-TTSSS-HHHHHHHHH-SS--EEEEEETTSTTHHHHHHTT---SEEEE--

Organism: Azotobacter vinelandii (strain DJ / ATCC BAA-1303) (NCBI:txid322710)

Sequence (513 aa):
NSTAELEELLMQQRSLTDPPQLLQAAAAAAADFRILLPDATVIIKIGGQSVIDRGRRAAVYPLVDEIVAARKKNHKKLLLIGTGAGTTRARHLYSSIAAGLGLPAGVLAQLGSSSVADQNAAMLLGQLLAKKHGIPVVGGAGLLSSAVPLLSSLAEVNNAVVFSGMMPPYKKLWMRRPAAEGVIPPYRTDAGCFLLAEQFGCKQMIFVKDEDGLYTANPKTSKDATFIPRRISVDEMKAKGLHDSILEFPVLDLLQSSAQQHVREVQVVNGLVPPGNLTRALAGEHVVGTIITASKRPIRLLPWLQVVKIGGRVMDRGADAILPLLVEELRKLLPEHRLLILTGAGVRARHVFSSVGLDLGLPVGSLAPLAASSEAGQNGHILAAMLASEGVSYVEHPTVADQQLAIIHLSSATRRAVVGSAFPPYHHHEFPGSRIPPHRADTGAFLLADAFGAAGLTIVENVDGIYTADPNGPDRGQARRFLPETSATDLAKSEGPLPVDRALLDVMATARHIERRVQVVNGLVPGRLTAALRGEHVGTLIRTGVRPA

Nearest PDB structures (foldseek):
  6h74-assembly1_B  TM=9.994E-01  e=7.612E-55  Azotobacter vinelandii
  6ris-assembly1_B  TM=9.793E-01  e=5.792E-53  Azotobacter vinelandii DJ
  7zse-assembly1_B  TM=9.903E-01  e=5.374E-52  Azotobacter vinelandii
  6gwv-assembly3_Q  TM=9.900E-01  e=1.806E-49  Azotobacter vinelandii DJ
  6yt3-assembly1_B  TM=9.701E-01  e=6.709E-50  Salmonella enterica subsp. enterica serovar Bovismorbificans

GO terms:
  GO:0005737 cytoplasm (C, IDA)
  GO:0030151 molybdenum ion binding (F, IDA)